Protein AF-0000000085997404 (afdb_homodimer)

Secondary structure (DSSP, 8-state):
---PPB--HHHHHHHHHHHHHHH---HHHHHHHHHHH-B-TTHHHHHHHHHHT-HHHHHHTTT--------------STTTEEEEEEE-PPPPBTTB-EEEEEEETTT--EEEEEES---HHHHHHHHIIIIIHHHB--SEEEE-S-HHHHSHHHHHHHHHHT-EEEE--TT-HHHHHHHHHHHHHHHHHHHHS--S-HHHHHHHHHHHHHT--BTTTTB-HHHHHHSS--------SS-TT----SHHHHHHHHHH-/---PPB--HHHHHHHHHHHHHHH---HHHHHHHHHHH-B-TTHHHHHHHHHHT-HHHHHHTTT--------------STTTEEEEEEE-PPPPBTTB-EEEEEEETTT--EEEEEES---HHHHHHHHIIIIIHHH---SEEEE-S-HHHHSHHHHHHHHHHT-EEEE--TT-HHHHHHHHHHHHHHHHHHHHS--S-HHHHHHHHHHHHHT--BTTTTB-HHHHHHSS--B-----SS-TT----SHHHHHHHHHH-

InterPro domains:
  IPR001584 Integrase, catalytic core [PF00665] (86-174)
  IPR001584 Integrase, catalytic core [PS50994] (65-253)
  IPR012337 Ribonuclease H-like superfamily [SSF53098] (78-224)
  IPR036397 Ribonuclease H superfamily [G3DSA:3.30.420.10] (68-258)
  IPR041588 Integrase zinc-binding domain [PF17921] (7-62)

Radius of gyration: 23.31 Å; Cα contacts (8 Å, |Δi|>4): 823; chains: 2; bounding box: 63×66×54 Å

Organism: Nephila pilipes (NCBI:txid299642)

pLDDT: mean 82.78, std 13.61, range [38.41, 97.12]

Nearest PDB structures (foldseek):
  4bac-assembly1_A-2  TM=6.078E-01  e=3.072E-15  Human spumaretrovirus
  3s3n-assembly1_A-2  TM=6.086E-01  e=4.427E-14  Human spumaretrovirus
  3oyn-assembly1_A  TM=6.030E-01  e=2.219E-13  Human spumaretrovirus
  4bdy-assembly1_A  TM=5.826E-01  e=9.118E-14  Human spumaretrovirus
  6rny-assembly1_O  TM=5.734E-01  e=1.985E-13  Human spumaretrovirus

Solvent-accessible surface area (backbone atoms only — not comparable to full-atom values): 27928 Å² total; per-residue (Å²): 126,89,86,53,52,72,52,54,76,93,44,42,65,55,46,48,37,49,59,34,32,32,45,59,61,55,54,68,29,42,41,54,51,46,56,72,53,35,39,51,96,56,46,66,61,51,41,45,54,54,55,73,63,32,61,53,52,63,69,44,59,61,72,65,74,72,75,62,79,78,62,79,58,75,84,52,86,45,71,53,36,37,34,39,43,49,72,52,67,79,48,76,72,24,96,73,21,31,32,32,39,36,38,30,28,62,44,32,57,36,70,44,76,41,78,22,72,60,73,48,48,65,55,51,50,51,48,45,38,54,68,36,34,32,72,49,21,42,31,52,31,39,34,27,58,86,47,66,45,62,64,33,66,55,47,58,47,42,27,56,51,39,44,34,43,80,40,66,63,44,90,82,47,56,59,61,50,46,58,54,51,51,48,50,50,50,51,53,33,42,46,61,48,40,84,54,87,35,52,68,75,47,42,32,51,35,45,31,29,59,29,60,37,50,35,82,89,77,71,43,23,18,32,30,60,57,55,73,40,79,62,44,65,53,43,48,59,82,62,56,94,73,70,72,64,82,42,64,65,52,42,53,50,48,60,53,40,87,126,89,84,55,52,73,50,56,78,92,46,42,66,53,46,48,36,49,59,32,31,31,43,60,63,55,53,68,30,41,41,52,51,46,57,73,54,33,38,52,95,56,48,66,61,49,39,44,54,52,55,73,62,33,62,54,52,63,69,46,60,62,72,64,73,74,75,61,77,79,61,78,57,73,84,53,85,44,72,52,34,36,33,38,44,48,72,51,67,80,46,76,72,25,96,73,21,31,31,31,39,35,39,30,27,61,46,30,56,37,72,43,76,41,78,23,71,59,71,48,47,65,56,50,51,50,47,45,37,53,71,37,33,32,73,49,20,44,31,53,32,40,33,27,58,86,46,64,46,62,66,33,67,54,46,56,47,42,28,56,53,40,45,35,42,78,41,68,63,44,91,82,47,54,60,62,50,46,56,54,52,50,47,49,50,51,51,53,34,42,47,62,49,40,85,51,87,35,52,68,75,46,41,33,51,35,45,30,30,58,29,62,36,48,34,80,88,75,70,43,24,18,34,30,60,56,55,72,40,79,62,44,65,52,43,49,61,83,58,57,95,74,70,72,64,82,42,66,66,51,40,53,49,48,60,52,41,87

Structure (mmCIF, N/CA/C/O backbone):
data_AF-0000000085997404-model_v1
#
loop_
_entity.id
_entity.type
_entity.pdbx_description
1 polymer 'RNA-directed DNA polymerase'
#
loop_
_atom_site.group_PDB
_atom_site.id
_atom_site.type_symbol
_atom_site.label_atom_id
_atom_site.label_alt_id
_atom_site.label_comp_id
_atom_site.label_asym_id
_atom_site.label_entity_id
_atom_site.label_seq_id
_atom_site.pdbx_PDB_ins_code
_atom_site.Cartn_x
_atom_site.Cartn_y
_atom_site.Cartn_z
_atom_site.occupancy
_atom_site.B_iso_or_equiv
_atom_site.auth_seq_id
_atom_site.auth_comp_id
_atom_site.auth_asym_id
_atom_site.auth_atom_id
_atom_site.pdbx_PDB_model_num
ATOM 1 N N . MET A 1 1 ? 5.914 -2.225 -29.328 1 40.25 1 MET A N 1
ATOM 2 C CA . MET A 1 1 ? 5.168 -3.453 -29.062 1 40.25 1 MET A CA 1
ATOM 3 C C . MET A 1 1 ? 5.922 -4.359 -28.109 1 40.25 1 MET A C 1
ATOM 5 O O . MET A 1 1 ? 7.074 -4.719 -28.359 1 40.25 1 MET A O 1
ATOM 9 N N . LYS A 1 2 ? 5.656 -4.277 -26.797 1 56.22 2 LYS A N 1
ATOM 10 C CA . LYS A 1 2 ? 6.488 -5.043 -25.875 1 56.22 2 LYS A CA 1
ATOM 11 C C . LYS A 1 2 ? 6.602 -6.5 -26.312 1 56.22 2 LYS A C 1
ATOM 13 O O . LYS A 1 2 ? 5.598 -7.141 -26.641 1 56.22 2 LYS A O 1
ATOM 18 N N . LYS A 1 3 ? 7.766 -7.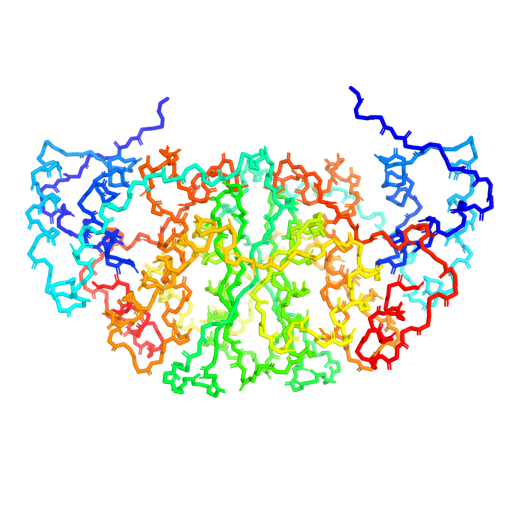023 -26.656 1 71.38 3 LYS A N 1
ATOM 19 C CA . LYS A 1 3 ? 8.062 -8.336 -27.219 1 71.38 3 LYS A CA 1
ATOM 20 C C . LYS A 1 3 ? 7.684 -9.453 -26.234 1 71.38 3 LYS A C 1
ATOM 22 O O . LYS A 1 3 ? 8.172 -9.492 -25.109 1 71.38 3 LYS A O 1
ATOM 27 N N . ARG A 1 4 ? 6.559 -10.336 -26.422 1 81.75 4 ARG A N 1
ATOM 28 C CA . ARG A 1 4 ? 6.121 -11.484 -25.641 1 81.75 4 ARG A CA 1
ATOM 29 C C . ARG A 1 4 ? 6.875 -12.742 -26.047 1 81.75 4 ARG A C 1
ATOM 31 O O . ARG A 1 4 ? 7.004 -13.039 -27.234 1 81.75 4 ARG A O 1
ATOM 38 N N . PRO A 1 5 ? 7.441 -13.391 -25.016 1 84.25 5 PRO A N 1
ATOM 39 C CA . PRO A 1 5 ? 8.203 -14.609 -25.312 1 84.25 5 PRO A CA 1
ATOM 40 C C . PRO A 1 5 ? 7.32 -15.758 -25.781 1 84.25 5 PRO A C 1
ATOM 42 O O . PRO A 1 5 ? 6.203 -15.93 -25.297 1 84.25 5 PRO A O 1
ATOM 45 N N . TYR A 1 6 ? 7.82 -16.5 -26.797 1 90.25 6 TYR A N 1
ATOM 46 C CA . TYR A 1 6 ? 7.191 -17.75 -27.234 1 90.25 6 TYR A CA 1
ATOM 47 C C . TYR A 1 6 ? 7.492 -18.891 -26.266 1 90.25 6 TYR A C 1
ATOM 49 O O . TYR A 1 6 ? 8.648 -19.109 -25.922 1 90.25 6 TYR A O 1
ATOM 57 N N . ILE A 1 7 ? 6.461 -19.562 -25.891 1 90.88 7 ILE A N 1
ATOM 58 C CA . ILE A 1 7 ? 6.637 -20.625 -24.891 1 90.88 7 ILE A CA 1
ATOM 59 C C . ILE A 1 7 ? 6.551 -21.984 -25.578 1 90.88 7 ILE A C 1
ATOM 61 O O . ILE A 1 7 ? 5.531 -22.328 -26.172 1 90.88 7 ILE A O 1
ATOM 65 N N . PRO A 1 8 ? 7.641 -22.734 -25.453 1 91.06 8 PRO A N 1
ATOM 66 C CA . PRO A 1 8 ? 7.594 -24.094 -26 1 91.06 8 PRO A CA 1
ATOM 67 C C . PRO A 1 8 ? 6.582 -24.984 -25.281 1 91.06 8 PRO A C 1
ATOM 69 O O . PRO A 1 8 ? 6.188 -24.688 -24.156 1 91.06 8 PRO A O 1
ATOM 72 N N . GLU A 1 9 ? 6.211 -26.016 -25.938 1 92.19 9 GLU A N 1
ATOM 73 C CA . GLU A 1 9 ? 5.137 -26.891 -25.469 1 92.19 9 GLU A CA 1
ATOM 74 C C . GLU A 1 9 ? 5.43 -27.438 -24.078 1 92.19 9 GLU A C 1
ATOM 76 O O . GLU A 1 9 ? 4.531 -27.5 -23.234 1 92.19 9 GLU A O 1
ATOM 81 N N . SER A 1 10 ? 6.656 -27.766 -23.812 1 88.56 10 SER A N 1
ATOM 82 C CA . SER A 1 10 ? 7.031 -28.422 -22.562 1 88.56 10 SER A CA 1
ATOM 83 C C . SER A 1 10 ? 6.859 -27.484 -21.375 1 88.56 10 SER A C 1
ATOM 85 O O . SER A 1 10 ? 6.785 -27.938 -20.219 1 88.56 10 SER A O 1
ATOM 87 N N . PHE A 1 11 ? 6.699 -26.141 -21.672 1 88.88 11 PHE A N 1
ATOM 88 C CA . PHE A 1 11 ? 6.68 -25.188 -20.578 1 88.88 11 PHE A CA 1
ATOM 89 C C . PHE A 1 11 ? 5.309 -24.547 -20.438 1 88.88 11 PHE A C 1
ATOM 91 O O . PHE A 1 11 ? 5.051 -23.812 -19.484 1 88.88 11 PHE A O 1
ATOM 98 N N . ARG A 1 12 ? 4.48 -24.844 -21.312 1 89.94 12 ARG A N 1
ATOM 99 C CA . ARG A 1 12 ? 3.221 -24.109 -21.406 1 89.94 12 ARG A CA 1
ATOM 100 C C . ARG A 1 12 ? 2.363 -24.344 -20.156 1 89.94 12 ARG A C 1
ATOM 102 O O . ARG A 1 12 ? 1.805 -23.406 -19.594 1 89.94 12 ARG A O 1
ATOM 109 N N . LYS A 1 13 ? 2.275 -25.578 -19.734 1 90.38 13 LYS A N 1
ATOM 110 C CA . LYS A 1 13 ? 1.471 -25.891 -18.562 1 90.38 13 LYS A CA 1
ATOM 111 C C . LYS A 1 13 ? 2.062 -25.25 -17.312 1 90.38 13 LYS A C 1
ATOM 113 O O . LYS A 1 13 ? 1.326 -24.812 -16.422 1 90.38 13 LYS A O 1
ATOM 118 N N . ILE A 1 14 ? 3.322 -25.156 -17.266 1 84.38 14 ILE A N 1
ATOM 119 C CA . ILE A 1 14 ? 4.012 -24.562 -16.125 1 84.38 14 ILE A CA 1
ATOM 120 C C . ILE A 1 14 ? 3.701 -23.062 -16.062 1 84.38 14 ILE A C 1
ATOM 122 O O . ILE A 1 14 ? 3.402 -22.531 -14.992 1 84.38 14 ILE A O 1
ATOM 126 N N . VAL A 1 15 ? 3.744 -22.484 -17.188 1 84.56 15 VAL A N 1
ATOM 127 C CA . VAL A 1 15 ? 3.471 -21.047 -17.281 1 84.56 15 VAL A CA 1
ATOM 128 C C . VAL A 1 15 ? 2.012 -20.781 -16.922 1 84.56 15 VAL A C 1
ATOM 130 O O . VAL A 1 15 ? 1.718 -19.844 -16.172 1 84.56 15 VAL A O 1
ATOM 133 N N . PHE A 1 16 ? 1.152 -21.641 -17.453 1 90.06 16 PHE A N 1
ATOM 134 C CA . PHE A 1 16 ? -0.265 -21.547 -17.141 1 90.06 16 PHE A CA 1
ATOM 135 C C . PHE A 1 16 ? -0.48 -21.609 -15.625 1 90.06 16 PHE A C 1
ATOM 137 O O . PHE A 1 16 ? -1.185 -20.766 -15.055 1 90.06 16 PHE A O 1
ATOM 144 N N . ASN A 1 17 ? 0.12 -22.547 -15.023 1 85.69 17 ASN A N 1
ATOM 145 C CA . ASN A 1 17 ? -0.064 -22.766 -13.594 1 85.69 17 ASN A CA 1
ATOM 146 C C . ASN A 1 17 ? 0.457 -21.594 -12.773 1 85.69 17 ASN A C 1
ATOM 148 O O . ASN A 1 17 ? -0.148 -21.203 -11.773 1 85.69 17 ASN A O 1
ATOM 152 N N . SER A 1 18 ? 1.497 -21.016 -13.211 1 82.06 18 SER A N 1
ATOM 153 C CA . SER A 1 18 ? 2.107 -19.906 -12.477 1 82.06 18 SER A CA 1
ATOM 154 C C . SER A 1 18 ? 1.188 -18.688 -12.453 1 82.06 18 SER A C 1
ATOM 156 O O . SER A 1 18 ? 1.239 -17.891 -11.516 1 82.06 18 SER A O 1
ATOM 158 N N . VAL A 1 19 ? 0.381 -18.578 -13.414 1 83.25 19 VAL A N 1
ATOM 159 C CA . VAL A 1 19 ? -0.515 -17.438 -13.531 1 83.25 19 VAL A CA 1
ATOM 160 C C . VAL A 1 19 ? -1.873 -17.781 -12.922 1 83.25 19 VAL A C 1
ATOM 162 O O . VAL A 1 19 ? -2.396 -17.031 -12.094 1 83.25 19 VAL A O 1
ATOM 165 N N . HIS A 1 20 ? -2.387 -18.938 -13.227 1 86.06 20 HIS A N 1
ATOM 166 C CA . HIS A 1 20 ? -3.729 -19.344 -12.82 1 86.06 20 HIS A CA 1
ATOM 167 C C . HIS A 1 20 ? -3.805 -19.578 -11.312 1 86.06 20 HIS A C 1
ATOM 169 O O . HIS A 1 20 ? -4.797 -19.219 -10.68 1 86.06 20 HIS A O 1
ATOM 175 N N . ASN A 1 21 ? -2.762 -20.078 -10.812 1 82.12 21 ASN A N 1
ATOM 176 C CA . ASN A 1 21 ? -2.809 -20.578 -9.445 1 82.12 21 ASN A CA 1
ATOM 177 C C . ASN A 1 21 ? -2.744 -19.438 -8.43 1 82.12 21 ASN A C 1
ATOM 179 O O . ASN A 1 21 ? -3.021 -19.641 -7.246 1 82.12 21 ASN A O 1
ATOM 183 N N . LEU A 1 22 ? -2.361 -18.328 -8.883 1 79.5 22 LEU A N 1
ATOM 184 C CA . LEU A 1 22 ? -2.314 -17.203 -7.953 1 79.5 22 LEU A CA 1
ATOM 185 C C . LEU A 1 22 ? -3.684 -16.953 -7.328 1 79.5 22 LEU A C 1
ATOM 187 O O . LEU A 1 22 ? -3.793 -16.781 -6.113 1 79.5 22 LEU A O 1
ATOM 191 N N . VAL A 1 23 ? -4.703 -17 -8.188 1 78.12 23 VAL A N 1
ATOM 192 C CA . VAL A 1 23 ? -6.008 -16.703 -7.605 1 78.12 23 VAL A CA 1
ATOM 193 C C . VAL A 1 23 ? -7.102 -17.422 -8.375 1 78.12 23 VAL A C 1
ATOM 195 O O . VAL A 1 23 ? -8.289 -17.156 -8.18 1 78.12 23 VAL A O 1
ATOM 198 N N . HIS A 1 24 ? -6.715 -18.219 -9.25 1 83.25 24 HIS A N 1
ATOM 199 C CA . HIS A 1 24 ? -7.621 -19.109 -9.969 1 83.25 24 HIS A CA 1
ATOM 200 C C . HIS A 1 24 ? -8.719 -18.312 -10.68 1 83.25 24 HIS A C 1
ATOM 202 O O . HIS A 1 24 ? -9.898 -18.625 -10.531 1 83.25 24 HIS A O 1
ATOM 208 N N . PRO A 1 25 ? -8.32 -17.406 -11.492 1 83.19 25 PRO A N 1
ATOM 209 C CA . PRO A 1 25 ? -9.32 -16.625 -12.227 1 83.19 25 PRO A CA 1
ATOM 210 C C . PRO A 1 25 ? -10.047 -17.453 -13.289 1 83.19 25 PRO A C 1
ATOM 212 O O . PRO A 1 25 ? -9.688 -18.609 -13.516 1 83.19 25 PRO A O 1
ATOM 215 N N . GLY A 1 26 ? -11.109 -16.859 -13.891 1 83.56 26 GLY A N 1
ATOM 216 C CA . GLY A 1 26 ? -11.844 -17.547 -14.945 1 83.56 26 GLY A CA 1
ATOM 217 C C . GLY A 1 26 ? -11.055 -17.688 -16.234 1 83.56 26 GLY A C 1
ATOM 218 O O . GLY A 1 26 ? -9.922 -17.188 -16.328 1 83.56 26 GLY A O 1
ATOM 219 N N . ILE A 1 27 ? -11.648 -18.359 -17.172 1 88.31 27 ILE A N 1
ATOM 220 C CA . ILE A 1 27 ? -10.992 -18.703 -18.438 1 88.31 27 ILE A CA 1
ATOM 221 C C . ILE A 1 27 ? -10.594 -17.422 -19.156 1 88.31 27 ILE A C 1
ATOM 223 O O . ILE A 1 27 ? -9.438 -17.266 -19.562 1 88.31 27 ILE A O 1
ATOM 227 N N . LYS A 1 28 ? -11.477 -16.5 -19.281 1 88.88 28 LYS A N 1
ATOM 228 C CA . LYS A 1 28 ? -11.211 -15.273 -20.016 1 88.88 28 LYS A CA 1
ATOM 229 C C . LYS A 1 28 ? -10.102 -14.461 -19.359 1 88.88 28 LYS A C 1
ATOM 231 O O . LYS A 1 28 ? -9.164 -14.016 -20.016 1 88.88 28 LYS A O 1
ATOM 236 N N . ALA A 1 29 ? -10.188 -14.297 -18.125 1 88.06 29 ALA A N 1
ATOM 237 C CA . ALA A 1 29 ? -9.203 -13.516 -17.375 1 88.06 29 ALA A CA 1
ATOM 238 C C . ALA A 1 29 ? -7.824 -14.172 -17.438 1 88.06 29 ALA A C 1
ATOM 240 O O . ALA A 1 29 ? -6.812 -13.492 -17.609 1 88.06 29 ALA A O 1
ATOM 241 N N . THR A 1 30 ? -7.82 -15.492 -17.281 1 88.5 30 THR A N 1
ATOM 242 C CA . THR A 1 30 ? -6.555 -16.219 -17.359 1 88.5 30 THR A CA 1
ATOM 243 C C . THR A 1 30 ? -5.945 -16.078 -18.75 1 88.5 30 THR A C 1
ATOM 245 O O . THR A 1 30 ? -4.746 -15.836 -18.875 1 88.5 30 THR A O 1
ATOM 248 N N . THR A 1 31 ? -6.766 -16.172 -19.703 1 92.44 31 THR A N 1
ATOM 249 C CA . THR A 1 31 ? -6.309 -16.078 -21.094 1 92.44 31 THR A CA 1
ATOM 250 C C . THR A 1 31 ? -5.719 -14.703 -21.375 1 92.44 31 THR A C 1
ATOM 252 O O . THR A 1 31 ? -4.637 -14.586 -21.953 1 92.44 31 THR A O 1
ATOM 255 N N . LYS A 1 32 ? -6.379 -13.719 -20.969 1 89.56 32 LYS A N 1
ATOM 256 C CA . LYS A 1 32 ? -5.918 -12.352 -21.203 1 89.56 32 LYS A CA 1
ATOM 257 C C . LYS A 1 32 ? -4.574 -12.102 -20.516 1 89.56 32 LYS A C 1
ATOM 259 O O . LYS A 1 32 ? -3.68 -11.492 -21.109 1 89.56 32 LYS A O 1
ATOM 264 N N . LEU A 1 33 ? -4.453 -12.586 -19.344 1 86.12 33 LEU A N 1
ATOM 265 C CA . LEU A 1 33 ? -3.207 -12.398 -18.609 1 86.12 33 LEU A CA 1
ATOM 266 C C . LEU A 1 33 ? -2.064 -13.156 -19.281 1 86.12 33 LEU A C 1
ATOM 268 O O . LEU A 1 33 ? -0.972 -12.617 -19.453 1 86.12 33 LEU A O 1
ATOM 272 N N . LEU A 1 34 ? -2.33 -14.352 -19.641 1 88.62 34 LEU A N 1
ATOM 273 C CA . LEU A 1 34 ? -1.312 -15.156 -20.297 1 88.62 34 LEU A CA 1
ATOM 274 C C . LEU A 1 34 ? -0.899 -14.523 -21.625 1 88.62 34 LEU A C 1
ATOM 276 O O . LEU A 1 34 ? 0.293 -14.422 -21.938 1 88.62 34 LEU A O 1
ATOM 280 N N . LYS A 1 35 ? -1.838 -14.055 -22.359 1 89.5 35 LYS A N 1
ATOM 281 C CA . LYS A 1 35 ? -1.567 -13.484 -23.672 1 89.5 35 LYS A CA 1
ATOM 282 C C . LYS A 1 35 ? -0.832 -12.156 -23.547 1 89.5 35 LYS A C 1
ATOM 284 O O . LYS A 1 35 ? -0.116 -11.75 -24.469 1 89.5 35 LYS A O 1
ATOM 289 N N . SER A 1 36 ? -1.062 -11.531 -22.469 1 84.44 36 SER A N 1
ATOM 290 C CA . SER A 1 36 ? -0.37 -10.266 -22.25 1 84.44 36 SER A CA 1
ATOM 291 C C . SER A 1 36 ? 1.116 -10.484 -21.984 1 84.44 36 SER A C 1
ATOM 293 O O . SER A 1 36 ? 1.921 -9.562 -22.141 1 84.44 36 SER A O 1
ATOM 295 N N . LYS A 1 37 ? 1.512 -11.75 -21.719 1 83.25 37 LYS A N 1
ATOM 296 C CA . LYS A 1 37 ? 2.887 -11.984 -21.297 1 83.25 37 LYS A CA 1
ATOM 297 C C . LYS A 1 37 ? 3.582 -13.008 -22.188 1 83.25 37 LYS A C 1
ATOM 299 O O . LYS A 1 37 ? 4.809 -12.992 -22.312 1 83.25 37 LYS A O 1
ATOM 304 N N . PHE A 1 38 ? 2.727 -13.828 -22.766 1 87.19 38 PHE A N 1
ATOM 305 C CA . PHE A 1 38 ? 3.307 -14.961 -23.484 1 87.19 38 PHE A CA 1
ATOM 306 C C . PHE A 1 38 ? 2.596 -15.188 -24.812 1 87.19 38 PHE A C 1
ATOM 308 O O . PHE A 1 38 ? 1.503 -14.664 -25.031 1 87.19 38 PHE A O 1
ATOM 315 N N . VAL A 1 39 ? 3.352 -16.016 -25.641 1 92.5 39 VAL A N 1
ATOM 316 C CA . VAL A 1 39 ? 2.744 -16.391 -26.906 1 92.5 39 VAL A CA 1
ATOM 317 C C . VAL A 1 39 ? 2.98 -17.875 -27.188 1 92.5 39 VAL A C 1
ATOM 319 O O . VAL A 1 39 ? 4.086 -18.375 -26.984 1 92.5 39 VAL A O 1
ATOM 322 N N . TRP A 1 40 ? 1.883 -18.562 -27.516 1 94.25 40 TRP A N 1
ATOM 323 C CA . TRP A 1 40 ? 1.976 -19.891 -28.109 1 94.25 40 TRP A CA 1
ATOM 324 C C . TRP A 1 40 ? 0.691 -20.234 -28.859 1 94.25 40 TRP A C 1
ATOM 326 O O . TRP A 1 40 ? -0.365 -19.656 -28.594 1 94.25 40 TRP A O 1
ATOM 336 N N . PRO A 1 41 ? 0.706 -21.016 -29.922 1 93.25 41 PRO A N 1
ATOM 337 C CA . PRO A 1 41 ? -0.392 -21.188 -30.875 1 93.25 41 PRO A CA 1
ATOM 338 C C . PRO A 1 41 ? -1.696 -21.609 -30.219 1 93.25 41 PRO A C 1
ATOM 340 O O . PRO A 1 41 ? -2.766 -21.109 -30.547 1 93.25 41 PRO A O 1
ATOM 343 N N . SER A 1 42 ? -1.709 -22.547 -29.266 1 95.62 42 SER A N 1
ATOM 344 C CA . SER A 1 42 ? -2.932 -23.094 -28.688 1 95.62 42 SER A CA 1
ATOM 345 C C . SER A 1 42 ? -3.211 -22.516 -27.312 1 95.62 42 SER A C 1
ATOM 347 O O . SER A 1 42 ? -3.807 -23.172 -26.453 1 95.62 42 SER A O 1
ATOM 349 N N . ILE A 1 43 ? -2.842 -21.281 -27.188 1 96.25 43 ILE A N 1
ATOM 350 C CA . ILE A 1 43 ? -2.908 -20.688 -25.859 1 96.25 43 ILE A CA 1
ATOM 351 C C . ILE A 1 43 ? -4.363 -20.594 -25.406 1 96.25 43 ILE A C 1
ATOM 353 O O . ILE A 1 43 ? -4.684 -20.844 -24.25 1 96.25 43 ILE A O 1
ATOM 357 N N . ASN A 1 44 ? -5.297 -20.281 -26.328 1 95.88 44 ASN A N 1
ATOM 358 C CA . ASN A 1 44 ? -6.711 -20.172 -25.984 1 95.88 44 ASN A CA 1
ATOM 359 C C . ASN A 1 44 ? -7.301 -21.531 -25.609 1 95.88 44 ASN A C 1
ATOM 361 O O . ASN A 1 44 ? -7.941 -21.672 -24.578 1 95.88 44 ASN A O 1
ATOM 365 N N . LYS A 1 45 ? -7.043 -22.453 -26.453 1 96.62 45 LYS A N 1
ATOM 366 C CA . LYS A 1 45 ? -7.566 -23.797 -26.234 1 96.62 45 LYS A CA 1
ATOM 367 C C . LYS A 1 45 ? -6.969 -24.422 -24.984 1 96.62 45 LYS A C 1
ATOM 369 O O . LYS A 1 45 ? -7.688 -25.016 -24.172 1 96.62 45 LYS A O 1
ATOM 374 N N . ASP A 1 46 ? -5.691 -24.312 -24.828 1 96.69 46 ASP A N 1
ATOM 375 C CA . ASP A 1 46 ? -5.004 -24.875 -23.672 1 96.69 46 ASP A CA 1
ATOM 376 C C . ASP A 1 46 ? -5.531 -24.266 -22.375 1 96.69 46 ASP A C 1
ATOM 378 O O . ASP A 1 46 ? -5.832 -25 -21.422 1 96.69 46 ASP A O 1
ATOM 382 N N . THR A 1 47 ? -5.672 -22.953 -22.344 1 95.56 47 THR A N 1
ATOM 383 C CA . THR A 1 47 ? -6.129 -22.25 -21.156 1 95.56 47 THR A CA 1
ATOM 384 C C . THR A 1 47 ? -7.539 -22.688 -20.766 1 95.56 47 THR A C 1
ATOM 386 O O . THR A 1 47 ? -7.82 -22.953 -19.594 1 95.56 47 THR A O 1
ATOM 389 N N . ARG A 1 48 ? -8.359 -22.766 -21.75 1 95.25 48 ARG A N 1
ATOM 390 C CA . ARG A 1 48 ? -9.727 -23.219 -21.5 1 95.25 48 ARG A CA 1
ATOM 391 C C . ARG A 1 48 ? -9.75 -24.625 -20.906 1 95.25 48 ARG A C 1
ATOM 393 O O . ARG A 1 48 ? -10.414 -24.859 -19.906 1 95.25 48 ARG A O 1
ATOM 400 N N . THR A 1 49 ? -9.039 -25.484 -21.516 1 95.75 49 THR A N 1
ATOM 401 C CA . THR A 1 49 ? -9 -26.891 -21.078 1 95.75 49 THR A CA 1
ATOM 402 C C . THR A 1 49 ? -8.438 -27 -19.672 1 95.75 49 THR A C 1
ATOM 404 O O . THR A 1 49 ? -9.023 -27.656 -18.812 1 95.75 49 THR A O 1
ATOM 407 N N . TRP A 1 50 ? -7.355 -26.328 -19.438 1 94.25 50 TRP A N 1
ATOM 408 C CA . TRP A 1 50 ? -6.656 -26.453 -18.172 1 94.25 50 TRP A CA 1
ATOM 409 C C . TRP A 1 50 ? -7.434 -25.781 -17.047 1 94.25 50 TRP A C 1
ATOM 411 O O . TRP A 1 50 ? -7.457 -26.266 -15.914 1 94.25 50 TRP A O 1
ATOM 421 N N . THR A 1 51 ? -8.055 -24.656 -17.312 1 91.12 51 THR A N 1
ATOM 422 C CA . THR A 1 51 ? -8.859 -23.969 -16.312 1 91.12 51 THR A CA 1
ATOM 423 C C . THR A 1 51 ? -10.07 -24.812 -15.922 1 91.12 51 THR A C 1
ATOM 425 O O . THR A 1 51 ? -10.398 -24.938 -14.734 1 91.12 51 THR A O 1
ATOM 428 N N . ARG A 1 52 ? -10.695 -25.422 -16.891 1 90.88 52 ARG A N 1
ATOM 429 C CA . ARG A 1 52 ? -11.883 -26.234 -16.641 1 90.88 52 ARG A CA 1
ATOM 430 C C . ARG A 1 52 ? -11.539 -27.484 -15.844 1 90.88 52 ARG A C 1
ATOM 432 O O . ARG A 1 52 ? -12.375 -28 -15.094 1 90.88 52 ARG A O 1
ATOM 439 N N . SER A 1 53 ? -10.375 -27.828 -15.945 1 91.81 53 SER A N 1
ATOM 440 C CA . SER A 1 53 ? -9.969 -29.078 -15.305 1 91.81 53 SER A CA 1
ATOM 441 C C . SER A 1 53 ? -9.344 -28.812 -13.938 1 91.81 53 SER A C 1
ATOM 443 O O . SER A 1 53 ? -8.914 -29.75 -13.258 1 91.81 53 SER A O 1
ATOM 445 N N . CYS A 1 54 ? -9.234 -27.594 -13.602 1 88.31 54 CYS A N 1
ATOM 446 C CA . CYS A 1 54 ? -8.578 -27.266 -12.336 1 88.31 54 CYS A CA 1
ATOM 447 C C . CYS A 1 54 ? -9.398 -27.766 -11.148 1 88.31 54 CYS A C 1
ATOM 449 O O . CYS A 1 54 ? -10.531 -27.328 -10.953 1 88.31 54 CYS A O 1
ATOM 451 N N . LEU A 1 55 ? -8.883 -28.578 -10.32 1 84.19 55 LEU A N 1
ATOM 452 C CA . LEU A 1 55 ? -9.586 -29.219 -9.211 1 84.19 55 LEU A CA 1
ATOM 453 C C . LEU A 1 55 ? -9.906 -28.219 -8.109 1 84.19 55 LEU A C 1
ATOM 455 O O . LEU A 1 55 ? -10.961 -28.297 -7.484 1 84.19 55 LEU A O 1
ATOM 459 N N . LYS A 1 56 ? -9 -27.375 -7.867 1 81.06 56 LYS A N 1
ATOM 460 C CA . LYS A 1 56 ? -9.203 -26.375 -6.812 1 81.06 56 LYS A CA 1
ATOM 461 C C . LYS A 1 56 ? -10.375 -25.469 -7.141 1 81.06 56 LYS A C 1
ATOM 463 O O . LYS A 1 56 ? -11.164 -25.109 -6.258 1 81.06 56 LYS A O 1
ATOM 468 N N . CYS A 1 57 ? -10.406 -25.078 -8.352 1 81.06 57 CYS A N 1
ATOM 469 C CA . CYS A 1 57 ? -11.523 -24.25 -8.789 1 81.06 57 CYS A CA 1
ATOM 470 C C . CYS A 1 57 ? -12.844 -25 -8.688 1 81.06 57 CYS A C 1
ATOM 472 O O . CYS A 1 57 ? -13.859 -24.438 -8.305 1 81.06 57 CYS A O 1
ATOM 474 N N . GLN A 1 58 ? -12.883 -26.219 -9.078 1 80.38 58 GLN A N 1
ATOM 475 C CA . GLN A 1 58 ? -14.086 -27.031 -9.055 1 80.38 58 GLN A CA 1
ATOM 476 C C . GLN A 1 58 ? -14.609 -27.203 -7.629 1 80.38 58 GLN A C 1
ATOM 478 O O . GLN A 1 58 ? -15.82 -27.188 -7.402 1 80.38 58 GLN A O 1
ATOM 483 N N . LYS A 1 59 ? -13.734 -27.312 -6.777 1 76.94 59 LYS A N 1
ATOM 484 C CA . LYS A 1 59 ? -14.094 -27.516 -5.375 1 76.94 59 LYS A CA 1
ATOM 485 C C . LYS A 1 59 ? -14.68 -26.234 -4.773 1 76.94 59 LYS A C 1
ATOM 487 O O . LYS A 1 59 ? -15.555 -26.297 -3.9 1 76.94 59 LYS A O 1
ATOM 492 N N . SER A 1 60 ? -14.102 -25.125 -5.051 1 69 60 SER A N 1
ATOM 493 C CA . SER A 1 60 ? -14.492 -23.875 -4.402 1 69 60 SER A CA 1
ATOM 494 C C . SER A 1 60 ? -15.734 -23.281 -5.051 1 69 60 SER A C 1
ATOM 496 O O . SER A 1 60 ? -16.328 -22.328 -4.527 1 69 60 SER A O 1
ATOM 498 N N . LYS A 1 61 ? -16.562 -23.984 -5.855 1 59 61 LYS A N 1
ATOM 499 C CA . LYS A 1 61 ? -17.734 -23.484 -6.551 1 59 61 LYS A CA 1
ATOM 500 C C . LYS A 1 61 ? -17.484 -22.094 -7.152 1 59 61 LYS A C 1
ATOM 502 O O . LYS A 1 61 ? -18.375 -21.266 -7.195 1 59 61 LYS A O 1
ATOM 507 N N . VAL A 1 62 ? -16.312 -21.703 -7.391 1 53.19 62 VAL A N 1
ATOM 508 C CA . VAL A 1 62 ? -15.961 -20.391 -7.922 1 53.19 62 VAL A CA 1
ATOM 509 C C . VAL A 1 62 ? -16.688 -20.141 -9.242 1 53.19 62 VAL A C 1
ATOM 511 O O . VAL A 1 62 ? -17.047 -19.016 -9.57 1 53.19 62 VAL A O 1
ATOM 514 N N . THR A 1 63 ? -17.078 -21.234 -10.055 1 46.69 63 THR A N 1
ATOM 515 C CA . THR A 1 63 ? -17.516 -21.094 -11.445 1 46.69 63 THR A CA 1
ATOM 516 C C . THR A 1 63 ? -18.953 -20.594 -11.516 1 46.69 63 THR A C 1
ATOM 518 O O . THR A 1 63 ? -19.531 -20.516 -12.602 1 46.69 63 THR A O 1
ATOM 521 N N . ARG A 1 64 ? -19.547 -20.422 -10.414 1 43.28 64 ARG A N 1
ATOM 522 C CA . ARG A 1 64 ? -20.891 -19.984 -10.82 1 43.28 64 ARG A CA 1
ATOM 523 C C . ARG A 1 64 ? -20.844 -18.609 -11.477 1 43.28 64 ARG A C 1
ATOM 525 O O . ARG A 1 64 ? -20.266 -17.672 -10.914 1 43.28 64 ARG A O 1
ATOM 532 N N . HIS A 1 65 ? -20.828 -18.609 -12.773 1 45.19 65 HIS A N 1
ATOM 533 C CA . HIS A 1 65 ? -20.922 -17.469 -13.688 1 45.19 65 HIS A CA 1
ATOM 534 C C . HIS A 1 65 ? -21.891 -16.422 -13.148 1 45.19 65 HIS A C 1
ATOM 536 O O . HIS A 1 65 ? -23.109 -16.609 -13.164 1 45.19 65 HIS A O 1
ATOM 542 N N . MET A 1 66 ? -21.688 -15.961 -12.078 1 39.34 66 MET A N 1
ATOM 543 C CA . MET A 1 66 ? -22.656 -14.914 -11.758 1 39.34 66 MET A CA 1
ATOM 544 C C . MET A 1 66 ? -22.594 -13.789 -12.789 1 39.34 66 MET A C 1
ATOM 546 O O . MET A 1 66 ? -21.656 -13 -12.797 1 39.34 66 MET A O 1
ATOM 550 N N . GLN A 1 67 ? -23.047 -14.07 -13.961 1 39.09 67 GLN A N 1
ATOM 551 C CA . GLN A 1 67 ? -23.312 -13.039 -14.961 1 39.09 67 GLN A CA 1
ATOM 552 C C . GLN A 1 67 ? -24.125 -11.891 -14.375 1 39.09 67 GLN A C 1
ATOM 554 O O . GLN A 1 67 ? -25.328 -12.031 -14.148 1 39.09 67 GLN A O 1
ATOM 559 N N . SER A 1 68 ? -23.953 -11.375 -13.289 1 43.09 68 SER A N 1
ATOM 560 C CA . SER A 1 68 ? -24.844 -10.25 -13.047 1 43.09 68 SER A CA 1
ATOM 561 C C . SER A 1 68 ? -24.531 -9.094 -13.992 1 43.09 68 SER A C 1
ATOM 563 O O . SER A 1 68 ? -23.375 -8.859 -14.336 1 43.09 68 SER A O 1
ATOM 565 N N . PRO A 1 69 ? -25.609 -8.633 -14.633 1 41.56 69 PRO A N 1
ATOM 566 C CA . PRO A 1 69 ? -25.484 -7.457 -15.492 1 41.56 69 PRO A CA 1
ATOM 567 C C . PRO A 1 69 ? -24.594 -6.375 -14.883 1 41.56 69 PRO A C 1
ATOM 569 O O . PRO A 1 69 ? -24.547 -6.234 -13.656 1 41.56 69 PRO A O 1
ATOM 572 N N . PHE A 1 70 ? -23.594 -5.996 -15.625 1 45.38 70 PHE A N 1
ATOM 573 C CA . PHE A 1 70 ? -22.688 -4.871 -15.43 1 45.38 70 PHE A CA 1
ATOM 574 C C . PHE A 1 70 ? -23.453 -3.652 -14.914 1 45.38 70 PHE A C 1
ATOM 576 O O . PHE A 1 70 ? -24.203 -3.027 -15.656 1 45.38 70 PHE A O 1
ATOM 583 N N . GLN A 1 71 ? -24.172 -3.783 -13.859 1 45.38 71 GLN A N 1
ATOM 584 C CA . GLN A 1 71 ? -24.781 -2.512 -13.484 1 45.38 71 GLN A CA 1
ATOM 585 C C . GLN A 1 71 ? -23.734 -1.426 -13.289 1 45.38 71 GLN A C 1
ATOM 587 O O . GLN A 1 71 ? -22.688 -1.669 -12.68 1 45.38 71 GLN A O 1
ATOM 592 N N . GLN A 1 72 ? -23.922 -0.355 -13.945 1 45.75 72 GLN A N 1
ATOM 593 C CA . GLN A 1 72 ? -23.125 0.852 -14.062 1 45.75 72 GLN A CA 1
ATOM 594 C C . GLN A 1 72 ? -22.656 1.337 -12.688 1 45.75 72 GLN A C 1
ATOM 596 O O . GLN A 1 72 ? -23.469 1.683 -11.836 1 45.75 72 GLN A O 1
ATOM 601 N N . TYR A 1 73 ? -21.812 0.75 -11.922 1 51.81 73 TYR A N 1
ATOM 602 C CA . TYR A 1 73 ? -21.172 1.442 -10.812 1 51.81 73 TYR A CA 1
ATOM 603 C C . TYR A 1 73 ? -21 2.926 -11.117 1 51.81 73 TYR A C 1
ATOM 605 O O . TYR A 1 73 ? -20.656 3.297 -12.242 1 51.81 73 TYR A O 1
ATOM 613 N N . HIS A 1 74 ? -21.844 3.74 -10.586 1 55.38 74 HIS A N 1
ATOM 614 C CA . HIS A 1 74 ? -21.766 5.191 -10.734 1 55.38 74 HIS A CA 1
ATOM 615 C C . HIS A 1 74 ? -20.344 5.633 -11.07 1 55.38 74 HIS A C 1
ATOM 617 O O . HIS A 1 74 ? -19.375 4.965 -10.703 1 55.38 74 HIS A O 1
ATOM 623 N N . ASN A 1 75 ? -20.078 6.48 -12.102 1 63.22 75 ASN A N 1
ATOM 624 C CA . ASN A 1 75 ? -19.031 7.012 -12.961 1 63.22 75 ASN A CA 1
ATOM 625 C C . ASN A 1 75 ? -17.984 7.766 -12.148 1 63.22 75 ASN A C 1
ATOM 627 O O . ASN A 1 75 ? -18.047 8.992 -12.023 1 63.22 75 ASN A O 1
ATOM 631 N N . VAL A 1 76 ? -17.484 7.07 -11.031 1 78.69 76 VAL A N 1
ATOM 632 C CA . VAL A 1 76 ? -16.297 7.742 -10.508 1 78.69 76 VAL A CA 1
ATOM 633 C C . VAL A 1 76 ? -15.211 7.789 -11.578 1 78.69 76 VAL A C 1
ATOM 635 O O . VAL A 1 76 ? -14.953 6.793 -12.258 1 78.69 76 VAL A O 1
ATOM 638 N N . ASN A 1 77 ? -14.75 8.914 -11.711 1 82.5 77 ASN A N 1
ATOM 639 C CA . ASN A 1 77 ? -13.875 9.094 -12.859 1 82.5 77 ASN A CA 1
ATOM 640 C C . ASN A 1 77 ? -12.422 9.32 -12.438 1 82.5 77 ASN A C 1
ATOM 642 O O . ASN A 1 77 ? -11.57 9.633 -13.266 1 82.5 77 ASN A O 1
ATOM 646 N N . LYS A 1 78 ? -12.266 9.195 -11.148 1 90 78 LYS A N 1
ATOM 647 C CA . LYS A 1 78 ? -10.898 9.445 -10.711 1 90 78 LYS A CA 1
ATOM 648 C C . LYS A 1 78 ? -10.5 8.508 -9.578 1 90 78 LYS A C 1
ATOM 650 O O . LYS A 1 78 ? -11.266 8.297 -8.641 1 90 78 LYS A O 1
ATOM 655 N N . ARG A 1 79 ? -9.352 7.953 -9.727 1 91.81 79 ARG A N 1
ATOM 656 C CA . ARG A 1 79 ? -8.844 7.07 -8.68 1 91.81 79 ARG A CA 1
ATOM 657 C C . ARG A 1 79 ? -8.641 7.832 -7.375 1 91.81 79 ARG A C 1
ATOM 659 O O . ARG A 1 79 ? -8.453 9.055 -7.387 1 91.81 79 ARG A O 1
ATOM 666 N N . PHE A 1 80 ? -8.719 7.172 -6.215 1 93.5 80 PHE A N 1
ATOM 667 C CA . PHE A 1 80 ? -8.414 7.629 -4.867 1 93.5 80 PHE A CA 1
ATOM 668 C C . PHE A 1 80 ? -9.508 8.547 -4.34 1 93.5 80 PHE A C 1
ATOM 670 O O . PHE A 1 80 ? -9.492 8.938 -3.172 1 93.5 80 PHE A O 1
ATOM 677 N N . THR A 1 81 ? -10.523 8.906 -5.113 1 92.94 81 THR A N 1
ATOM 678 C CA . THR A 1 81 ? -11.5 9.914 -4.73 1 92.94 81 THR A CA 1
ATOM 679 C C . THR A 1 81 ? -12.633 9.289 -3.914 1 92.94 81 THR A C 1
ATOM 681 O O . THR A 1 81 ? -13.094 9.875 -2.93 1 92.94 81 THR A O 1
ATOM 684 N N . GLU A 1 82 ? -13.039 8.156 -4.383 1 93.81 82 GLU A N 1
ATOM 685 C CA . GLU A 1 82 ? -14.117 7.461 -3.684 1 93.81 82 GLU A CA 1
ATOM 686 C C . GLU A 1 82 ? -13.742 6.012 -3.393 1 93.81 82 GLU A C 1
ATOM 688 O O . GLU A 1 82 ? -13.289 5.293 -4.285 1 93.81 82 GLU A O 1
ATOM 693 N N . ILE A 1 83 ? -14 5.652 -2.094 1 94.5 83 ILE A N 1
ATOM 694 C CA . ILE A 1 83 ? -13.695 4.277 -1.729 1 94.5 83 ILE A CA 1
ATOM 695 C C . ILE A 1 83 ? -14.867 3.668 -0.96 1 94.5 83 ILE A C 1
ATOM 697 O O . ILE A 1 83 ? -15.672 4.395 -0.378 1 94.5 83 ILE A O 1
ATOM 701 N N . ASN A 1 84 ? -14.977 2.346 -1.047 1 92.69 84 ASN A N 1
ATOM 702 C CA . ASN A 1 84 ? -15.883 1.566 -0.209 1 92.69 84 ASN A CA 1
ATOM 703 C C . ASN A 1 84 ? -15.141 0.895 0.943 1 92.69 84 ASN A C 1
ATOM 705 O O . ASN A 1 84 ? -14.094 0.284 0.74 1 92.69 84 ASN A O 1
ATOM 709 N N . LEU A 1 85 ? -15.648 1.082 2.111 1 93.31 85 LEU A N 1
ATOM 710 C CA . LEU A 1 85 ? -15.109 0.474 3.324 1 93.31 85 LEU A CA 1
ATOM 711 C C . LEU A 1 85 ? -16.094 -0.542 3.902 1 93.31 85 LEU A C 1
ATOM 713 O O . LEU A 1 85 ? -17.25 -0.216 4.152 1 93.31 85 LEU A O 1
ATOM 717 N N . ASP A 1 86 ? -15.625 -1.802 4.086 1 90.88 86 ASP A N 1
ATOM 718 C CA . ASP A 1 86 ? -16.484 -2.865 4.605 1 90.88 86 ASP A CA 1
ATOM 719 C C . ASP A 1 86 ? -15.68 -3.867 5.43 1 90.88 86 ASP A C 1
ATOM 721 O O . ASP A 1 86 ? -14.445 -3.828 5.434 1 90.88 86 ASP A O 1
ATOM 725 N N . ILE A 1 87 ? -16.391 -4.703 6.16 1 91.5 87 ILE A N 1
ATOM 726 C CA . ILE A 1 87 ? -15.742 -5.73 6.969 1 91.5 87 ILE A CA 1
ATOM 727 C C . ILE A 1 87 ? -16.328 -7.098 6.637 1 91.5 87 ILE A C 1
ATOM 729 O O . ILE A 1 87 ? -17.547 -7.262 6.598 1 91.5 87 ILE A O 1
ATOM 733 N N . ILE A 1 88 ? -15.414 -7.988 6.277 1 88.44 88 ILE A N 1
ATOM 734 C CA . ILE A 1 88 ? -15.82 -9.383 6.109 1 88.44 88 ILE A CA 1
ATOM 735 C C . ILE A 1 88 ? -15.758 -10.102 7.453 1 88.44 88 ILE A C 1
ATOM 737 O O . ILE A 1 88 ? -14.727 -10.07 8.133 1 88.44 88 ILE A O 1
ATOM 741 N N . ASP A 1 89 ? -16.703 -10.664 7.938 1 78.88 89 ASP A N 1
ATOM 742 C CA . ASP A 1 89 ? -16.75 -11.32 9.234 1 78.88 89 ASP A CA 1
ATOM 743 C C . ASP A 1 89 ? -17.266 -12.75 9.102 1 78.88 89 ASP A C 1
ATOM 745 O O . ASP A 1 89 ? -17.734 -13.156 8.039 1 78.88 89 ASP A O 1
ATOM 749 N N . PRO A 1 90 ? -17.406 -13.383 9.883 1 76.19 90 PRO A N 1
ATOM 750 C CA . PRO A 1 90 ? -16.312 -14.039 10.617 1 76.19 90 PRO A CA 1
ATOM 751 C C . PRO A 1 90 ? -15.523 -15.008 9.742 1 76.19 90 PRO A C 1
ATOM 753 O O . PRO A 1 90 ? -16.109 -15.758 8.961 1 76.19 90 PRO A O 1
ATOM 756 N N . LEU A 1 91 ? -14.289 -14.867 9.547 1 83.62 91 LEU A N 1
ATOM 757 C CA . LEU A 1 91 ? -13.367 -15.828 8.945 1 83.62 91 LEU A CA 1
ATOM 758 C C . LEU A 1 91 ? -12.734 -16.719 10.016 1 83.62 91 LEU A C 1
ATOM 760 O O . LEU A 1 91 ? -12.758 -16.375 11.203 1 83.62 91 LEU A O 1
ATOM 764 N N . PRO A 1 92 ? -12.414 -17.906 9.602 1 86.31 92 PRO A N 1
ATOM 765 C CA . PRO A 1 92 ? -11.695 -18.719 10.586 1 86.31 92 PRO A CA 1
ATOM 766 C C . PRO A 1 92 ? -10.484 -18 11.172 1 86.31 92 PRO A C 1
ATOM 768 O O . PRO A 1 92 ? -9.812 -17.234 10.469 1 86.31 92 PRO A O 1
ATOM 771 N N . SER A 1 93 ? -10.297 -18.25 12.445 1 89.62 93 SER A N 1
ATOM 772 C CA . SER A 1 93 ? -9.164 -17.609 13.094 1 89.62 93 SER A CA 1
ATOM 773 C C . SER A 1 93 ? -7.852 -17.953 12.406 1 89.62 93 SER A C 1
ATOM 775 O O . SER A 1 93 ? -7.617 -19.109 12.047 1 89.62 93 SER A O 1
ATOM 777 N N . SER A 1 94 ? -7.086 -16.984 12.141 1 91 94 SER A N 1
ATOM 778 C CA . SER A 1 94 ? -5.781 -17.125 11.5 1 91 94 SER A CA 1
ATOM 779 C C . SER A 1 94 ? -4.777 -16.125 12.07 1 91 94 SER A C 1
ATOM 781 O O . SER A 1 94 ? -4.906 -14.922 11.859 1 91 94 SER A O 1
ATOM 783 N N . GLU A 1 95 ? -3.799 -16.578 12.773 1 90.38 95 GLU A N 1
ATOM 784 C CA . GLU A 1 95 ? -2.771 -15.734 13.383 1 90.38 95 GLU A CA 1
ATOM 785 C C . GLU A 1 95 ? -3.391 -14.656 14.266 1 90.38 95 GLU A C 1
ATOM 787 O O . GLU A 1 95 ? -2.943 -13.508 14.258 1 90.38 95 GLU A O 1
ATOM 792 N N . GLY A 1 96 ? -4.516 -14.977 14.906 1 90.38 96 GLY A N 1
ATOM 793 C CA . GLY A 1 96 ? -5.16 -14.055 15.828 1 90.38 96 GLY A CA 1
ATOM 794 C C . GLY A 1 96 ? -6.141 -13.117 15.141 1 90.38 96 GLY A C 1
ATOM 795 O O . GLY A 1 96 ? -6.742 -12.258 15.789 1 90.38 96 GLY A O 1
ATOM 796 N N . PHE A 1 97 ? -6.312 -13.25 13.867 1 93.56 97 PHE A N 1
ATOM 797 C CA . PHE A 1 97 ? -7.234 -12.406 13.117 1 93.56 97 PHE A CA 1
ATOM 798 C C . PHE A 1 97 ? -8.5 -13.172 12.758 1 93.56 97 PHE A C 1
ATOM 800 O O . PHE A 1 97 ? -8.438 -14.359 12.422 1 93.56 97 PHE A O 1
ATOM 807 N N . ARG A 1 98 ? -9.617 -12.477 12.859 1 92.88 98 ARG A N 1
ATOM 808 C CA . ARG A 1 98 ? -10.891 -13.125 12.57 1 92.88 98 ARG A CA 1
ATOM 809 C C . ARG A 1 98 ? -11.727 -12.289 11.609 1 92.88 98 ARG A C 1
ATOM 811 O O . ARG A 1 98 ? -12.797 -12.727 11.172 1 92.88 98 ARG A O 1
ATOM 818 N N . TYR A 1 99 ? -11.289 -11.094 11.352 1 93.44 99 TYR A N 1
ATOM 819 C CA . TYR A 1 99 ? -12.008 -10.172 10.484 1 93.44 99 TYR A CA 1
ATOM 820 C C . TYR A 1 99 ? -11.094 -9.641 9.383 1 93.44 99 TYR A C 1
ATOM 822 O O . TYR A 1 99 ? -9.875 -9.789 9.453 1 93.44 99 TYR A O 1
ATOM 830 N N . CYS A 1 100 ? -11.711 -9.164 8.359 1 95.12 100 CYS A N 1
ATOM 831 C CA . CYS A 1 100 ? -10.953 -8.57 7.258 1 95.12 100 CYS A CA 1
ATOM 832 C C . CYS A 1 100 ? -11.578 -7.25 6.816 1 95.12 100 CYS A C 1
ATOM 834 O O . CYS A 1 100 ? -12.742 -7.215 6.41 1 95.12 100 CYS A O 1
ATOM 836 N N . LEU A 1 101 ? -10.859 -6.164 7 1 95.25 101 LEU A N 1
ATOM 837 C CA . LEU A 1 101 ? -11.273 -4.871 6.473 1 95.25 101 LEU A CA 1
ATOM 838 C C . LEU A 1 101 ? -11.008 -4.781 4.973 1 95.25 101 LEU A C 1
ATOM 840 O O . LEU A 1 101 ? -9.891 -5.043 4.523 1 95.25 101 LEU A O 1
ATOM 844 N N . THR A 1 102 ? -12.008 -4.488 4.246 1 95.38 102 THR A N 1
ATOM 845 C CA . THR A 1 102 ? -11.82 -4.32 2.807 1 95.38 102 THR A CA 1
ATOM 846 C C . THR A 1 102 ? -12.023 -2.863 2.404 1 95.38 102 THR A C 1
ATOM 848 O O . THR A 1 102 ? -12.953 -2.203 2.887 1 95.38 102 THR A O 1
ATOM 851 N N . ILE A 1 103 ? -11.109 -2.326 1.663 1 96.06 103 ILE A N 1
ATOM 852 C CA . ILE A 1 103 ? -11.164 -0.993 1.073 1 96.06 103 ILE A CA 1
ATOM 853 C C . ILE A 1 103 ? -11.07 -1.098 -0.447 1 96.06 103 ILE A C 1
ATOM 855 O O . ILE A 1 103 ? -10.07 -1.595 -0.981 1 96.06 103 ILE A O 1
ATOM 859 N N . ILE A 1 104 ? -12.07 -0.629 -1.151 1 94.69 104 ILE A N 1
ATOM 860 C CA . ILE A 1 104 ? -12.078 -0.778 -2.604 1 94.69 104 ILE A CA 1
ATOM 861 C C . ILE A 1 104 ? -12.211 0.593 -3.262 1 94.69 104 ILE A C 1
ATOM 863 O O . ILE A 1 104 ? -13.156 1.335 -2.979 1 94.69 104 ILE A O 1
ATOM 867 N N . ASP A 1 105 ? -11.25 0.942 -4.062 1 94.31 105 ASP A N 1
ATOM 868 C CA . ASP A 1 105 ? -11.344 2.145 -4.883 1 94.31 105 ASP A CA 1
ATOM 869 C C . ASP A 1 105 ? -12.461 2.023 -5.918 1 94.31 105 ASP A C 1
ATOM 871 O O . ASP A 1 105 ? -12.484 1.077 -6.707 1 94.31 105 ASP A O 1
ATOM 875 N N . ARG A 1 106 ? -13.258 2.918 -5.984 1 90.44 106 ARG A N 1
ATOM 876 C CA . ARG A 1 106 ? -14.469 2.773 -6.793 1 90.44 106 ARG A CA 1
ATOM 877 C C . ARG A 1 106 ? -14.164 2.996 -8.273 1 90.44 106 ARG A C 1
ATOM 879 O O . ARG A 1 106 ? -14.938 2.594 -9.141 1 90.44 106 ARG A O 1
ATOM 886 N N . TYR A 1 107 ? -13.117 3.623 -8.578 1 90.5 107 TYR A N 1
ATOM 887 C CA . TYR A 1 107 ? -12.734 3.828 -9.969 1 90.5 107 TYR A CA 1
ATOM 888 C C . TYR A 1 107 ? -11.945 2.639 -10.5 1 90.5 107 TYR A C 1
ATOM 890 O O . TYR A 1 107 ? -12.359 1.986 -11.461 1 90.5 107 TYR A O 1
ATOM 898 N N . SER A 1 108 ? -10.891 2.32 -9.875 1 91.5 108 SER A N 1
ATOM 899 C CA . SER A 1 108 ? -9.953 1.317 -10.367 1 91.5 108 SER A CA 1
ATOM 900 C C . SER A 1 108 ? -10.359 -0.084 -9.922 1 91.5 108 SER A C 1
ATOM 902 O O . SER A 1 108 ? -9.852 -1.078 -10.445 1 91.5 108 SER A O 1
ATOM 904 N N . ARG A 1 109 ? -11.133 -0.161 -8.852 1 90.88 109 ARG A N 1
ATOM 905 C CA . ARG A 1 109 ? -11.531 -1.425 -8.234 1 90.88 109 ARG A CA 1
ATOM 906 C C . ARG A 1 109 ? -10.359 -2.072 -7.508 1 90.88 109 ARG A C 1
ATOM 908 O O . ARG A 1 109 ? -10.414 -3.256 -7.164 1 90.88 109 ARG A O 1
ATOM 915 N N . TRP A 1 110 ? -9.336 -1.306 -7.266 1 94.75 110 TRP A N 1
ATOM 916 C CA . TRP A 1 110 ? -8.219 -1.768 -6.449 1 94.75 110 TRP A CA 1
ATOM 917 C C . TRP A 1 110 ? -8.688 -2.135 -5.043 1 94.75 110 TRP A C 1
ATOM 919 O O . TRP A 1 110 ? -9.336 -1.332 -4.371 1 94.75 110 TRP A O 1
ATOM 929 N N . PRO A 1 111 ? -8.328 -3.334 -4.672 1 95.94 111 PRO A N 1
ATOM 930 C CA . PRO A 1 111 ? -8.75 -3.74 -3.33 1 95.94 111 PRO A CA 1
ATOM 931 C C . PRO A 1 111 ? -7.617 -3.695 -2.311 1 95.94 111 PRO A C 1
ATOM 933 O O . PRO A 1 111 ? -6.473 -4.02 -2.639 1 95.94 111 PRO A O 1
ATOM 936 N N . GLU A 1 112 ? -7.926 -3.199 -1.151 1 97.06 112 GLU A N 1
ATOM 937 C CA . GLU A 1 112 ? -7.172 -3.496 0.062 1 97.06 112 GLU A CA 1
ATOM 938 C C . GLU A 1 112 ? -7.941 -4.445 0.974 1 97.06 112 GLU A C 1
ATOM 940 O O . GLU A 1 112 ? -9.156 -4.309 1.138 1 97.06 112 GLU A O 1
ATOM 945 N N . ALA A 1 113 ? -7.297 -5.43 1.438 1 96.62 113 ALA A N 1
ATOM 946 C CA . ALA A 1 113 ? -7.84 -6.352 2.432 1 96.62 113 ALA A CA 1
ATOM 947 C C . ALA A 1 113 ? -6.883 -6.508 3.611 1 96.62 113 ALA A C 1
ATOM 949 O O . ALA A 1 113 ? -5.754 -6.977 3.445 1 96.62 113 ALA A O 1
ATOM 950 N N . ILE A 1 114 ? -7.371 -6.117 4.742 1 96.69 114 ILE A N 1
ATOM 951 C CA . ILE A 1 114 ? -6.504 -6.023 5.91 1 96.69 114 ILE A CA 1
ATOM 952 C C . ILE A 1 114 ? -7.078 -6.871 7.047 1 96.69 114 ILE A C 1
ATOM 954 O O . ILE A 1 114 ? -8.188 -6.617 7.52 1 96.69 114 ILE A O 1
ATOM 958 N N . PRO A 1 115 ? -6.328 -7.906 7.496 1 95.94 115 PRO A N 1
ATOM 959 C CA . PRO A 1 115 ? -6.797 -8.688 8.641 1 95.94 115 PRO A CA 1
ATOM 960 C C . PRO A 1 115 ? -6.941 -7.852 9.906 1 95.94 115 PRO A C 1
ATOM 962 O O . PRO A 1 115 ? -6.105 -6.988 10.188 1 95.94 115 PRO A O 1
ATOM 965 N N . LEU A 1 116 ? -7.988 -8.055 10.633 1 95.56 116 LEU A N 1
ATOM 966 C CA . LEU A 1 116 ? -8.258 -7.344 11.875 1 95.56 116 LEU A CA 1
ATOM 967 C C . LEU A 1 116 ? -8.469 -8.328 13.023 1 95.56 116 LEU A C 1
ATOM 969 O O . LEU A 1 116 ? -9.109 -9.367 12.852 1 95.56 116 LEU A O 1
ATOM 973 N N . PRO A 1 117 ? -7.969 -7.984 14.203 1 94.12 117 PRO A N 1
ATOM 974 C CA . PRO A 1 117 ? -8.258 -8.82 15.367 1 94.12 117 PRO A CA 1
ATOM 975 C C . PRO A 1 117 ? -9.664 -8.602 15.922 1 94.12 117 PRO A C 1
ATOM 977 O O . PRO A 1 117 ? -10.219 -9.484 16.578 1 94.12 117 PRO A O 1
ATOM 980 N N . ASP A 1 118 ? -10.195 -7.398 15.68 1 92.94 118 ASP A N 1
ATOM 981 C CA . ASP A 1 118 ? -11.523 -7.012 16.141 1 92.94 118 ASP A CA 1
ATOM 982 C C . ASP A 1 118 ? -12.125 -5.938 15.234 1 92.94 118 ASP A C 1
ATOM 984 O O . ASP A 1 118 ? -11.484 -5.488 14.281 1 92.94 118 ASP A O 1
ATOM 988 N N . ILE A 1 119 ? -13.32 -5.609 15.531 1 91 119 ILE A N 1
ATOM 989 C CA . ILE A 1 119 ? -13.977 -4.656 14.648 1 91 119 ILE A CA 1
ATOM 990 C C . ILE A 1 119 ? -14.297 -3.375 15.414 1 91 119 ILE A C 1
ATOM 992 O O . ILE A 1 119 ? -15.305 -2.711 15.133 1 91 119 ILE A O 1
ATOM 996 N N . ARG A 1 120 ? -13.492 -3.076 16.391 1 92.31 120 ARG A N 1
ATOM 997 C CA . ARG A 1 120 ? -13.656 -1.808 17.094 1 92.31 120 ARG A CA 1
ATOM 998 C C . ARG A 1 120 ? -13.414 -0.628 16.156 1 92.31 120 ARG A C 1
ATOM 1000 O O . ARG A 1 120 ? -12.594 -0.716 15.242 1 92.31 120 ARG A O 1
ATOM 1007 N N . ALA A 1 121 ? -14.047 0.494 16.438 1 91.06 121 ALA A N 1
ATOM 1008 C CA . ALA A 1 121 ? -13.945 1.684 15.602 1 91.06 121 ALA A CA 1
ATOM 1009 C C . ALA A 1 121 ? -12.5 2.16 15.492 1 91.06 121 ALA A C 1
ATOM 1011 O O . ALA A 1 121 ? -12.047 2.539 14.414 1 91.06 121 ALA A O 1
ATOM 1012 N N . GLU A 1 122 ? -11.797 2.123 16.578 1 92.06 122 GLU A N 1
ATOM 1013 C CA . GLU A 1 122 ? -10.406 2.576 16.594 1 92.06 122 GLU A CA 1
ATOM 1014 C C . GLU A 1 122 ? -9.531 1.687 15.711 1 92.06 122 GLU A C 1
ATOM 1016 O O . GLU A 1 122 ? -8.68 2.182 14.969 1 92.06 122 GLU A O 1
ATOM 1021 N N . THR A 1 123 ? -9.789 0.376 15.805 1 93.44 123 THR A N 1
ATOM 1022 C CA . THR A 1 123 ? -9.039 -0.576 15 1 93.44 123 THR A CA 1
ATOM 1023 C C . THR A 1 123 ? -9.289 -0.339 13.516 1 93.44 123 THR A C 1
ATOM 1025 O O . THR A 1 123 ? -8.352 -0.303 12.719 1 93.44 123 THR A O 1
ATOM 1028 N N . VAL A 1 124 ? -10.469 -0.138 13.18 1 93.75 124 VAL A N 1
ATOM 1029 C CA . VAL A 1 124 ? -10.852 0.076 11.789 1 93.75 124 VAL A CA 1
ATOM 1030 C C . VAL A 1 124 ? -10.266 1.393 11.289 1 93.75 124 VAL A C 1
ATOM 1032 O O . VAL A 1 124 ? -9.68 1.446 10.203 1 93.75 124 VAL A O 1
ATOM 1035 N N . ALA A 1 125 ? -10.375 2.428 12.078 1 93.38 125 ALA A N 1
ATOM 1036 C CA . ALA A 1 125 ? -9.859 3.742 11.695 1 93.38 125 ALA A CA 1
ATOM 1037 C C . ALA A 1 125 ? -8.352 3.705 11.508 1 93.38 125 ALA A C 1
ATOM 1039 O O . ALA A 1 125 ? -7.824 4.266 10.539 1 93.38 125 ALA A O 1
ATOM 1040 N N . ASP A 1 126 ? -7.711 3.062 12.406 1 93.75 126 ASP A N 1
ATOM 1041 C CA . ASP A 1 126 ? -6.258 2.943 12.344 1 93.75 126 ASP A CA 1
ATOM 1042 C C . ASP A 1 126 ? -5.82 2.238 11.062 1 93.75 126 ASP A C 1
ATOM 1044 O O . ASP A 1 126 ? -4.859 2.656 10.414 1 93.75 126 ASP A O 1
ATOM 1048 N N . ASN A 1 127 ? -6.52 1.226 10.727 1 95.62 127 ASN A N 1
ATOM 1049 C CA . ASN A 1 127 ? -6.156 0.462 9.539 1 95.62 127 ASN A CA 1
ATOM 1050 C C . ASN A 1 127 ? -6.578 1.18 8.258 1 95.62 127 ASN A C 1
ATOM 1052 O O . ASN A 1 127 ? -5.965 0.996 7.207 1 95.62 127 ASN A O 1
ATOM 1056 N N . LEU A 1 128 ? -7.59 1.991 8.336 1 95.62 128 LEU A N 1
ATOM 1057 C CA . LEU A 1 128 ? -7.914 2.885 7.227 1 95.62 128 LEU A CA 1
ATOM 1058 C C . LEU A 1 128 ? -6.793 3.891 6.992 1 95.62 128 LEU A C 1
ATOM 1060 O O . LEU A 1 128 ? -6.387 4.121 5.852 1 95.62 128 LEU A O 1
ATOM 1064 N N . LEU A 1 129 ? -6.254 4.422 8.047 1 93.88 129 LEU A N 1
ATOM 1065 C CA . LEU A 1 129 ? -5.16 5.383 7.961 1 93.88 129 LEU A CA 1
ATOM 1066 C C . LEU A 1 129 ? -3.912 4.734 7.375 1 93.88 129 LEU A C 1
ATOM 1068 O O . LEU A 1 129 ? -3.357 5.227 6.391 1 93.88 129 LEU A O 1
ATOM 1072 N N . LYS A 1 130 ? -3.574 3.594 7.895 1 94.69 130 LYS A N 1
ATOM 1073 C CA . LYS A 1 130 ? -2.359 2.887 7.496 1 94.69 130 LYS A CA 1
ATOM 1074 C C . LYS A 1 130 ? -2.492 2.312 6.09 1 94.69 130 LYS A C 1
ATOM 1076 O O . LYS A 1 130 ? -1.569 2.42 5.281 1 94.69 130 LYS A O 1
ATOM 1081 N N . GLY A 1 131 ? -3.596 1.811 5.852 1 95.38 131 GLY A N 1
ATOM 1082 C CA . GLY A 1 131 ? -3.773 0.997 4.66 1 95.38 131 GLY A CA 1
ATOM 1083 C C . GLY A 1 131 ? -4.152 1.808 3.436 1 95.38 131 GLY A C 1
ATOM 1084 O O . GLY A 1 131 ? -3.906 1.383 2.305 1 95.38 131 GLY A O 1
ATOM 1085 N N . TRP A 1 132 ? -4.77 2.936 3.678 1 96.94 132 TRP A N 1
ATOM 1086 C CA . TRP A 1 132 ? -5.23 3.674 2.506 1 96.94 132 TRP A CA 1
ATOM 1087 C C . TRP A 1 132 ? -4.746 5.121 2.549 1 96.94 132 TRP A C 1
ATOM 1089 O O . TRP A 1 132 ? -4.004 5.555 1.669 1 96.94 132 TRP A O 1
ATOM 1099 N N . ILE A 1 133 ? -5.07 5.848 3.566 1 94.56 133 ILE A N 1
ATOM 1100 C CA . ILE A 1 133 ? -4.852 7.289 3.596 1 94.56 133 ILE A CA 1
ATOM 1101 C C . ILE A 1 133 ? -3.359 7.59 3.469 1 94.56 133 ILE A C 1
ATOM 1103 O O . ILE A 1 133 ? -2.961 8.477 2.709 1 94.56 133 ILE A O 1
ATOM 110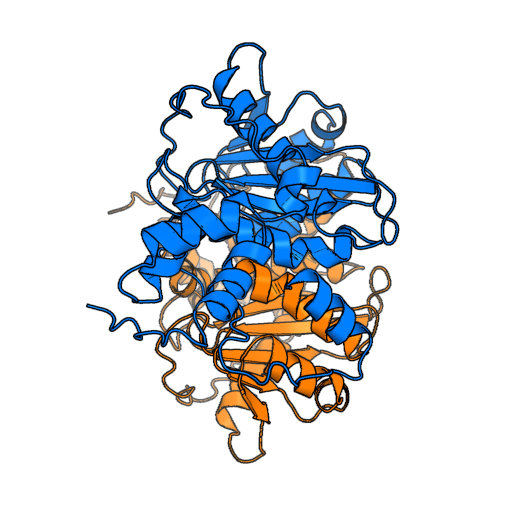7 N N . ALA A 1 134 ? -2.551 6.883 4.16 1 94.56 134 ALA A N 1
ATOM 1108 C CA . ALA A 1 134 ? -1.107 7.113 4.148 1 94.56 134 ALA A CA 1
ATOM 1109 C C . ALA A 1 134 ? -0.51 6.777 2.785 1 94.56 134 ALA A C 1
ATOM 1111 O O . ALA A 1 134 ? 0.618 7.172 2.479 1 94.56 134 ALA A O 1
ATOM 1112 N N . ARG A 1 135 ? -1.253 6.047 1.992 1 94.44 135 ARG A N 1
ATOM 1113 C CA . ARG A 1 135 ? -0.702 5.559 0.733 1 94.44 135 ARG A CA 1
ATOM 1114 C C . ARG A 1 135 ? -1.31 6.297 -0.454 1 94.44 135 ARG A C 1
ATOM 1116 O O . ARG A 1 135 ? -0.608 6.625 -1.414 1 94.44 135 ARG A O 1
ATOM 1123 N N . PHE A 1 136 ? -2.617 6.523 -0.31 1 95.06 136 PHE A N 1
ATOM 1124 C CA . PHE A 1 136 ? -3.322 7.016 -1.487 1 95.06 136 PHE A CA 1
ATOM 1125 C C . PHE A 1 136 ? -3.965 8.367 -1.207 1 95.06 136 PHE A C 1
ATOM 1127 O O . PHE A 1 136 ? -4.609 8.953 -2.084 1 95.06 136 PHE A O 1
ATOM 1134 N N . GLY A 1 137 ? -3.787 8.859 0.038 1 93.06 137 GLY A N 1
ATOM 1135 C CA . GLY A 1 137 ? -4.348 10.148 0.398 1 93.06 137 GLY A CA 1
ATOM 1136 C C . GLY A 1 137 ? -5.77 10.062 0.916 1 93.06 137 GLY A C 1
ATOM 1137 O O . GLY A 1 137 ? -6.309 8.969 1.082 1 93.06 137 GLY A O 1
ATOM 1138 N N . THR A 1 138 ? -6.309 11.188 1.149 1 92.69 138 THR A N 1
ATOM 1139 C CA . THR A 1 138 ? -7.656 11.266 1.698 1 92.69 138 THR A CA 1
ATOM 1140 C C . THR A 1 138 ? -8.695 11.211 0.584 1 92.69 138 THR A C 1
ATOM 1142 O O . THR A 1 138 ? -8.703 12.055 -0.313 1 92.69 138 THR A O 1
ATOM 1145 N N . PRO A 1 139 ? -9.57 10.234 0.68 1 94.12 139 PRO A N 1
ATOM 1146 C CA . PRO A 1 139 ? -10.672 10.234 -0.291 1 94.12 139 PRO A CA 1
ATOM 1147 C C . PRO A 1 139 ? -11.656 11.375 -0.073 1 94.12 139 PRO A C 1
ATOM 1149 O O . PRO A 1 139 ? -11.719 11.945 1.021 1 94.12 139 PRO A O 1
ATOM 1152 N N . LEU A 1 140 ? -12.414 11.656 -1.097 1 92.38 140 LEU A N 1
ATOM 1153 C CA . LEU A 1 140 ? -13.5 12.617 -0.958 1 92.38 140 LEU A CA 1
ATOM 1154 C C . LEU A 1 140 ? -14.703 11.984 -0.263 1 92.38 140 LEU A C 1
ATOM 1156 O O . LEU A 1 140 ? -15.359 12.625 0.561 1 92.38 140 LEU A O 1
ATOM 1160 N N . VAL A 1 141 ? -14.891 10.719 -0.669 1 92.81 141 VAL A N 1
ATOM 1161 C CA . VAL A 1 141 ? -16.078 10.031 -0.159 1 92.81 141 VAL A CA 1
ATOM 1162 C C . VAL A 1 141 ? -15.695 8.617 0.277 1 92.81 141 VAL A C 1
ATOM 1164 O O . VAL A 1 141 ? -14.992 7.906 -0.441 1 92.81 141 VAL A O 1
ATOM 1167 N N . ILE A 1 142 ? -16.125 8.289 1.456 1 93.25 142 ILE A N 1
ATOM 1168 C CA . ILE A 1 142 ? -16.047 6.918 1.937 1 93.25 142 ILE A CA 1
ATOM 1169 C C . ILE A 1 142 ? -17.453 6.359 2.143 1 93.25 142 ILE A C 1
ATOM 1171 O O . ILE A 1 142 ? -18.25 6.922 2.9 1 93.25 142 ILE A O 1
ATOM 1175 N N . THR A 1 143 ? -17.719 5.285 1.428 1 90.62 143 THR A N 1
ATOM 1176 C CA . THR A 1 143 ? -19.016 4.621 1.58 1 90.62 143 THR A CA 1
ATOM 1177 C C . THR A 1 143 ? -18.875 3.385 2.467 1 90.62 143 THR A C 1
ATOM 1179 O O . THR A 1 143 ? -18 2.553 2.256 1 90.62 143 THR A O 1
ATOM 1182 N N . THR A 1 144 ? -19.672 3.369 3.467 1 88.81 144 THR A N 1
ATOM 1183 C CA . THR A 1 144 ? -19.672 2.232 4.383 1 88.81 144 THR A CA 1
ATOM 1184 C C . THR A 1 144 ? -21.062 1.637 4.508 1 88.81 144 THR A C 1
ATOM 1186 O O . THR A 1 144 ? -22.047 2.262 4.105 1 88.81 144 THR A O 1
ATOM 1189 N N . ASP A 1 145 ? -21.156 0.392 4.941 1 78.62 145 ASP A N 1
ATOM 1190 C CA . ASP A 1 145 ? -22.469 -0.135 5.297 1 78.62 145 ASP A CA 1
ATOM 1191 C C . ASP A 1 145 ? -22.938 0.411 6.645 1 78.62 145 ASP A C 1
ATOM 1193 O O . ASP A 1 145 ? -22.344 1.353 7.176 1 78.62 145 ASP A O 1
ATOM 1197 N N . GLN A 1 146 ? -24.016 -0.075 7.137 1 68 146 GLN A N 1
ATOM 1198 C CA . GLN A 1 146 ? -24.594 0.466 8.359 1 68 146 GLN A CA 1
ATOM 1199 C C . GLN A 1 146 ? -24.125 -0.307 9.586 1 68 146 GLN A C 1
ATOM 1201 O O . GLN A 1 146 ? -24.875 -0.461 10.555 1 68 146 GLN A O 1
ATOM 1206 N N . GLY A 1 147 ? -22.922 -0.734 9.469 1 72.38 147 GLY A N 1
ATOM 1207 C CA . GLY A 1 147 ? -22.391 -1.407 10.641 1 72.38 147 GLY A CA 1
ATOM 1208 C C . GLY A 1 147 ? -22.094 -0.46 11.789 1 72.38 147 GLY A C 1
ATOM 1209 O O . GLY A 1 147 ? -21.703 0.687 11.562 1 72.38 147 GLY A O 1
ATOM 1210 N N . THR A 1 148 ? -22.266 -0.901 12.914 1 72.06 148 THR A N 1
ATOM 1211 C CA . THR A 1 148 ? -22.141 -0.093 14.117 1 72.06 148 THR A CA 1
ATOM 1212 C C . THR A 1 148 ? -20.734 0.483 14.234 1 72.06 148 THR A C 1
ATOM 1214 O O . THR A 1 148 ? -20.547 1.593 14.742 1 72.06 148 THR A O 1
ATOM 1217 N N . GLN A 1 149 ? -19.812 -0.28 13.812 1 73.88 149 GLN A N 1
ATOM 1218 C CA . GLN A 1 149 ? -18.438 0.208 13.906 1 73.88 149 GLN A CA 1
ATOM 1219 C C . GLN A 1 149 ? -18.266 1.504 13.117 1 73.88 149 GLN A C 1
ATOM 1221 O O . GLN A 1 149 ? -17.469 2.367 13.508 1 73.88 149 GLN A O 1
ATOM 1226 N N . PHE A 1 150 ? -19 1.692 12.148 1 76.94 150 PHE A N 1
ATOM 1227 C CA . PHE A 1 150 ? -18.859 2.863 11.297 1 76.94 150 PHE A CA 1
ATOM 1228 C C . PHE A 1 150 ? -19.75 4 11.773 1 76.94 150 PHE A C 1
ATOM 1230 O O . PHE A 1 150 ? -19.562 5.152 11.375 1 76.94 150 PHE A O 1
ATOM 1237 N N . GLU A 1 151 ? -20.656 3.609 12.57 1 71.94 151 GLU A N 1
ATOM 1238 C CA . GLU A 1 151 ? -21.594 4.602 13.094 1 71.94 151 GLU A CA 1
ATOM 1239 C C . GLU A 1 151 ? -21.047 5.27 14.344 1 71.94 151 GLU A C 1
ATOM 1241 O O . GLU A 1 151 ? -21.594 6.266 14.82 1 71.94 151 GLU A O 1
ATOM 1246 N N . ALA A 1 152 ? -20 4.777 14.742 1 76.19 152 ALA A N 1
ATOM 1247 C CA . ALA A 1 152 ? -19.406 5.305 15.969 1 76.19 152 ALA A CA 1
ATOM 1248 C C . ALA A 1 152 ? -19 6.766 15.797 1 76.19 152 ALA A C 1
ATOM 1250 O O . ALA A 1 152 ? -18.703 7.203 14.68 1 76.19 152 ALA A O 1
ATOM 1251 N N . GLN A 1 153 ? -19.156 7.5 16.828 1 84.19 153 GLN A N 1
ATOM 1252 C CA . GLN A 1 153 ? -18.734 8.898 16.906 1 84.19 153 GLN A CA 1
ATOM 1253 C C . GLN A 1 153 ? -17.312 9.07 16.375 1 84.19 153 GLN A C 1
ATOM 1255 O O . GLN A 1 153 ? -17 10.086 15.758 1 84.19 153 GLN A O 1
ATOM 1260 N N . LEU A 1 154 ? -16.625 8.094 16.562 1 85.19 154 LEU A N 1
ATOM 1261 C CA . LEU A 1 154 ? -15.234 8.133 16.141 1 85.19 154 LEU A CA 1
ATOM 1262 C C . LEU A 1 154 ? -15.117 8.398 14.648 1 85.19 154 LEU A C 1
ATOM 1264 O O . LEU A 1 154 ? -14.328 9.242 14.219 1 85.19 154 LEU A O 1
ATOM 1268 N N . PHE A 1 155 ? -15.906 7.801 13.844 1 86.69 155 PHE A N 1
ATOM 1269 C CA . PHE A 1 155 ? -15.781 7.941 12.398 1 86.69 155 PHE A CA 1
ATOM 1270 C C . PHE A 1 155 ? -16.281 9.312 11.945 1 86.69 155 PHE A C 1
ATOM 1272 O O . PHE A 1 155 ? -15.773 9.875 10.977 1 86.69 155 PHE A O 1
ATOM 1279 N N . GLN A 1 156 ? -17.234 9.758 12.672 1 86.5 156 GLN A N 1
ATOM 1280 C CA . GLN A 1 156 ? -17.688 11.117 12.391 1 86.5 156 GLN A CA 1
ATOM 1281 C C . GLN A 1 156 ? -16.578 12.133 12.664 1 86.5 156 GLN A C 1
ATOM 1283 O O . GLN A 1 156 ? -16.328 13.023 11.852 1 86.5 156 GLN A O 1
ATOM 1288 N N . GLU A 1 157 ? -16 11.969 13.742 1 88.31 157 GLU A N 1
ATOM 1289 C CA . GLU A 1 157 ? -14.906 12.859 14.102 1 88.31 157 GLU A CA 1
ATOM 1290 C C . GLU A 1 157 ? -13.727 12.703 13.141 1 88.31 157 GLU A C 1
ATOM 1292 O O . GLU A 1 157 ? -13.078 13.688 12.781 1 88.31 157 GLU A O 1
ATOM 1297 N N . LEU A 1 158 ? -13.492 11.469 12.773 1 88.69 158 LEU A N 1
ATOM 1298 C CA . LEU A 1 158 ? -12.422 11.203 11.82 1 88.69 158 LEU A CA 1
ATOM 1299 C C . LEU A 1 158 ? -12.703 11.883 10.477 1 88.69 158 LEU A C 1
ATOM 1301 O O . LEU A 1 158 ? -11.805 12.461 9.875 1 88.69 158 LEU A O 1
ATOM 1305 N N . SER A 1 159 ? -13.945 11.781 10.031 1 89.25 159 SER A N 1
ATOM 1306 C CA . SER A 1 159 ? -14.328 12.398 8.773 1 89.25 159 SER A CA 1
ATOM 1307 C C . SER A 1 159 ? -14.086 13.906 8.797 1 89.25 159 SER A C 1
ATOM 1309 O O . SER A 1 159 ? -13.633 14.477 7.801 1 89.25 159 SER A O 1
ATOM 1311 N N . LYS A 1 160 ? -14.32 14.469 9.883 1 86.19 160 LYS A N 1
ATOM 1312 C CA . LYS A 1 160 ? -14.117 15.906 10.031 1 86.19 160 LYS A CA 1
ATOM 1313 C C . LYS A 1 160 ? -12.633 16.25 10.07 1 86.19 160 LYS A C 1
ATOM 1315 O O . LYS A 1 160 ? -12.195 17.203 9.422 1 86.19 160 LYS A O 1
ATOM 1320 N N . LEU A 1 161 ? -11.969 15.531 10.766 1 84.62 161 LEU A N 1
ATOM 1321 C CA . LEU A 1 161 ? -10.547 15.805 10.953 1 84.62 161 LEU A CA 1
ATOM 1322 C C . LEU A 1 161 ? -9.781 15.625 9.648 1 84.62 161 LEU A C 1
ATOM 1324 O O . LEU A 1 161 ? -8.969 16.469 9.281 1 84.62 161 LEU A O 1
ATOM 1328 N N . ILE A 1 162 ? -10.031 14.484 8.961 1 87.25 162 ILE A N 1
ATOM 1329 C CA . ILE A 1 162 ? -9.242 14.109 7.793 1 87.25 162 ILE A CA 1
ATOM 1330 C C . ILE A 1 162 ? -9.844 14.75 6.543 1 87.25 162 ILE A C 1
ATOM 1332 O O . ILE A 1 162 ? -9.141 14.984 5.559 1 87.25 162 ILE A O 1
ATOM 1336 N N . GLY A 1 163 ? -11.141 15 6.586 1 87.75 163 GLY A N 1
ATOM 1337 C CA . GLY A 1 163 ? -11.773 15.75 5.512 1 87.75 163 GLY A CA 1
ATOM 1338 C C . GLY A 1 163 ? -12.352 14.859 4.426 1 87.75 163 GLY A C 1
ATOM 1339 O O . GLY A 1 163 ? -12.07 15.047 3.24 1 87.75 163 GLY A O 1
ATOM 1340 N N . PHE A 1 164 ? -13.18 13.938 4.781 1 90.06 164 PHE A N 1
ATOM 1341 C CA . PHE A 1 164 ? -13.938 13.164 3.805 1 90.06 164 PHE A CA 1
ATOM 1342 C C . PHE A 1 164 ? -15.414 13.133 4.168 1 90.06 164 PHE A C 1
ATOM 1344 O O . PHE A 1 164 ? -15.781 13.398 5.312 1 90.06 164 PHE A O 1
ATOM 1351 N N . LYS A 1 165 ? -16.203 12.859 3.176 1 91.06 165 LYS A N 1
ATOM 1352 C CA . LYS A 1 165 ? -17.641 12.641 3.393 1 91.06 165 LYS A CA 1
ATOM 1353 C C . LYS A 1 165 ? -17.953 11.156 3.539 1 91.06 165 LYS A C 1
ATOM 1355 O O . LYS A 1 165 ? -17.422 10.328 2.793 1 91.06 165 LYS A O 1
ATOM 1360 N N . ARG A 1 166 ? -18.75 10.906 4.496 1 89.12 166 ARG A N 1
ATOM 1361 C CA . ARG A 1 166 ? -19.156 9.516 4.691 1 89.12 166 ARG A CA 1
ATOM 1362 C C . ARG A 1 166 ? -20.547 9.273 4.105 1 89.12 166 ARG A C 1
ATOM 1364 O O . ARG A 1 166 ? -21.5 10 4.41 1 89.12 166 ARG A O 1
ATOM 1371 N N . ASN A 1 167 ? -20.609 8.273 3.242 1 86.38 167 ASN A N 1
ATOM 1372 C CA . ASN A 1 167 ? -21.875 7.824 2.689 1 86.38 167 ASN A CA 1
ATOM 1373 C C . ASN A 1 167 ? -22.281 6.461 3.24 1 86.38 167 ASN A C 1
ATOM 1375 O O . ASN A 1 167 ? -21.438 5.578 3.408 1 86.38 167 ASN A O 1
ATOM 1379 N N . ARG A 1 168 ? -23.547 6.418 3.545 1 80.44 168 ARG A N 1
ATOM 1380 C CA . ARG A 1 168 ? -24.062 5.125 3.975 1 80.44 168 ARG A CA 1
ATOM 1381 C C . ARG A 1 168 ? -24.719 4.387 2.812 1 80.44 168 ARG A C 1
ATOM 1383 O O 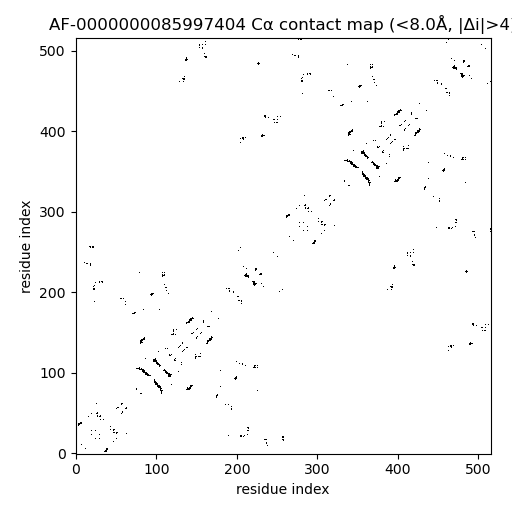. ARG A 1 168 ? -25.406 5 1.992 1 80.44 168 ARG A O 1
ATOM 1390 N N . THR A 1 169 ? -24.297 3.139 2.75 1 74.19 169 THR A N 1
ATOM 1391 C CA . THR A 1 169 ? -25.016 2.346 1.751 1 74.19 169 THR A CA 1
ATOM 1392 C C . THR A 1 169 ? -26.484 2.195 2.127 1 74.19 169 THR A C 1
ATOM 1394 O O . THR A 1 169 ? -26.812 2.037 3.305 1 74.19 169 THR A O 1
ATOM 1397 N N . THR A 1 170 ? -27.297 2.764 1.299 1 60.94 170 THR A N 1
ATOM 1398 C CA . THR A 1 170 ? -28.734 2.588 1.507 1 60.94 170 THR A CA 1
ATOM 1399 C C . THR A 1 170 ? -29.297 1.546 0.544 1 60.94 170 THR A C 1
ATOM 1401 O O . THR A 1 170 ? -28.672 1.221 -0.464 1 60.94 170 THR A O 1
ATOM 1404 N N . SER A 1 171 ? -30.375 0.857 1.048 1 58.5 171 SER A N 1
ATOM 1405 C CA . SER A 1 171 ? -31.125 -0.042 0.182 1 58.5 171 SER A CA 1
ATOM 1406 C C . SER A 1 171 ? -31.344 0.571 -1.197 1 58.5 171 SER A C 1
ATOM 1408 O O . SER A 1 171 ? -31.594 -0.145 -2.17 1 58.5 171 SER A O 1
ATOM 1410 N N . TYR A 1 172 ? -31.047 1.816 -1.206 1 50.03 172 TYR A N 1
ATOM 1411 C CA . TYR A 1 172 ? -31.422 2.51 -2.434 1 50.03 172 TYR A CA 1
ATOM 1412 C C . TYR A 1 172 ? -30.328 2.391 -3.484 1 50.03 172 TYR A C 1
ATOM 1414 O O . TYR A 1 172 ? -30.562 2.652 -4.668 1 50.03 172 TYR A O 1
ATOM 1422 N N . HIS A 1 173 ? -29.125 2.014 -3.059 1 58.81 173 HIS A N 1
ATOM 1423 C CA . HIS A 1 173 ? -28.094 1.86 -4.082 1 58.81 173 HIS A CA 1
ATOM 1424 C C . HIS A 1 173 ? -27.594 0.419 -4.156 1 58.81 173 HIS A C 1
ATOM 1426 O O . HIS A 1 173 ? -26.438 0.139 -3.85 1 58.81 173 HIS A O 1
ATOM 1432 N N . PRO A 1 174 ? -28.531 -0.435 -4.605 1 59.31 174 PRO A N 1
ATOM 1433 C CA . PRO A 1 174 ? -28.312 -1.884 -4.633 1 59.31 174 PRO A CA 1
ATOM 1434 C C . PRO A 1 174 ? -27.141 -2.287 -5.512 1 59.31 174 PRO A C 1
ATOM 1436 O O . PRO A 1 174 ? -26.438 -3.256 -5.207 1 59.31 174 PRO A O 1
ATOM 1439 N N . GLN A 1 175 ? -26.953 -1.37 -6.426 1 60.06 175 GLN A N 1
ATOM 1440 C CA . GLN A 1 175 ? -25.953 -1.783 -7.414 1 60.06 175 GLN A CA 1
ATOM 1441 C C . GLN A 1 175 ? -24.547 -1.699 -6.844 1 60.06 175 GLN A C 1
ATOM 1443 O O . GLN A 1 175 ? -23.75 -2.621 -7.016 1 60.06 175 GLN A O 1
ATOM 1448 N N . ALA A 1 176 ? -24.203 -0.545 -6.203 1 61.81 176 ALA A N 1
ATOM 1449 C CA . ALA A 1 176 ? -22.859 -0.391 -5.637 1 61.81 176 ALA A CA 1
ATOM 1450 C C . ALA A 1 176 ? -22.578 -1.469 -4.594 1 61.81 176 ALA A C 1
ATOM 1452 O O . ALA A 1 176 ? -21.469 -2.002 -4.527 1 61.81 176 ALA A O 1
ATOM 1453 N N . ASN A 1 177 ? -23.609 -1.895 -3.967 1 68.88 177 ASN A N 1
ATOM 1454 C CA . ASN A 1 177 ? -23.469 -2.922 -2.938 1 68.88 177 ASN A CA 1
ATOM 1455 C C . ASN A 1 177 ? -23.25 -4.305 -3.551 1 68.88 177 ASN A C 1
ATOM 1457 O O . ASN A 1 177 ? -22.5 -5.117 -3.012 1 68.88 177 ASN A O 1
ATOM 1461 N N . GLY A 1 178 ? -23.828 -4.402 -4.688 1 72.81 178 GLY A N 1
ATOM 1462 C CA . GLY A 1 178 ? -23.703 -5.688 -5.359 1 72.81 178 GLY A CA 1
ATOM 1463 C C . GLY A 1 178 ? -22.297 -5.988 -5.805 1 72.81 178 GLY A C 1
ATOM 1464 O O . GLY A 1 178 ? -21.828 -7.125 -5.68 1 72.81 178 GLY A O 1
ATOM 1465 N N . CYS A 1 179 ? -21.578 -4.965 -6.242 1 75.75 179 CYS A N 1
ATOM 1466 C CA . CYS A 1 179 ? -20.203 -5.137 -6.695 1 75.75 179 CYS A CA 1
ATOM 1467 C C . CYS A 1 179 ? -19.297 -5.527 -5.535 1 75.75 179 CYS A C 1
ATOM 1469 O O . CYS A 1 179 ? -18.438 -6.406 -5.68 1 75.75 179 CYS A O 1
ATOM 1471 N N . ILE A 1 180 ? -19.531 -4.898 -4.461 1 81.62 180 ILE A N 1
ATOM 1472 C CA . ILE A 1 180 ? -18.719 -5.168 -3.281 1 81.62 180 ILE A CA 1
ATOM 1473 C C . ILE A 1 180 ? -19.016 -6.578 -2.77 1 81.62 180 ILE A C 1
ATOM 1475 O O . ILE A 1 180 ? -18.078 -7.324 -2.436 1 81.62 180 ILE A O 1
ATOM 1479 N N . GLU A 1 181 ? -20.297 -6.926 -2.729 1 81.81 181 GLU A N 1
ATOM 1480 C CA . GLU A 1 181 ? -20.703 -8.258 -2.283 1 81.81 181 GLU A CA 1
ATOM 1481 C C . GLU A 1 181 ? -20.094 -9.344 -3.172 1 81.81 181 GLU A C 1
ATOM 1483 O O . GLU A 1 181 ? -19.609 -10.359 -2.678 1 81.81 181 GLU A O 1
ATOM 1488 N N . ARG A 1 182 ? -20.109 -9.141 -4.406 1 81.88 182 ARG A N 1
ATOM 1489 C CA . ARG A 1 182 ? -19.516 -10.094 -5.344 1 81.88 182 ARG A CA 1
ATOM 1490 C C . ARG A 1 182 ? -18.016 -10.219 -5.125 1 81.88 182 ARG A C 1
ATOM 1492 O O . ARG A 1 182 ? -17.469 -11.328 -5.164 1 81.88 182 ARG A O 1
ATOM 1499 N N . TRP A 1 183 ? -17.422 -9.141 -4.93 1 86.44 183 TRP A N 1
ATOM 1500 C CA . TRP A 1 183 ? -15.984 -9.18 -4.688 1 86.44 183 TRP A CA 1
ATOM 1501 C C . TRP A 1 183 ? -15.672 -9.938 -3.404 1 86.44 183 TRP A C 1
ATOM 1503 O O . TRP A 1 183 ? -14.711 -10.711 -3.352 1 86.44 183 TRP A O 1
ATOM 1513 N N . HIS A 1 184 ? -16.469 -9.75 -2.404 1 88.06 184 HIS A N 1
ATOM 1514 C CA . HIS A 1 184 ? -16.281 -10.477 -1.155 1 88.06 184 HIS A CA 1
ATOM 1515 C C . HIS A 1 184 ? -16.406 -11.984 -1.364 1 88.06 184 HIS A C 1
ATOM 1517 O O . HIS A 1 184 ? -15.641 -12.766 -0.806 1 88.06 184 HIS A O 1
ATOM 1523 N N . ARG A 1 185 ? -17.359 -12.289 -2.133 1 84.81 185 ARG A N 1
ATOM 1524 C CA . ARG A 1 185 ? -17.531 -13.703 -2.455 1 84.81 185 ARG A CA 1
ATOM 1525 C C . ARG A 1 185 ? -16.297 -14.258 -3.174 1 84.81 185 ARG A C 1
ATOM 1527 O O . ARG A 1 185 ? -15.828 -15.352 -2.857 1 84.81 185 ARG A O 1
ATOM 1534 N N . THR A 1 186 ? -15.859 -13.492 -4.125 1 85.44 186 THR A N 1
ATOM 1535 C CA . TH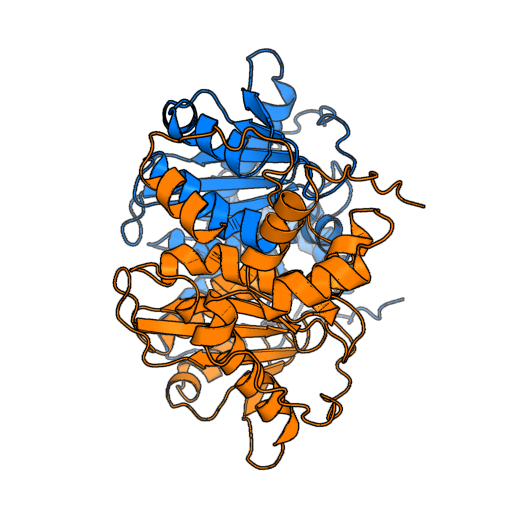R A 1 186 ? -14.664 -13.883 -4.863 1 85.44 186 THR A CA 1
ATOM 1536 C C . THR A 1 186 ? -13.477 -14.047 -3.922 1 85.44 186 THR A C 1
ATOM 1538 O O . THR A 1 186 ? -12.766 -15.055 -3.984 1 85.44 186 THR A O 1
ATOM 1541 N N . LEU A 1 187 ? -13.266 -13.109 -3.059 1 89.19 187 LEU A N 1
ATOM 1542 C CA . LEU A 1 187 ? -12.156 -13.172 -2.117 1 89.19 187 LEU A CA 1
ATOM 1543 C C . LEU A 1 187 ? -12.266 -14.406 -1.232 1 89.19 187 LEU A C 1
ATOM 1545 O O . LEU A 1 187 ? -11.281 -15.141 -1.059 1 89.19 187 LEU A O 1
ATOM 1549 N N . LYS A 1 188 ? -13.414 -14.625 -0.721 1 86.88 188 LYS A N 1
ATOM 1550 C CA . LYS A 1 188 ? -13.625 -15.773 0.152 1 86.88 188 LYS A CA 1
ATOM 1551 C C . LYS A 1 188 ? -13.352 -17.078 -0.587 1 86.88 188 LYS A C 1
ATOM 1553 O O . LYS A 1 188 ? -12.711 -17.984 -0.046 1 86.88 188 LYS A O 1
ATOM 1558 N N . ALA A 1 189 ? -13.82 -17.141 -1.806 1 84 189 ALA A N 1
ATOM 1559 C CA . ALA A 1 189 ? -13.609 -18.344 -2.611 1 84 189 ALA A CA 1
ATOM 1560 C C . ALA A 1 189 ? -12.125 -18.594 -2.846 1 84 189 ALA A C 1
ATOM 1562 O O . ALA A 1 189 ? -11.656 -19.734 -2.777 1 84 189 ALA A O 1
ATOM 1563 N N . ARG A 1 190 ? -11.422 -17.547 -3.088 1 85.31 190 ARG A N 1
ATOM 1564 C CA . ARG A 1 190 ? -10 -17.688 -3.359 1 85.31 190 ARG A CA 1
ATOM 1565 C C . ARG A 1 190 ? -9.234 -18.078 -2.094 1 85.31 190 ARG A C 1
ATOM 1567 O O . ARG A 1 190 ? -8.266 -18.828 -2.152 1 85.31 190 ARG A O 1
ATOM 1574 N N . ILE A 1 191 ? -9.656 -17.547 -0.999 1 84.19 191 ILE A N 1
ATOM 1575 C CA . ILE A 1 191 ? -9.062 -17.922 0.279 1 84.19 191 ILE A CA 1
ATOM 1576 C C . ILE A 1 191 ? -9.281 -19.406 0.53 1 84.19 191 ILE A C 1
ATOM 1578 O O . ILE A 1 191 ? -8.367 -20.109 0.961 1 84.19 191 ILE A O 1
ATOM 1582 N N . MET A 1 192 ? -10.406 -19.875 0.171 1 79.94 192 MET A N 1
ATOM 1583 C CA . MET A 1 192 ? -10.758 -21.266 0.397 1 79.94 192 MET A CA 1
ATOM 1584 C C . MET A 1 192 ? -9.969 -22.188 -0.53 1 79.94 192 MET A C 1
ATOM 1586 O O . MET A 1 192 ? -9.664 -23.328 -0.175 1 79.94 192 MET A O 1
ATOM 1590 N N . CYS A 1 193 ? -9.711 -21.703 -1.693 1 77.06 193 CYS A N 1
ATOM 1591 C CA . CYS A 1 193 ? -8.953 -22.5 -2.654 1 77.06 193 CYS A CA 1
ATOM 1592 C C . CYS A 1 193 ? -7.527 -22.734 -2.162 1 77.06 193 CYS A C 1
ATOM 1594 O O . CYS A 1 193 ? -6.867 -23.672 -2.594 1 77.06 193 CYS A O 1
ATOM 1596 N N . HIS A 1 194 ? -7.07 -21.797 -1.4 1 76.56 194 HIS A N 1
ATOM 1597 C CA . HIS A 1 194 ? -5.715 -21.953 -0.888 1 76.56 194 HIS A CA 1
ATOM 1598 C C . HIS A 1 194 ? -5.703 -22.766 0.404 1 76.56 194 HIS A C 1
ATOM 1600 O O . HIS A 1 194 ? -6.5 -22.516 1.31 1 76.56 194 HIS A O 1
ATOM 1606 N N . GLU A 1 195 ? -5.562 -23.984 0.313 1 65.75 195 GLU A N 1
ATOM 1607 C CA . GLU A 1 195 ? -5.609 -24.969 1.395 1 65.75 195 GLU A CA 1
ATOM 1608 C C . GLU A 1 195 ? -4.598 -24.641 2.484 1 65.75 195 GLU A C 1
ATOM 1610 O O . GLU A 1 195 ? -3.756 -25.469 2.83 1 65.75 195 GLU A O 1
ATOM 1615 N N . ASN A 1 196 ? -4.469 -23.406 2.742 1 65.44 196 ASN A N 1
ATOM 1616 C CA . ASN A 1 196 ? -3.543 -23.078 3.822 1 65.44 196 ASN A CA 1
ATOM 1617 C C . ASN A 1 196 ? -4.277 -22.875 5.148 1 65.44 196 ASN A C 1
ATOM 1619 O O . ASN A 1 196 ? -5.441 -22.484 5.164 1 65.44 196 ASN A O 1
ATOM 1623 N N . GLU A 1 197 ? -3.678 -23.391 6.109 1 67 197 GLU A N 1
ATOM 1624 C CA . GLU A 1 197 ? -4.215 -23.281 7.461 1 67 197 GLU A CA 1
ATOM 1625 C C . GLU A 1 197 ? -4.453 -21.828 7.852 1 67 197 GLU A C 1
ATOM 1627 O O . GLU A 1 197 ? -5.375 -21.531 8.609 1 67 197 GLU A O 1
ATOM 1632 N N . SER A 1 198 ? -3.711 -20.969 7.199 1 86.44 198 SER A N 1
ATOM 1633 C CA . SER A 1 198 ? -3.865 -19.578 7.605 1 86.44 198 SER A CA 1
ATOM 1634 C C . SER A 1 198 ? -4.152 -18.688 6.402 1 86.44 198 SER A C 1
ATOM 1636 O O . SER A 1 198 ? -3.289 -18.484 5.551 1 86.44 198 SER A O 1
ATOM 1638 N N . TRP A 1 199 ? -5.391 -18.188 6.383 1 90.38 199 TRP A N 1
ATOM 1639 C CA . TRP A 1 199 ? -5.781 -17.344 5.258 1 90.38 199 TRP A CA 1
ATOM 1640 C C . TRP A 1 199 ? -4.961 -16.062 5.234 1 90.38 199 TRP A C 1
ATOM 1642 O O . TRP A 1 199 ? -4.75 -15.469 4.172 1 90.38 199 TRP A O 1
ATOM 1652 N N . THR A 1 200 ? -4.461 -15.617 6.406 1 92.25 200 THR A N 1
ATOM 1653 C CA . THR A 1 200 ? -3.688 -14.383 6.461 1 92.25 200 THR A CA 1
ATOM 1654 C C . THR A 1 200 ? -2.361 -14.539 5.723 1 92.25 200 THR A C 1
ATOM 1656 O O . THR A 1 200 ? -1.847 -13.578 5.148 1 92.25 200 THR A O 1
ATOM 1659 N N . ARG A 1 201 ? -1.88 -15.688 5.645 1 88.44 201 ARG A N 1
ATOM 1660 C CA . ARG A 1 201 ? -0.604 -15.945 4.984 1 88.44 201 ARG A CA 1
ATOM 1661 C C . ARG A 1 201 ? -0.772 -16 3.469 1 88.44 201 ARG A C 1
ATOM 1663 O O . ARG A 1 201 ? 0.142 -15.641 2.723 1 88.44 201 ARG A O 1
ATOM 1670 N N . SER A 1 202 ? -1.937 -16.422 3.01 1 89.81 202 SER A N 1
ATOM 1671 C CA . SER A 1 202 ? -2.193 -16.531 1.578 1 89.81 202 SER A CA 1
ATOM 1672 C C . SER A 1 202 ? -2.723 -15.219 1.006 1 89.81 202 SER A C 1
ATOM 1674 O O . SER A 1 202 ? -2.701 -15.016 -0.209 1 89.81 202 SER A O 1
ATOM 1676 N N . LEU A 1 203 ? -3.121 -14.359 1.868 1 93.56 203 LEU A N 1
ATOM 1677 C CA . LEU A 1 203 ? -3.857 -13.164 1.466 1 93.56 203 LEU A CA 1
ATOM 1678 C C . LEU A 1 203 ? -3.014 -12.289 0.544 1 93.56 203 LEU A C 1
ATOM 1680 O O . LEU A 1 203 ? -3.508 -11.797 -0.471 1 93.56 203 LEU A O 1
ATOM 1684 N N . PRO A 1 204 ? -1.707 -12.172 0.833 1 93.06 204 PRO A N 1
ATOM 1685 C CA . PRO A 1 204 ? -0.918 -11.312 -0.052 1 93.06 204 PRO A CA 1
ATOM 1686 C C . PRO A 1 204 ? -0.872 -11.828 -1.488 1 93.06 204 PRO A C 1
ATOM 1688 O O . PRO A 1 204 ? -1.007 -11.047 -2.434 1 93.06 204 PRO A O 1
ATOM 1691 N N . ILE A 1 205 ? -0.742 -13.055 -1.649 1 89.19 205 ILE A N 1
ATOM 1692 C CA . ILE A 1 205 ? -0.68 -13.648 -2.982 1 89.19 205 ILE A CA 1
ATOM 1693 C C . ILE A 1 205 ? -2.055 -13.578 -3.643 1 89.19 205 ILE A C 1
ATOM 1695 O O . ILE A 1 205 ? -2.162 -13.289 -4.836 1 89.19 205 ILE A O 1
ATOM 1699 N N . ILE A 1 206 ? -3.045 -13.828 -2.863 1 90.56 206 ILE A N 1
ATOM 1700 C CA . ILE A 1 206 ? -4.41 -13.742 -3.367 1 90.56 206 ILE A CA 1
ATOM 1701 C C . ILE A 1 206 ? -4.695 -12.328 -3.861 1 90.56 206 ILE A C 1
ATOM 1703 O O . ILE A 1 206 ? -5.238 -12.141 -4.953 1 90.56 206 ILE A O 1
ATOM 1707 N N . LEU A 1 207 ? -4.293 -11.359 -3.107 1 94.75 207 LEU A N 1
ATOM 1708 C CA . LEU A 1 207 ? -4.52 -9.977 -3.49 1 94.75 207 LEU A CA 1
ATOM 1709 C C . LEU A 1 207 ? -3.723 -9.617 -4.742 1 94.75 207 LEU A C 1
ATOM 1711 O O . LEU A 1 207 ? -4.223 -8.906 -5.617 1 94.75 207 LEU A O 1
ATOM 1715 N N . LEU A 1 208 ? -2.486 -10.062 -4.781 1 92.19 208 LEU A N 1
ATOM 1716 C CA . LEU A 1 208 ? -1.694 -9.852 -5.988 1 92.19 208 LEU A CA 1
ATOM 1717 C C . LEU A 1 208 ? -2.43 -10.375 -7.219 1 92.19 208 LEU A C 1
ATOM 1719 O O . LEU A 1 208 ? -2.518 -9.68 -8.234 1 92.19 208 LEU A O 1
ATOM 1723 N N . GLY A 1 209 ? -2.959 -11.523 -7.09 1 89.19 209 GLY A N 1
ATOM 1724 C CA . GLY A 1 209 ? -3.725 -12.109 -8.18 1 89.19 209 GLY A CA 1
ATOM 1725 C C . GLY A 1 209 ? -4.957 -11.305 -8.539 1 89.19 209 GLY A C 1
ATOM 1726 O O . GLY A 1 209 ? -5.211 -11.039 -9.719 1 89.19 209 GLY A O 1
ATOM 1727 N N . LEU A 1 210 ? -5.699 -10.906 -7.566 1 91.19 210 LEU A N 1
ATOM 1728 C CA . LEU A 1 210 ? -6.934 -10.164 -7.801 1 91.19 210 LEU A CA 1
ATOM 1729 C C . LEU A 1 210 ? -6.645 -8.789 -8.391 1 91.19 210 LEU A C 1
ATOM 1731 O O . LEU A 1 210 ? -7.418 -8.281 -9.203 1 91.19 210 LEU A O 1
ATOM 1735 N N . ARG A 1 211 ? -5.582 -8.188 -7.988 1 93.19 211 ARG A N 1
ATOM 1736 C CA . ARG A 1 211 ? -5.191 -6.867 -8.477 1 93.19 211 ARG A CA 1
ATOM 1737 C C . ARG A 1 211 ? -4.75 -6.93 -9.93 1 93.19 211 ARG A C 1
ATOM 1739 O O . ARG A 1 211 ? -4.777 -5.918 -10.633 1 93.19 211 ARG A O 1
ATOM 1746 N N . THR A 1 212 ? -4.355 -8.109 -10.391 1 89.69 212 THR A N 1
ATOM 1747 C CA . THR A 1 212 ? -3.799 -8.234 -11.727 1 89.69 212 THR A CA 1
ATOM 1748 C C . THR A 1 212 ? -4.727 -9.047 -12.625 1 89.69 212 THR A C 1
ATOM 1750 O O . THR A 1 212 ? -4.359 -9.398 -13.75 1 89.69 212 THR A O 1
ATOM 1753 N N . THR A 1 213 ? -5.875 -9.336 -12.117 1 87.81 213 THR A N 1
ATOM 1754 C CA . THR A 1 213 ? -6.852 -10.086 -12.898 1 87.81 213 THR A CA 1
ATOM 1755 C C . THR A 1 213 ? -7.609 -9.164 -13.844 1 87.81 213 THR A C 1
ATOM 1757 O O . THR A 1 213 ? -8.102 -8.109 -13.438 1 87.81 213 THR A O 1
ATOM 1760 N N . TRP A 1 214 ? -7.68 -9.586 -15.016 1 85.69 214 TRP A N 1
ATOM 1761 C CA . TRP A 1 214 ? -8.438 -8.844 -16.016 1 85.69 214 TRP A CA 1
ATOM 1762 C C . TRP A 1 214 ? -9.938 -8.93 -15.742 1 85.69 214 TRP A C 1
ATOM 1764 O O . TRP A 1 214 ? -10.445 -10.008 -15.422 1 85.69 214 TRP A O 1
ATOM 1774 N N . ARG A 1 215 ? -10.547 -7.785 -15.836 1 82.81 215 ARG A N 1
ATOM 1775 C CA . ARG A 1 215 ? -11.984 -7.715 -15.609 1 82.81 215 ARG A CA 1
ATOM 1776 C C . ARG A 1 215 ? -12.719 -7.258 -16.875 1 82.81 215 ARG A C 1
ATOM 1778 O O . ARG A 1 215 ? -12.305 -6.297 -17.516 1 82.81 215 ARG A O 1
ATOM 1785 N N . ALA A 1 216 ? -13.773 -7.871 -17.203 1 78 216 ALA A N 1
ATOM 1786 C CA . ALA A 1 216 ? -14.523 -7.617 -18.422 1 78 216 ALA A CA 1
ATOM 1787 C C . ALA A 1 216 ? -15.32 -6.324 -18.328 1 78 216 ALA A C 1
ATOM 1789 O O . ALA A 1 216 ? -15.531 -5.629 -19.328 1 78 216 ALA A O 1
ATOM 1790 N N . ASP A 1 217 ? -15.781 -6.008 -17.141 1 76.5 217 ASP A N 1
ATOM 1791 C CA . ASP A 1 217 ? -16.688 -4.875 -16.953 1 76.5 217 ASP A CA 1
ATOM 1792 C C . ASP A 1 217 ? -15.984 -3.557 -17.281 1 76.5 217 ASP A C 1
ATOM 1794 O O . ASP A 1 217 ? -16.625 -2.594 -17.703 1 76.5 217 ASP A O 1
ATOM 1798 N N . PHE A 1 218 ? -14.609 -3.531 -17.078 1 79.88 218 PHE A N 1
ATOM 1799 C CA . PHE A 1 218 ? -13.914 -2.293 -17.422 1 79.88 218 PHE A CA 1
ATOM 1800 C C . PHE A 1 218 ? -12.711 -2.57 -18.312 1 79.88 218 PHE A C 1
ATOM 1802 O O . PHE A 1 218 ? -11.945 -1.659 -18.625 1 79.88 218 PHE A O 1
ATOM 1809 N N . GLN A 1 219 ? -12.578 -3.801 -18.766 1 81.94 219 GLN A N 1
ATOM 1810 C CA . GLN A 1 219 ? -11.609 -4.242 -19.766 1 81.94 219 GLN A CA 1
ATOM 1811 C C . GLN A 1 219 ? -10.188 -3.867 -19.359 1 81.94 219 GLN A C 1
ATOM 1813 O O . GLN A 1 219 ? -9.43 -3.332 -20.172 1 81.94 219 GLN A O 1
ATOM 1818 N N . SER A 1 220 ? -9.891 -4.027 -18.172 1 89 220 SER A N 1
ATOM 1819 C CA . SER A 1 220 ? -8.578 -3.74 -17.594 1 89 220 SER A CA 1
ATOM 1820 C C . SER A 1 220 ? -8.391 -4.473 -16.266 1 89 220 SER A C 1
ATOM 1822 O O . SER A 1 220 ? -9.219 -5.309 -15.891 1 89 220 SER A O 1
ATOM 1824 N N . THR A 1 221 ? -7.297 -4.324 -15.727 1 90.44 221 THR A N 1
ATOM 1825 C CA . THR A 1 221 ? -7.047 -4.836 -14.383 1 90.44 221 THR A CA 1
ATOM 1826 C C . THR A 1 221 ? -7.059 -3.701 -13.367 1 90.44 221 THR A C 1
ATOM 1828 O O . THR A 1 221 ? -6.77 -2.551 -13.703 1 90.44 221 THR A O 1
ATOM 1831 N N . PRO A 1 222 ? -7.402 -4.008 -12.148 1 92.12 222 PRO A N 1
ATOM 1832 C CA . PRO A 1 222 ? -7.301 -2.979 -11.109 1 92.12 222 PRO A CA 1
ATOM 1833 C C . PRO A 1 222 ? -5.91 -2.346 -11.047 1 92.12 222 PRO A C 1
ATOM 1835 O O . PRO A 1 222 ? -5.793 -1.126 -10.906 1 92.12 222 PRO A O 1
ATOM 1838 N N . ALA A 1 223 ? -4.875 -3.146 -11.211 1 91.31 223 ALA A N 1
ATOM 1839 C CA . ALA A 1 223 ? -3.504 -2.645 -11.156 1 91.31 223 ALA A CA 1
ATOM 1840 C C . ALA A 1 223 ? -3.234 -1.658 -12.289 1 91.31 223 ALA A C 1
ATOM 1842 O O . ALA A 1 223 ? -2.607 -0.618 -12.078 1 91.31 223 ALA A O 1
ATOM 1843 N N . GLU A 1 224 ? -3.684 -1.958 -13.391 1 89.19 224 GLU A N 1
ATOM 1844 C CA . GLU A 1 224 ? -3.486 -1.074 -14.531 1 89.19 224 GLU A CA 1
ATOM 1845 C C . GLU A 1 224 ? -4.219 0.25 -14.344 1 89.19 224 GLU A C 1
ATOM 1847 O O . GLU A 1 224 ? -3.689 1.313 -14.672 1 89.19 224 GLU A O 1
ATOM 1852 N N . LEU A 1 225 ? -5.391 0.156 -13.867 1 89 225 LEU A N 1
ATOM 1853 C CA . LEU A 1 225 ? -6.18 1.366 -13.68 1 89 225 LEU A CA 1
ATOM 1854 C C . LEU A 1 225 ? -5.625 2.211 -12.539 1 89 225 LEU A C 1
ATOM 1856 O O . LEU A 1 225 ? -5.676 3.441 -12.594 1 89 225 LEU A O 1
ATOM 1860 N N . LEU A 1 226 ? -5.109 1.539 -11.531 1 90.38 226 LEU A N 1
ATOM 1861 C CA . LEU A 1 226 ? -4.613 2.289 -10.383 1 90.38 226 LEU A CA 1
ATOM 1862 C C . LEU A 1 226 ? -3.213 2.832 -10.648 1 90.38 226 LEU A C 1
ATOM 1864 O O . LEU A 1 226 ? -2.939 4.008 -10.391 1 90.38 226 LEU A O 1
ATOM 1868 N N . ASN A 1 227 ? -2.303 2.004 -11.125 1 86.19 227 ASN A N 1
ATOM 1869 C CA . ASN A 1 227 ? -0.896 2.355 -11.289 1 86.19 227 ASN A CA 1
ATOM 1870 C C . ASN A 1 227 ? -0.601 2.848 -12.703 1 86.19 227 ASN A C 1
ATOM 1872 O O . ASN A 1 227 ? 0.515 3.281 -12.992 1 86.19 227 ASN A O 1
ATOM 1876 N N . ASP A 1 228 ? -1.5 2.771 -13.57 1 81.56 228 ASP A N 1
ATOM 1877 C CA . ASP A 1 228 ? -1.374 3.117 -14.984 1 81.56 228 ASP A CA 1
ATOM 1878 C C . ASP A 1 228 ? -0.432 2.154 -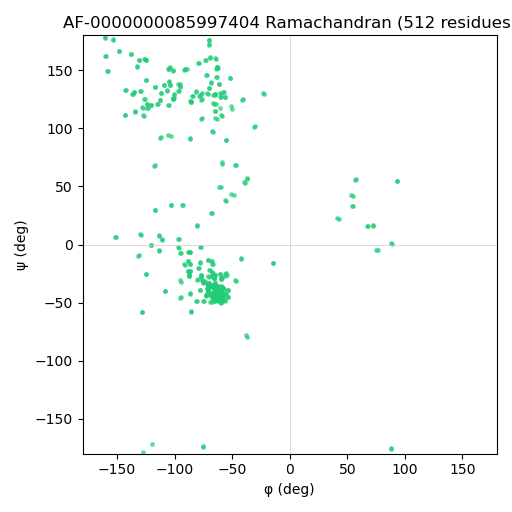15.703 1 81.56 228 ASP A C 1
ATOM 1880 O O . ASP A 1 228 ? 0.139 2.494 -16.75 1 81.56 228 ASP A O 1
ATOM 1884 N N . GLU A 1 229 ? -0.156 0.992 -15.062 1 80.62 229 GLU A N 1
ATOM 1885 C CA . GLU A 1 229 ? 0.627 -0.071 -15.688 1 80.62 229 GLU A CA 1
ATOM 1886 C C . GLU A 1 229 ? 0.391 -1.409 -14.992 1 80.62 229 GLU A C 1
ATOM 1888 O O . GLU A 1 229 ? -0.078 -1.448 -13.852 1 80.62 229 GLU A O 1
ATOM 1893 N N . ASN A 1 230 ? 0.752 -2.453 -15.695 1 79.25 230 ASN A N 1
ATOM 1894 C CA . ASN A 1 230 ? 0.657 -3.773 -15.078 1 79.25 230 ASN A CA 1
ATOM 1895 C C . ASN A 1 230 ? 1.834 -4.043 -14.148 1 79.25 230 ASN A C 1
ATOM 1897 O O . ASN A 1 230 ? 2.863 -3.373 -14.227 1 79.25 230 ASN A O 1
ATOM 1901 N N . ILE A 1 231 ? 1.611 -4.914 -13.242 1 83.69 231 ILE A N 1
ATOM 1902 C CA . ILE A 1 231 ? 2.664 -5.246 -12.281 1 83.69 231 ILE A CA 1
ATOM 1903 C C . ILE A 1 231 ? 3.254 -6.613 -12.617 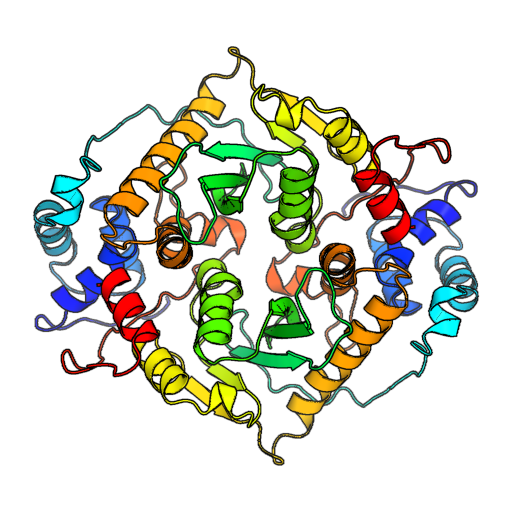1 83.69 231 ILE A C 1
ATOM 1905 O O . ILE A 1 231 ? 2.557 -7.488 -13.141 1 83.69 231 ILE A O 1
ATOM 1909 N N . ARG A 1 232 ? 4.461 -6.77 -12.281 1 85.44 232 ARG A N 1
ATOM 1910 C CA . ARG A 1 232 ? 5.168 -8.016 -12.555 1 85.44 232 ARG A CA 1
ATOM 1911 C C . ARG A 1 232 ? 4.785 -9.102 -11.555 1 85.44 232 ARG A C 1
ATOM 1913 O O . ARG A 1 232 ? 4.812 -8.867 -10.344 1 85.44 232 ARG A O 1
ATOM 1920 N N . LEU A 1 233 ? 4.406 -10.219 -12.047 1 85.56 233 LEU A N 1
ATOM 1921 C CA . LEU A 1 233 ? 4.02 -11.336 -11.188 1 85.56 233 LEU A CA 1
ATOM 1922 C C . LEU A 1 233 ? 5.219 -12.234 -10.891 1 85.56 233 LEU A C 1
ATOM 1924 O O . LEU A 1 233 ? 6.188 -12.25 -11.648 1 85.56 233 LEU A O 1
ATOM 1928 N N . PRO A 1 234 ? 5.062 -12.797 -9.711 1 81.19 234 PRO A N 1
ATOM 1929 C CA . PRO A 1 234 ? 6.125 -13.766 -9.445 1 81.19 234 PRO A CA 1
ATOM 1930 C C . PRO A 1 234 ? 6.184 -14.883 -10.484 1 81.19 234 PRO A C 1
ATOM 1932 O O . PRO A 1 234 ? 5.145 -15.328 -10.977 1 81.19 234 PRO A O 1
ATOM 1935 N N . CYS A 1 235 ? 7.211 -14.93 -11.312 1 63.84 235 CYS A N 1
ATOM 1936 C CA . CYS A 1 235 ? 7.324 -15.961 -12.344 1 63.84 235 CYS A CA 1
ATOM 1937 C C . CYS A 1 235 ? 8.336 -17.031 -11.938 1 63.84 235 CYS A C 1
ATOM 1939 O O . CYS A 1 235 ? 9.484 -16.703 -11.617 1 63.84 235 CYS A O 1
ATOM 1941 N N . ASN A 1 236 ? 7.797 -18.094 -11.312 1 55.66 236 ASN A N 1
ATOM 1942 C CA . ASN A 1 236 ? 8.734 -19.203 -11.266 1 55.66 236 ASN A CA 1
ATOM 1943 C C . ASN A 1 236 ? 8.992 -19.781 -12.648 1 55.66 236 ASN A C 1
ATOM 1945 O O . ASN A 1 236 ? 8.633 -20.938 -12.93 1 55.66 236 ASN A O 1
ATOM 1949 N N . PHE A 1 237 ? 8.82 -18.875 -13.641 1 51.03 237 PHE A N 1
ATOM 1950 C CA . PHE A 1 237 ? 8.641 -19.469 -14.961 1 51.03 237 PHE A CA 1
ATOM 1951 C C . PHE A 1 237 ? 9.531 -20.703 -15.125 1 51.03 237 PHE A C 1
ATOM 1953 O O . PHE A 1 237 ? 9.07 -21.766 -15.539 1 51.03 237 PHE A O 1
ATOM 1960 N N . PHE A 1 238 ? 10.852 -20.328 -15.422 1 48.03 238 PHE A N 1
ATOM 1961 C CA . PHE A 1 238 ? 11.703 -21.375 -15.984 1 48.03 238 PHE A CA 1
ATOM 1962 C C . PHE A 1 238 ? 12.383 -22.172 -14.875 1 48.03 238 PHE A C 1
ATOM 1964 O O . PHE A 1 238 ? 13.266 -22.984 -15.133 1 48.03 238 PHE A O 1
ATOM 1971 N N . GLU A 1 239 ? 12.086 -21.562 -13.711 1 50.25 239 GLU A N 1
ATOM 1972 C CA . GLU A 1 239 ? 13 -22.328 -12.867 1 50.25 239 GLU A CA 1
ATOM 1973 C C . GLU A 1 239 ? 12.492 -23.75 -12.656 1 50.25 239 GLU A C 1
ATOM 1975 O O . GLU A 1 239 ? 11.289 -24 -12.766 1 50.25 239 GLU A O 1
ATOM 1980 N N . ASP A 1 240 ? 13.375 -24.656 -12.297 1 52.09 240 ASP A N 1
ATOM 1981 C CA . ASP A 1 240 ? 13.578 -26.094 -12.188 1 52.09 240 ASP A CA 1
ATOM 1982 C C . ASP A 1 240 ? 12.492 -26.734 -11.336 1 52.09 240 ASP A C 1
ATOM 1984 O O . ASP A 1 240 ? 12.273 -26.344 -10.188 1 52.09 240 ASP A O 1
ATOM 1988 N N . THR A 1 241 ? 11.367 -27.172 -11.969 1 55.62 241 THR A N 1
ATOM 1989 C CA . THR A 1 241 ? 10.508 -28.156 -11.328 1 55.62 241 THR A CA 1
ATOM 1990 C C . THR A 1 241 ? 11.219 -28.812 -10.156 1 55.62 241 THR A C 1
ATOM 1992 O O . THR A 1 241 ? 10.578 -29.406 -9.281 1 55.62 241 THR A O 1
ATOM 1995 N N . LYS A 1 242 ? 12.617 -28.609 -10.148 1 63.88 242 LYS A N 1
ATOM 1996 C CA . LYS A 1 242 ? 13.43 -29.312 -9.172 1 63.88 242 LYS A CA 1
ATOM 1997 C C . LYS A 1 242 ? 13.727 -28.438 -7.961 1 63.88 242 LYS A C 1
ATOM 1999 O O . LYS A 1 242 ? 14.398 -28.875 -7.02 1 63.88 242 LYS A O 1
ATOM 2004 N N . PHE A 1 243 ? 13.07 -27.203 -7.988 1 73.69 243 PHE A N 1
ATOM 2005 C CA . PHE A 1 243 ? 13.398 -26.344 -6.852 1 73.69 243 PHE A CA 1
ATOM 2006 C C . PHE A 1 243 ? 12.664 -26.797 -5.598 1 73.69 243 PHE A C 1
ATOM 2008 O O . PHE A 1 243 ? 11.43 -26.812 -5.566 1 73.69 243 PHE A O 1
ATOM 2015 N N . GLN A 1 244 ? 13.383 -27.359 -4.68 1 80.75 244 GLN A N 1
ATOM 2016 C CA . GLN A 1 244 ? 12.852 -27.797 -3.389 1 80.75 244 GLN A CA 1
ATOM 2017 C C . GLN A 1 244 ? 13.422 -26.953 -2.252 1 80.75 244 GLN A C 1
ATOM 2019 O O . GLN A 1 244 ? 14.492 -27.25 -1.727 1 80.75 244 GLN A O 1
ATOM 2024 N N . PRO A 1 245 ? 12.664 -25.875 -1.938 1 84.44 245 PRO A N 1
ATOM 2025 C CA . PRO A 1 245 ? 13.18 -25.031 -0.858 1 84.44 245 PRO A CA 1
ATOM 2026 C C . PRO A 1 245 ? 13.273 -25.766 0.476 1 84.44 245 PRO A C 1
ATOM 2028 O O . PRO A 1 245 ? 12.484 -26.672 0.737 1 84.44 245 PRO A O 1
ATOM 2031 N N . GLN A 1 246 ? 14.156 -25.359 1.271 1 85.12 246 GLN A N 1
ATOM 2032 C CA . GLN A 1 246 ? 14.352 -25.953 2.592 1 85.12 246 GLN A CA 1
ATOM 2033 C C . GLN A 1 246 ? 13.594 -25.172 3.66 1 85.12 246 GLN A C 1
ATOM 2035 O O . GLN A 1 246 ? 13.094 -25.75 4.625 1 85.12 246 GLN A O 1
ATOM 2040 N N . SER A 1 247 ? 13.453 -23.938 3.449 1 86.94 247 SER A N 1
ATOM 2041 C CA . SER A 1 247 ? 12.766 -23.094 4.418 1 86.94 247 SER A CA 1
ATOM 2042 C C . SER A 1 247 ? 11.266 -23.359 4.418 1 86.94 247 SER A C 1
ATOM 2044 O O . SER A 1 247 ? 10.633 -23.359 3.359 1 86.94 247 SER A O 1
ATOM 2046 N N . GLU A 1 248 ? 10.773 -23.547 5.594 1 84.25 248 GLU A N 1
ATOM 2047 C CA . GLU A 1 248 ? 9.336 -23.797 5.719 1 84.25 248 GLU A CA 1
ATOM 2048 C C . GLU A 1 248 ? 8.523 -22.641 5.141 1 84.25 248 GLU A C 1
ATOM 2050 O O . GLU A 1 248 ? 7.484 -22.859 4.512 1 84.25 248 GLU A O 1
ATOM 2055 N N . PHE A 1 249 ? 9.039 -21.578 5.355 1 86.62 249 PHE A N 1
ATOM 2056 C CA . PHE A 1 249 ? 8.352 -20.391 4.859 1 86.62 249 PHE A CA 1
ATOM 2057 C C . PHE A 1 249 ? 8.227 -20.438 3.342 1 86.62 249 PHE A C 1
ATOM 2059 O O . PHE A 1 249 ? 7.137 -20.234 2.797 1 86.62 249 PHE A O 1
ATOM 2066 N N . VAL A 1 250 ? 9.227 -20.703 2.715 1 87 250 VAL A N 1
ATOM 2067 C CA . VAL A 1 250 ? 9.242 -20.703 1.255 1 87 250 VAL A CA 1
ATOM 2068 C C . VAL A 1 250 ? 8.438 -21.875 0.726 1 87 250 VAL A C 1
ATOM 2070 O O . VAL A 1 250 ? 7.77 -21.781 -0.307 1 87 250 VAL A O 1
ATOM 2073 N N . GLN A 1 251 ? 8.484 -22.938 1.455 1 84.75 251 GLN A N 1
ATOM 2074 C CA . GLN A 1 251 ? 7.672 -24.078 1.07 1 84.75 251 GLN A CA 1
ATOM 2075 C C . GLN A 1 251 ? 6.188 -23.734 1.086 1 84.75 251 GLN A C 1
ATOM 2077 O O . GLN A 1 251 ? 5.461 -24.062 0.143 1 84.75 251 GLN A O 1
ATOM 2082 N N . LYS A 1 252 ? 5.855 -23.156 2.125 1 83.25 252 LYS A N 1
ATOM 2083 C CA . LYS A 1 252 ? 4.449 -22.781 2.264 1 83.25 252 LYS A CA 1
ATOM 2084 C C . LYS A 1 252 ? 4.043 -21.766 1.201 1 83.25 252 LYS A C 1
ATOM 2086 O O . LYS A 1 252 ? 2.939 -21.828 0.657 1 83.25 252 LYS A O 1
ATOM 2091 N N . LEU A 1 253 ? 4.938 -20.859 1.011 1 82.94 253 LEU A N 1
ATOM 2092 C CA . LEU A 1 253 ? 4.672 -19.859 -0.018 1 82.94 253 LEU A CA 1
ATOM 2093 C C . LEU A 1 253 ? 4.559 -20.516 -1.393 1 82.94 253 LEU A C 1
ATOM 2095 O O . LEU A 1 253 ? 3.652 -20.188 -2.164 1 82.94 253 LEU A O 1
ATOM 2099 N N . LYS A 1 254 ? 5.453 -21.422 -1.653 1 82 254 LYS A N 1
ATOM 2100 C CA . LYS A 1 254 ? 5.422 -22.156 -2.914 1 82 254 LYS A CA 1
ATOM 2101 C C . LYS A 1 254 ? 4.113 -22.922 -3.068 1 82 254 LYS A C 1
ATOM 2103 O O . LYS A 1 254 ? 3.525 -22.953 -4.152 1 82 254 LYS A O 1
ATOM 2108 N N . ALA A 1 255 ? 3.705 -23.484 -2.039 1 78.81 255 ALA A N 1
ATOM 2109 C CA . ALA A 1 255 ? 2.459 -24.25 -2.059 1 78.81 255 ALA A CA 1
ATOM 2110 C C . ALA A 1 255 ? 1.268 -23.344 -2.357 1 78.81 255 ALA A C 1
ATOM 2112 O O . ALA A 1 255 ? 0.32 -23.75 -3.029 1 78.81 255 ALA A O 1
ATOM 2113 N N . THR A 1 256 ? 1.324 -22.141 -1.877 1 76.69 256 THR A N 1
ATOM 2114 C CA . THR A 1 256 ? 0.251 -21.172 -2.098 1 76.69 256 THR A CA 1
ATOM 2115 C C . THR A 1 256 ? 0.223 -20.719 -3.555 1 76.69 256 THR A C 1
ATOM 2117 O O . THR A 1 256 ? -0.846 -20.453 -4.105 1 76.69 256 THR A O 1
ATOM 2120 N N . MET A 1 257 ? 1.371 -20.672 -4.129 1 76 257 MET A N 1
ATOM 2121 C CA . MET A 1 257 ? 1.472 -20.156 -5.488 1 76 257 MET A CA 1
ATOM 2122 C C . MET A 1 257 ? 1.265 -21.266 -6.516 1 76 257 MET A C 1
ATOM 2124 O O . MET A 1 257 ? 1.035 -20.984 -7.695 1 76 257 MET A O 1
ATOM 2128 N N . LYS A 1 258 ? 1.489 -22.5 -6.125 1 70.19 258 LYS A N 1
ATOM 2129 C CA . LYS A 1 258 ? 1.326 -23.625 -7.031 1 70.19 258 LYS A CA 1
ATOM 2130 C C . LYS A 1 258 ? -0.131 -24.078 -7.094 1 70.19 258 LYS A C 1
ATOM 2132 O O . LYS A 1 258 ? -0.621 -24.453 -8.156 1 70.19 258 LYS A O 1
ATOM 2137 N N . MET B 1 1 ? -5.512 24.375 -16.078 1 39.62 1 MET B N 1
ATOM 2138 C CA . MET B 1 1 ? -4.777 24.906 -14.938 1 39.62 1 MET B CA 1
ATOM 2139 C C . MET B 1 1 ? -5.555 24.703 -13.641 1 39.62 1 MET B C 1
ATOM 2141 O O . MET B 1 1 ? -6.707 25.125 -13.531 1 39.62 1 MET B O 1
ATOM 2145 N N . LYS B 1 2 ? -5.277 23.594 -12.922 1 56.5 2 LYS B N 1
ATOM 2146 C CA . LYS B 1 2 ? -6.141 23.328 -11.773 1 56.5 2 LYS B CA 1
ATOM 2147 C C . LYS B 1 2 ? -6.262 24.562 -10.875 1 56.5 2 LYS B C 1
ATOM 2149 O O . LYS B 1 2 ? -5.258 25.203 -10.555 1 56.5 2 LYS B O 1
ATOM 2154 N N . LYS B 1 3 ? -7.414 25.125 -10.656 1 71.56 3 LYS B N 1
ATOM 2155 C CA . LYS B 1 3 ? -7.711 26.375 -9.953 1 71.56 3 LYS B CA 1
ATOM 2156 C C . LYS B 1 3 ? -7.344 26.266 -8.477 1 71.56 3 LYS B C 1
ATOM 2158 O O . LYS B 1 3 ? -7.816 25.359 -7.773 1 71.56 3 LYS B O 1
ATOM 2163 N N . ARG B 1 4 ? -6.25 26.953 -7.914 1 81.44 4 ARG B N 1
ATOM 2164 C CA . ARG B 1 4 ? -5.82 27.016 -6.523 1 81.44 4 ARG B CA 1
ATOM 2165 C C . ARG B 1 4 ? -6.578 28.094 -5.766 1 81.44 4 ARG B C 1
ATOM 2167 O O . ARG B 1 4 ? -6.707 29.219 -6.25 1 81.44 4 ARG B O 1
ATOM 2174 N N . PRO B 1 5 ? -7.152 27.688 -4.641 1 84.38 5 PRO B N 1
ATOM 2175 C CA . PRO B 1 5 ? -7.918 28.656 -3.85 1 84.38 5 PRO B CA 1
ATOM 2176 C C . PRO B 1 5 ? -7.039 29.734 -3.221 1 84.38 5 PRO B C 1
ATOM 2178 O O . PRO B 1 5 ? -5.922 29.438 -2.781 1 84.38 5 PRO B O 1
ATOM 2181 N N . TYR B 1 6 ? -7.535 30.969 -3.238 1 90.38 6 TYR B N 1
ATOM 2182 C CA . TYR B 1 6 ? -6.91 32.062 -2.518 1 90.38 6 TYR B CA 1
ATOM 2183 C C . TYR B 1 6 ? -7.215 32 -1.026 1 90.38 6 TYR B C 1
ATOM 2185 O O . TYR B 1 6 ? -8.375 31.844 -0.63 1 90.38 6 TYR B O 1
ATOM 2193 N N . ILE B 1 7 ? -6.195 32.094 -0.237 1 90.94 7 ILE B N 1
ATOM 2194 C CA . ILE B 1 7 ? -6.371 31.953 1.203 1 90.94 7 ILE B CA 1
ATOM 2195 C C . ILE B 1 7 ? -6.293 33.312 1.877 1 90.94 7 ILE B C 1
ATOM 2197 O O . ILE B 1 7 ? -5.27 34 1.793 1 90.94 7 ILE B O 1
ATOM 2201 N N . PRO B 1 8 ? -7.387 33.688 2.555 1 91.12 8 PRO B N 1
ATOM 2202 C CA . PRO B 1 8 ? -7.344 34.938 3.307 1 91.12 8 PRO B CA 1
ATOM 2203 C C . PRO B 1 8 ? -6.336 34.906 4.453 1 91.12 8 PRO B C 1
ATOM 2205 O O . PRO B 1 8 ? -5.945 33.812 4.906 1 91.12 8 PRO B O 1
ATOM 2208 N N . GLU B 1 9 ? -5.957 36.031 4.883 1 92.25 9 GLU B N 1
ATOM 2209 C CA . GLU B 1 9 ? -4.887 36.219 5.859 1 92.25 9 GLU B CA 1
ATOM 2210 C C . GLU B 1 9 ? -5.18 35.406 7.133 1 92.25 9 GLU B C 1
ATOM 2212 O O . GLU B 1 9 ? -4.285 34.781 7.699 1 92.25 9 GLU B O 1
ATOM 2217 N N . SER B 1 10 ? -6.406 35.406 7.562 1 88.5 10 SER B N 1
ATOM 2218 C CA . SER B 1 10 ? -6.785 34.812 8.844 1 88.5 10 SER B CA 1
ATOM 2219 C C . SER B 1 10 ? -6.613 33.312 8.812 1 88.5 10 SER B C 1
ATOM 2221 O O . SER B 1 10 ? -6.543 32.656 9.867 1 88.5 10 SER B O 1
ATOM 2223 N N . PHE B 1 11 ? -6.453 32.75 7.562 1 88.75 11 PHE B N 1
ATOM 2224 C CA . PHE B 1 11 ? -6.43 31.281 7.473 1 88.75 11 PHE B CA 1
ATOM 2225 C C . PHE B 1 11 ? -5.055 30.781 7.039 1 88.75 11 PHE B C 1
ATOM 2227 O O . PHE B 1 11 ? -4.793 29.578 7.039 1 88.75 11 PHE B O 1
ATOM 2234 N N . ARG B 1 12 ? -4.23 31.656 6.754 1 90.06 12 ARG B N 1
ATOM 2235 C CA . ARG B 1 12 ? -2.969 31.281 6.121 1 90.06 12 ARG B CA 1
ATOM 2236 C C . ARG B 1 12 ? -2.111 30.438 7.059 1 90.06 12 ARG B C 1
ATOM 2238 O O . ARG B 1 12 ? -1.554 29.422 6.648 1 90.06 12 ARG B O 1
ATOM 2245 N N . LYS B 1 13 ? -2.023 30.859 8.297 1 90.25 13 LYS B N 1
ATOM 2246 C CA . LYS B 1 13 ? -1.221 30.109 9.258 1 90.25 13 LYS B CA 1
ATOM 2247 C C . LYS B 1 13 ? -1.812 28.719 9.508 1 90.25 13 LYS B C 1
ATOM 2249 O O . LYS B 1 13 ? -1.076 27.75 9.688 1 90.25 13 LYS B O 1
ATOM 2254 N N . ILE B 1 14 ? -3.066 28.625 9.438 1 84.31 14 ILE B N 1
ATOM 2255 C CA . ILE B 1 14 ? -3.756 27.359 9.641 1 84.31 14 ILE B CA 1
ATOM 2256 C C . ILE B 1 14 ? -3.441 26.406 8.492 1 84.31 14 ILE B C 1
ATOM 2258 O O . ILE B 1 14 ? -3.141 25.234 8.719 1 84.31 14 ILE B O 1
ATOM 2262 N N . VAL B 1 15 ? -3.484 26.953 7.359 1 84.56 15 VAL B N 1
ATOM 2263 C CA . VAL B 1 15 ? -3.205 26.172 6.16 1 84.56 15 VAL B CA 1
ATOM 2264 C C . VAL B 1 15 ? -1.748 25.719 6.168 1 84.56 15 VAL B C 1
ATOM 2266 O O . VAL B 1 15 ? -1.451 24.547 5.883 1 84.56 15 VAL B O 1
ATOM 2269 N N . PHE B 1 16 ? -0.896 26.672 6.535 1 90 16 PHE B N 1
ATOM 2270 C CA . PHE B 1 16 ? 0.522 26.344 6.652 1 90 16 PHE B CA 1
ATOM 2271 C C . PHE B 1 16 ? 0.737 25.188 7.613 1 90 16 PHE B C 1
ATOM 2273 O O . PHE B 1 16 ? 1.441 24.234 7.293 1 90 16 PHE B O 1
ATOM 2280 N N . ASN B 1 17 ? 0.137 25.266 8.734 1 85.56 17 ASN B N 1
ATOM 2281 C CA . ASN B 1 17 ? 0.32 24.25 9.766 1 85.56 17 ASN B CA 1
ATOM 2282 C C . ASN B 1 17 ? -0.198 22.891 9.312 1 85.56 17 ASN B C 1
ATOM 2284 O O . ASN B 1 17 ? 0.409 21.859 9.609 1 85.56 17 ASN B O 1
ATOM 2288 N N . SER B 1 18 ? -1.238 22.891 8.586 1 82 18 SER B N 1
ATOM 2289 C CA . SER B 1 18 ? -1.848 21.641 8.141 1 82 18 SER B CA 1
ATOM 2290 C C . SER B 1 18 ? -0.926 20.891 7.188 1 82 18 SER B C 1
ATOM 2292 O O . SER B 1 18 ? -0.979 19.656 7.105 1 82 18 SER B O 1
ATOM 2294 N N . VAL B 1 19 ? -0.12 21.578 6.527 1 83.31 19 VAL B N 1
ATOM 2295 C CA . VAL B 1 19 ? 0.778 20.984 5.547 1 83.31 19 VAL B CA 1
ATOM 2296 C C . VAL B 1 19 ? 2.135 20.703 6.191 1 83.31 19 VAL B C 1
ATOM 2298 O O . VAL B 1 19 ? 2.66 19.594 6.098 1 83.31 19 VAL B O 1
ATOM 2301 N N . HIS B 1 20 ? 2.648 21.656 6.926 1 85.94 20 HIS B N 1
ATOM 2302 C CA . HIS B 1 20 ? 3.988 21.578 7.496 1 85.94 20 HIS B CA 1
ATOM 2303 C C . HIS B 1 20 ? 4.062 20.516 8.594 1 85.94 20 HIS B C 1
ATOM 2305 O O . HIS B 1 20 ? 5.055 19.797 8.688 1 85.94 20 HIS B O 1
ATOM 2311 N N . ASN B 1 21 ? 3.014 20.422 9.289 1 81.94 21 ASN B N 1
ATOM 2312 C CA . ASN B 1 21 ? 3.059 19.641 10.516 1 81.94 21 ASN B CA 1
ATOM 2313 C C . ASN B 1 21 ? 2.994 18.141 10.227 1 81.94 21 ASN B C 1
ATOM 2315 O O . ASN B 1 21 ? 3.27 17.328 11.102 1 81.94 21 ASN B O 1
ATOM 2319 N N . LEU B 1 22 ? 2.625 17.812 9.07 1 79.44 22 LEU B N 1
ATOM 2320 C CA . LEU B 1 22 ? 2.578 16.406 8.742 1 79.44 22 LEU B CA 1
ATOM 2321 C C . LEU B 1 22 ? 3.947 15.75 8.93 1 79.44 22 LEU B C 1
ATOM 2323 O O . LEU B 1 22 ? 4.055 14.68 9.523 1 79.44 22 LEU B O 1
ATOM 2327 N N . VAL B 1 23 ? 4.969 16.469 8.445 1 77.94 23 VAL B N 1
ATOM 2328 C CA . VAL B 1 23 ? 6.273 15.82 8.555 1 77.94 23 VAL B CA 1
ATOM 2329 C C . VAL B 1 23 ? 7.363 16.875 8.68 1 77.94 23 VAL B C 1
ATOM 2331 O O . VAL B 1 23 ? 8.555 16.562 8.594 1 77.94 23 VAL B O 1
ATOM 2334 N N . HIS B 1 24 ? 6.969 18.047 8.789 1 83.38 24 HIS B N 1
ATOM 2335 C CA . HIS B 1 24 ? 7.875 19.156 9.055 1 83.38 24 HIS B CA 1
ATOM 2336 C C . HIS B 1 24 ? 8.977 19.25 8.008 1 83.38 24 HIS B C 1
ATOM 2338 O O . HIS B 1 24 ? 10.156 19.312 8.344 1 83.38 24 HIS B O 1
ATOM 2344 N N . PRO B 1 25 ? 8.594 19.344 6.785 1 83.19 25 PRO B N 1
ATOM 2345 C CA . PRO B 1 25 ? 9.602 19.453 5.73 1 83.19 25 PRO B CA 1
ATOM 2346 C C . PRO B 1 25 ? 10.328 20.812 5.758 1 83.19 25 PRO B C 1
ATOM 2348 O O . PRO B 1 25 ? 9.969 21.688 6.543 1 83.19 25 PRO B O 1
ATOM 2351 N N . GLY B 1 26 ? 11.383 20.938 4.918 1 83.5 26 GLY B N 1
ATOM 2352 C CA . GLY B 1 26 ? 12.109 22.188 4.828 1 83.5 26 GLY B CA 1
ATOM 2353 C C . GLY B 1 26 ? 11.32 23.297 4.16 1 83.5 26 GLY B C 1
ATOM 2354 O O . GLY B 1 26 ? 10.195 23.078 3.707 1 83.5 26 GLY B O 1
ATOM 2355 N N . ILE B 1 27 ? 11.914 24.453 4.141 1 88.44 27 ILE B N 1
ATOM 2356 C CA . ILE B 1 27 ? 11.258 25.656 3.643 1 88.44 27 ILE B CA 1
ATOM 2357 C C . ILE B 1 27 ? 10.859 25.453 2.182 1 88.44 27 ILE B C 1
ATOM 2359 O O . ILE B 1 27 ? 9.711 25.688 1.809 1 88.44 27 ILE B O 1
ATOM 2363 N N . LYS B 1 28 ? 11.75 25.016 1.382 1 88.94 28 LYS B N 1
ATOM 2364 C CA . LYS B 1 28 ? 11.484 24.859 -0.046 1 88.94 28 LYS B CA 1
ATOM 2365 C C . LYS B 1 28 ? 10.375 23.844 -0.294 1 88.94 28 LYS B C 1
ATOM 2367 O O . LYS B 1 28 ? 9.445 24.109 -1.055 1 88.94 28 LYS B O 1
ATOM 2372 N N . ALA B 1 29 ? 10.461 22.75 0.313 1 88.19 29 ALA B N 1
ATOM 2373 C CA . ALA B 1 29 ? 9.477 21.688 0.141 1 88.19 29 ALA B CA 1
ATOM 2374 C C . ALA B 1 29 ? 8.102 22.125 0.627 1 88.19 29 ALA B C 1
ATOM 2376 O O . ALA B 1 29 ? 7.086 21.859 -0.022 1 88.19 29 ALA B O 1
ATOM 2377 N N . THR B 1 30 ? 8.086 22.797 1.771 1 88.56 30 THR B N 1
ATOM 2378 C CA . THR B 1 30 ? 6.82 23.297 2.295 1 88.56 30 THR B CA 1
ATOM 2379 C C . THR B 1 30 ? 6.211 24.328 1.346 1 88.56 30 THR B C 1
ATOM 2381 O O . THR B 1 30 ? 5.016 24.281 1.061 1 88.56 30 THR B O 1
ATOM 2384 N N . THR B 1 31 ? 7.039 25.156 0.833 1 92.44 31 THR B N 1
ATOM 2385 C CA . THR B 1 31 ? 6.582 26.203 -0.076 1 92.44 31 THR B CA 1
ATOM 2386 C C . THR B 1 31 ? 5.996 25.594 -1.349 1 92.44 31 THR B C 1
ATOM 2388 O O . THR B 1 31 ? 4.918 25.984 -1.792 1 92.44 31 THR B O 1
ATOM 2391 N N . LYS B 1 32 ? 6.672 24.672 -1.878 1 89.69 32 LYS B N 1
ATOM 2392 C CA . LYS B 1 32 ? 6.215 24.031 -3.107 1 89.69 32 LYS B CA 1
ATOM 2393 C C . LYS B 1 32 ? 4.871 23.344 -2.898 1 89.69 32 LYS B C 1
ATOM 2395 O O . LYS B 1 32 ? 3.979 23.438 -3.744 1 89.69 32 LYS B O 1
ATOM 2400 N N . LEU B 1 33 ? 4.746 22.703 -1.802 1 86.12 33 LEU B N 1
ATOM 2401 C CA . LEU B 1 33 ? 3.5 22 -1.516 1 86.12 33 LEU B CA 1
ATOM 2402 C C . LEU B 1 33 ? 2.355 22.984 -1.316 1 86.12 33 LEU B C 1
ATOM 2404 O O . LEU B 1 33 ? 1.265 22.797 -1.86 1 86.12 33 LEU B O 1
ATOM 2408 N N . LEU B 1 34 ? 2.613 24 -0.584 1 88.69 34 LEU B N 1
ATOM 2409 C CA . LEU B 1 34 ? 1.591 25.016 -0.344 1 88.69 34 LEU B CA 1
ATOM 2410 C C . LEU B 1 34 ? 1.18 25.688 -1.646 1 88.69 34 LEU B C 1
ATOM 2412 O O . LEU B 1 34 ? -0.012 25.859 -1.913 1 88.69 34 LEU B O 1
ATOM 2416 N N . LYS B 1 35 ? 2.117 25.984 -2.453 1 89.62 35 LYS B N 1
ATOM 2417 C CA . LYS B 1 35 ? 1.848 26.688 -3.703 1 89.62 35 LYS B CA 1
ATOM 2418 C C . LYS B 1 35 ? 1.119 25.781 -4.695 1 89.62 35 LYS B C 1
ATOM 2420 O O . LYS B 1 35 ? 0.409 26.281 -5.578 1 89.62 35 LYS B O 1
ATOM 2425 N N . SER B 1 36 ? 1.351 24.547 -4.535 1 84.56 36 SER B N 1
ATOM 2426 C CA . SER B 1 36 ? 0.663 23.609 -5.422 1 84.56 36 SER B CA 1
ATOM 2427 C C . SER B 1 36 ? -0.823 23.531 -5.09 1 84.56 36 SER B C 1
ATOM 2429 O O . SER B 1 36 ? -1.624 23.094 -5.918 1 84.56 36 SER B O 1
ATOM 2431 N N . LYS B 1 37 ? -1.229 24.078 -3.922 1 83.31 37 LYS B N 1
ATOM 2432 C CA . LYS B 1 37 ? -2.605 23.875 -3.48 1 83.31 37 LYS B CA 1
ATOM 2433 C C . LYS B 1 37 ? -3.305 25.203 -3.213 1 83.31 37 LYS B C 1
ATOM 2435 O O . LYS B 1 37 ? -4.531 25.297 -3.303 1 83.31 37 LYS B O 1
ATOM 2440 N N . PHE B 1 38 ? -2.436 26.172 -2.908 1 87.31 38 PHE B N 1
ATOM 2441 C CA . PHE B 1 38 ? -3.021 27.422 -2.438 1 87.31 38 PHE B CA 1
ATOM 2442 C C . PHE B 1 38 ? -2.312 28.625 -3.057 1 87.31 38 PHE B C 1
ATOM 2444 O O . PHE B 1 38 ? -1.221 28.484 -3.611 1 87.31 38 PHE B O 1
ATOM 2451 N N . VAL B 1 39 ? -3.074 29.766 -2.906 1 92.62 39 VAL B N 1
ATOM 2452 C CA . VAL B 1 39 ? -2.469 31.016 -3.375 1 92.62 39 VAL B CA 1
ATOM 2453 C C . VAL B 1 39 ? -2.707 32.125 -2.352 1 92.62 39 VAL B C 1
ATOM 2455 O O . VAL B 1 39 ? -3.814 32.281 -1.828 1 92.62 39 VAL B O 1
ATOM 2458 N N . TRP B 1 40 ? -1.615 32.812 -1.987 1 94.31 40 TRP B N 1
ATOM 2459 C CA . TRP B 1 40 ? -1.708 34.094 -1.292 1 94.31 40 TRP B CA 1
ATOM 2460 C C . TRP B 1 40 ? -0.424 34.906 -1.461 1 94.31 40 TRP B C 1
ATOM 2462 O O . TRP B 1 40 ? 0.633 34.344 -1.762 1 94.31 40 TRP B O 1
ATOM 2472 N N . PRO B 1 41 ? -0.441 36.219 -1.479 1 93.31 41 PRO B N 1
ATOM 2473 C CA . PRO B 1 41 ? 0.654 37.062 -1.93 1 93.31 41 PRO B CA 1
ATOM 2474 C C . PRO B 1 41 ? 1.96 36.812 -1.187 1 93.31 41 PRO B C 1
ATOM 2476 O O . PRO B 1 41 ? 3.029 36.781 -1.803 1 93.31 41 PRO B O 1
ATOM 2479 N N . SER B 1 42 ? 1.98 36.625 0.116 1 95.75 42 SER B N 1
ATOM 2480 C CA . SER B 1 42 ? 3.205 36.5 0.902 1 95.75 42 SER B CA 1
ATOM 2481 C C . SER B 1 42 ? 3.482 35.031 1.272 1 95.75 42 SER B C 1
ATOM 2483 O O . SER B 1 42 ? 4.074 34.75 2.318 1 95.75 42 SER B O 1
ATOM 2485 N N . ILE B 1 43 ? 3.117 34.188 0.37 1 96.25 43 ILE B N 1
ATOM 2486 C CA . ILE B 1 43 ? 3.182 32.781 0.712 1 96.25 43 ILE B CA 1
ATOM 2487 C C . ILE B 1 43 ? 4.637 32.344 0.907 1 96.25 43 ILE B C 1
ATOM 2489 O O . ILE B 1 43 ? 4.953 31.578 1.815 1 96.25 43 ILE B O 1
ATOM 2493 N N . ASN B 1 44 ? 5.566 32.906 0.105 1 95.94 44 ASN B N 1
ATOM 2494 C CA . ASN B 1 44 ? 6.977 32.562 0.232 1 95.94 44 ASN B CA 1
ATOM 2495 C C . ASN B 1 44 ? 7.566 33.094 1.539 1 95.94 44 ASN B C 1
ATOM 2497 O O . ASN B 1 44 ? 8.203 32.344 2.283 1 95.94 44 ASN B O 1
ATOM 2501 N N . LYS B 1 45 ? 7.32 34.312 1.761 1 96.62 45 LYS B N 1
ATOM 2502 C CA . LYS B 1 45 ? 7.84 34.938 2.965 1 96.62 45 LYS B CA 1
ATOM 2503 C C . LYS B 1 45 ? 7.238 34.344 4.223 1 96.62 45 LYS B C 1
ATOM 2505 O O . LYS B 1 45 ? 7.953 34.031 5.184 1 96.62 45 LYS B O 1
ATOM 2510 N N . ASP B 1 46 ? 5.953 34.156 4.211 1 96.69 46 ASP B N 1
ATOM 2511 C CA . ASP B 1 46 ? 5.262 33.562 5.359 1 96.69 46 ASP B CA 1
ATOM 2512 C C . ASP B 1 46 ? 5.789 32.156 5.664 1 96.69 46 ASP B C 1
ATOM 2514 O O . ASP B 1 46 ? 6.086 31.844 6.82 1 96.69 46 ASP B O 1
ATOM 2518 N N . THR B 1 47 ? 5.934 31.344 4.637 1 95.62 47 THR B N 1
ATOM 2519 C CA . THR B 1 47 ? 6.391 29.969 4.805 1 95.62 47 THR B CA 1
ATOM 2520 C C . THR B 1 47 ? 7.801 29.938 5.387 1 95.62 47 THR B C 1
ATOM 2522 O O . THR B 1 47 ? 8.086 29.172 6.305 1 95.62 47 THR B O 1
ATOM 2525 N N . ARG B 1 48 ? 8.625 30.766 4.859 1 95.31 48 ARG B N 1
ATOM 2526 C CA . ARG B 1 48 ? 9.992 30.844 5.363 1 95.31 48 ARG B CA 1
ATOM 2527 C C . ARG B 1 48 ? 10.008 31.219 6.84 1 95.31 48 ARG B C 1
ATOM 2529 O O . ARG B 1 48 ? 10.672 30.562 7.645 1 95.31 48 ARG B O 1
ATOM 2536 N N . THR B 1 49 ? 9.297 32.219 7.168 1 95.81 49 THR B N 1
ATOM 2537 C CA . THR B 1 49 ? 9.258 32.719 8.539 1 95.81 49 THR B CA 1
ATOM 2538 C C . THR B 1 49 ? 8.695 31.656 9.484 1 95.81 49 THR B C 1
ATOM 2540 O O . THR B 1 49 ? 9.281 31.391 10.531 1 95.81 49 THR B O 1
ATOM 2543 N N . TRP B 1 50 ? 7.609 31.078 9.086 1 94.31 50 TRP B N 1
ATOM 2544 C CA . TRP B 1 50 ? 6.914 30.141 9.969 1 94.31 50 TRP B CA 1
ATOM 2545 C C . TRP B 1 50 ? 7.691 28.844 10.102 1 94.31 50 TRP B C 1
ATOM 2547 O O . TRP B 1 50 ? 7.719 28.234 11.172 1 94.31 50 TRP B O 1
ATOM 2557 N N . THR B 1 51 ? 8.305 28.375 9.039 1 91.12 51 THR B N 1
ATOM 2558 C CA . THR B 1 51 ? 9.109 27.156 9.102 1 91.12 51 THR B CA 1
ATOM 2559 C C . THR B 1 51 ? 10.32 27.359 10.016 1 91.12 51 THR B C 1
ATOM 2561 O O . THR B 1 51 ? 10.648 26.484 10.828 1 91.12 51 THR B O 1
ATOM 2564 N N . ARG B 1 52 ? 10.945 28.5 9.914 1 91 52 ARG B N 1
ATOM 2565 C CA . ARG B 1 52 ? 12.133 28.797 10.711 1 91 52 ARG B CA 1
ATOM 2566 C C . ARG B 1 52 ? 11.781 28.906 12.188 1 91 52 ARG B C 1
ATOM 2568 O O . ARG B 1 52 ? 12.609 28.625 13.055 1 91 52 ARG B O 1
ATOM 2575 N N . SER B 1 53 ? 10.609 29.203 12.406 1 91.81 53 SER B N 1
ATOM 2576 C CA . SER B 1 53 ? 10.195 29.438 13.789 1 91.81 53 SER B CA 1
ATOM 2577 C C . SER B 1 53 ? 9.578 28.188 14.398 1 91.81 53 SER B C 1
ATOM 2579 O O . SER B 1 53 ? 9.141 28.203 15.555 1 91.81 53 SER B O 1
ATOM 2581 N N . CYS B 1 54 ? 9.461 27.188 13.633 1 88.31 54 CYS B N 1
ATOM 2582 C CA . CYS B 1 54 ? 8.805 25.984 14.133 1 88.31 54 CYS B CA 1
ATOM 2583 C C . CYS B 1 54 ? 9.625 25.328 15.25 1 88.31 54 CYS B C 1
ATOM 2585 O O . CYS B 1 54 ? 10.758 24.906 15.023 1 88.31 54 CYS B O 1
ATOM 2587 N N . LEU B 1 55 ? 9.102 25.172 16.406 1 84.19 55 LEU B N 1
ATOM 2588 C CA . LEU B 1 55 ? 9.797 24.688 17.578 1 84.19 55 LEU B CA 1
ATOM 2589 C C . LEU B 1 55 ? 10.117 23.203 17.453 1 84.19 55 LEU B C 1
ATOM 2591 O O . LEU B 1 55 ? 11.18 22.75 17.891 1 84.19 55 LEU B O 1
ATOM 2595 N N . LYS B 1 56 ? 9.227 22.484 16.906 1 81 56 LYS B N 1
ATOM 2596 C CA . LYS B 1 56 ? 9.43 21.047 16.766 1 81 56 LYS B CA 1
ATOM 2597 C C . LYS B 1 56 ? 10.609 20.75 15.836 1 81 56 LYS B C 1
ATOM 2599 O O . LYS B 1 56 ? 11.398 19.844 16.094 1 81 56 LYS B O 1
ATOM 2604 N N . CYS B 1 57 ? 10.633 21.484 14.805 1 80.94 57 CYS B N 1
ATOM 2605 C CA . CYS B 1 57 ? 11.758 21.344 13.875 1 80.94 57 CYS B CA 1
ATOM 2606 C C . CYS B 1 57 ? 13.07 21.719 14.547 1 80.94 57 CYS B C 1
ATOM 2608 O O . CYS B 1 57 ? 14.094 21.062 14.336 1 80.94 57 CYS B O 1
ATOM 2610 N N . GLN B 1 58 ? 13.117 22.766 15.273 1 80.5 58 GLN B N 1
ATOM 2611 C CA . GLN B 1 58 ? 14.32 23.234 15.938 1 80.5 58 GLN B CA 1
ATOM 2612 C C . GLN B 1 58 ? 14.844 22.219 16.938 1 80.5 58 GLN B C 1
ATOM 2614 O O . GLN B 1 58 ? 16.047 22.031 17.078 1 80.5 58 GLN B O 1
ATOM 2619 N N . LYS B 1 59 ? 13.969 21.594 17.531 1 77 59 LYS B N 1
ATOM 2620 C CA . LYS B 1 59 ? 14.328 20.609 18.547 1 77 59 LYS B CA 1
ATOM 2621 C C . LYS B 1 59 ? 14.914 19.359 17.906 1 77 59 LYS B C 1
ATOM 2623 O O . LYS B 1 59 ? 15.781 18.703 18.484 1 77 59 LYS B O 1
ATOM 2628 N N . SER B 1 60 ? 14.328 18.906 16.859 1 68.75 60 SER B N 1
ATOM 2629 C CA . SER B 1 60 ? 14.727 17.641 16.266 1 68.75 60 SER B CA 1
ATOM 2630 C C . SER B 1 60 ? 15.977 17.797 15.398 1 68.75 60 SER B C 1
ATOM 2632 O O . SER B 1 60 ? 16.562 16.797 14.961 1 68.75 60 SER B O 1
ATOM 2634 N N . LYS B 1 61 ? 16.781 18.875 15.469 1 58.56 61 LYS B N 1
ATOM 2635 C CA . LYS B 1 61 ? 17.984 19.109 14.664 1 58.56 61 LYS B CA 1
ATOM 2636 C C . LYS B 1 61 ? 17.75 18.734 13.203 1 58.56 61 LYS B C 1
ATOM 2638 O O . LYS B 1 61 ? 18.656 18.25 12.531 1 58.56 61 LYS B O 1
ATOM 2643 N N . VAL B 1 62 ? 16.578 18.672 12.703 1 52.84 62 VAL B N 1
ATOM 2644 C CA . VAL B 1 62 ? 16.266 18.281 11.336 1 52.84 62 VAL B CA 1
ATOM 2645 C C . VAL B 1 62 ? 17.016 19.172 10.352 1 52.84 62 VAL B C 1
ATOM 2647 O O . VAL B 1 62 ? 17.391 18.734 9.258 1 52.84 62 VAL B O 1
ATOM 2650 N N . THR B 1 63 ? 17.422 20.469 10.734 1 46.25 63 THR B N 1
ATOM 2651 C CA . THR B 1 63 ? 17.875 21.484 9.797 1 46.25 63 THR B CA 1
ATOM 2652 C C . THR B 1 63 ? 19.312 21.203 9.359 1 46.25 63 THR B C 1
ATOM 2654 O O . THR B 1 63 ? 19.922 22.031 8.672 1 46.25 63 THR B O 1
ATOM 2657 N N . ARG B 1 64 ? 19.875 20.219 9.883 1 42.88 64 ARG B N 1
ATOM 2658 C CA . ARG B 1 64 ? 21.219 20.25 9.297 1 42.88 64 ARG B CA 1
ATOM 2659 C C . ARG B 1 64 ? 21.172 19.953 7.805 1 42.88 64 ARG B C 1
ATOM 2661 O O . ARG B 1 64 ? 20.594 18.953 7.379 1 42.88 64 ARG B O 1
ATOM 2668 N N . HIS B 1 65 ? 21.172 21.016 7.035 1 44.53 65 HIS B N 1
ATOM 2669 C CA . HIS B 1 65 ? 21.281 21.062 5.582 1 44.53 65 HIS B CA 1
ATOM 2670 C C . HIS B 1 65 ? 22.234 20 5.062 1 44.53 65 HIS B C 1
ATOM 2672 O O . HIS B 1 65 ? 23.453 20.156 5.137 1 44.53 65 HIS B O 1
ATOM 2678 N N . MET B 1 66 ? 22.016 18.859 5.34 1 39.06 66 MET B N 1
ATOM 2679 C CA . MET B 1 66 ? 22.969 17.953 4.691 1 39.06 66 MET B CA 1
ATOM 2680 C C . MET B 1 66 ? 22.906 18.094 3.174 1 39.06 66 MET B C 1
ATOM 2682 O O . MET B 1 66 ? 21.969 17.609 2.545 1 39.06 66 MET B O 1
ATOM 2686 N N . GLN B 1 67 ? 23.359 19.203 2.678 1 38.41 67 GLN B N 1
ATOM 2687 C CA . GLN B 1 67 ? 23.578 19.375 1.248 1 38.41 67 GLN B CA 1
ATOM 2688 C C . GLN B 1 67 ? 24.406 18.219 0.685 1 38.41 67 GLN B C 1
ATOM 2690 O O . GLN B 1 67 ? 25.625 18.141 0.925 1 38.41 67 GLN B O 1
ATOM 2695 N N . SER B 1 68 ? 24.25 17.062 0.946 1 42.78 68 SER B N 1
ATOM 2696 C CA . SER B 1 68 ? 25.125 16.188 0.181 1 42.78 68 SER B CA 1
ATOM 2697 C C . SER B 1 68 ? 24.812 16.25 -1.31 1 42.78 68 SER B C 1
ATOM 2699 O O . SER B 1 68 ? 23.656 16.391 -1.696 1 42.78 68 SER B O 1
ATOM 2701 N N . PRO B 1 69 ? 25.891 16.469 -2.074 1 41.19 69 PRO B N 1
ATOM 2702 C CA . PRO B 1 69 ? 25.75 16.438 -3.531 1 41.19 69 PRO B CA 1
ATOM 2703 C C . PRO B 1 69 ? 24.844 15.312 -4.02 1 41.19 69 PRO B C 1
ATOM 2705 O O . PRO B 1 69 ? 24.781 14.25 -3.396 1 41.19 69 PRO B O 1
ATOM 2708 N N . PHE B 1 70 ? 23.859 15.695 -4.773 1 44.97 70 PHE B N 1
ATOM 2709 C CA . PHE B 1 70 ? 22.953 14.875 -5.566 1 44.97 70 PHE B CA 1
ATOM 2710 C C . PHE B 1 70 ? 23.688 13.719 -6.215 1 44.97 70 PHE B C 1
ATOM 2712 O O . PHE B 1 70 ? 24.469 13.922 -7.16 1 44.97 70 PHE B O 1
ATOM 2719 N N . GLN B 1 71 ? 24.406 12.953 -5.465 1 45 71 GLN B N 1
ATOM 2720 C CA . GLN B 1 71 ? 25.016 11.891 -6.246 1 45 71 GLN B CA 1
ATOM 2721 C C . GLN B 1 71 ? 23.969 11.078 -6.992 1 45 71 GLN B C 1
ATOM 2723 O O . GLN B 1 71 ? 22.922 10.742 -6.434 1 45 71 GLN B O 1
ATOM 2728 N N . GLN B 1 72 ? 24.172 10.961 -8.234 1 45.41 72 GLN B N 1
ATOM 2729 C CA . GLN B 1 72 ? 23.359 10.32 -9.266 1 45.41 72 GLN B CA 1
ATOM 2730 C C . GLN B 1 72 ? 22.906 8.93 -8.828 1 45.41 72 GLN B C 1
ATOM 2732 O O . GLN B 1 72 ? 23.734 8.047 -8.586 1 45.41 72 GLN B O 1
ATOM 2737 N N . TYR B 1 73 ? 22.062 8.664 -7.879 1 51.53 73 TYR B N 1
ATOM 2738 C CA . TYR B 1 73 ? 21.438 7.355 -7.777 1 51.53 73 TYR B CA 1
ATOM 2739 C C . TYR B 1 73 ? 21.281 6.711 -9.148 1 51.53 73 TYR B C 1
ATOM 2741 O O . TYR B 1 73 ? 20.953 7.387 -10.125 1 51.53 73 TYR B O 1
ATOM 2749 N N . HIS B 1 74 ? 22.125 5.801 -9.484 1 55.19 74 HIS B N 1
ATOM 2750 C CA . HIS B 1 74 ? 22.047 5.055 -10.734 1 55.19 74 HIS B CA 1
ATOM 2751 C C . HIS B 1 74 ? 20.641 5.062 -11.297 1 55.19 74 HIS B C 1
ATOM 2753 O O . HIS B 1 74 ? 19.656 5.164 -10.547 1 55.19 74 HIS B O 1
ATOM 2759 N N . ASN B 1 75 ? 20.375 5.395 -12.586 1 63.09 75 ASN B N 1
ATOM 2760 C CA . ASN B 1 75 ? 19.312 5.762 -13.531 1 63.09 75 ASN B CA 1
ATOM 2761 C C . ASN B 1 75 ? 18.266 4.664 -13.641 1 63.09 75 ASN B C 1
ATOM 2763 O O . ASN B 1 75 ? 18.328 3.834 -14.555 1 63.09 75 ASN B O 1
ATOM 2767 N N . VAL B 1 76 ? 17.766 4.18 -12.414 1 78.69 76 VAL B N 1
ATOM 2768 C CA . VAL B 1 76 ? 16.578 3.357 -12.633 1 78.69 76 VAL B CA 1
ATOM 2769 C C . VAL B 1 76 ? 15.492 4.188 -13.32 1 78.69 76 VAL B C 1
ATOM 2771 O O . VAL B 1 76 ? 15.227 5.324 -12.922 1 78.69 76 VAL B O 1
ATOM 2774 N N . ASN B 1 77 ? 15.039 3.617 -14.297 1 82.25 77 ASN B N 1
ATOM 2775 C CA . ASN B 1 77 ? 14.172 4.43 -15.141 1 82.25 77 ASN B CA 1
ATOM 2776 C C . ASN B 1 77 ? 12.719 3.963 -15.062 1 82.25 77 ASN B C 1
ATOM 2778 O O . ASN B 1 77 ? 11.867 4.445 -15.812 1 82.25 77 ASN B O 1
ATOM 2782 N N . LYS B 1 78 ? 12.562 3.002 -14.195 1 89.94 78 LYS B N 1
ATOM 2783 C CA . LYS B 1 78 ? 11.195 2.504 -14.141 1 89.94 78 LYS B CA 1
ATOM 2784 C C . LYS B 1 78 ? 10.789 2.168 -12.703 1 89.94 78 LYS B C 1
ATOM 2786 O O . LYS B 1 78 ? 11.562 1.545 -11.969 1 89.94 78 LYS B O 1
ATOM 2791 N N . ARG B 1 79 ? 9.648 2.615 -12.352 1 91.81 79 ARG B N 1
ATOM 2792 C CA . ARG B 1 79 ? 9.141 2.312 -11.023 1 91.81 79 ARG B CA 1
ATOM 2793 C C . ARG B 1 79 ? 8.93 0.812 -10.844 1 91.81 79 ARG B C 1
ATOM 2795 O O . ARG B 1 79 ? 8.742 0.085 -11.82 1 91.81 79 ARG B O 1
ATOM 2802 N N . PHE B 1 80 ? 9.016 0.288 -9.617 1 93.44 80 PHE B N 1
ATOM 2803 C CA . PHE B 1 80 ? 8.695 -1.063 -9.172 1 93.44 80 PHE B CA 1
ATOM 2804 C C . PHE B 1 80 ? 9.797 -2.039 -9.586 1 93.44 80 PHE B C 1
ATOM 2806 O O . PHE B 1 80 ? 9.758 -3.213 -9.211 1 93.44 80 PHE B O 1
ATOM 2813 N N . THR B 1 81 ? 10.82 -1.64 -10.328 1 92.94 81 THR B N 1
ATOM 2814 C CA . THR B 1 81 ? 11.797 -2.557 -10.898 1 92.94 81 THR B CA 1
ATOM 2815 C C . THR B 1 81 ? 12.922 -2.83 -9.906 1 92.94 81 THR B C 1
ATOM 2817 O O . THR B 1 81 ? 13.375 -3.969 -9.773 1 92.94 81 THR B O 1
ATOM 2820 N N . GLU B 1 82 ? 13.32 -1.771 -9.273 1 93.81 82 GLU B N 1
ATOM 2821 C CA . GLU B 1 82 ? 14.398 -1.91 -8.297 1 93.81 82 GLU B CA 1
ATOM 2822 C C . GLU B 1 82 ? 14.023 -1.264 -6.969 1 93.81 82 GLU B C 1
ATOM 2824 O O . GLU B 1 82 ? 13.562 -0.12 -6.934 1 93.81 82 GLU B O 1
ATOM 2829 N N . ILE B 1 83 ? 14.273 -2.092 -5.898 1 94.5 83 ILE B N 1
ATOM 2830 C CA . ILE B 1 83 ? 13.961 -1.548 -4.578 1 94.5 83 ILE B CA 1
ATOM 2831 C C . ILE B 1 83 ? 15.125 -1.793 -3.627 1 94.5 83 ILE B C 1
ATOM 2833 O O . ILE B 1 83 ? 15.938 -2.695 -3.85 1 94.5 83 ILE B O 1
ATOM 2837 N N . ASN B 1 84 ? 15.242 -0.918 -2.621 1 92.69 84 ASN B N 1
ATOM 2838 C CA . ASN B 1 84 ? 16.141 -1.113 -1.493 1 92.69 84 ASN B CA 1
ATOM 2839 C C . ASN B 1 84 ? 15.406 -1.625 -0.262 1 92.69 84 ASN B C 1
ATOM 2841 O O . ASN B 1 84 ? 14.352 -1.093 0.099 1 92.69 84 ASN B O 1
ATOM 2845 N N . LEU B 1 85 ? 15.906 -2.674 0.29 1 93.25 85 LEU B N 1
ATOM 2846 C CA . LEU B 1 85 ? 15.359 -3.271 1.506 1 93.25 85 LEU B CA 1
ATOM 2847 C C . LEU B 1 85 ? 16.344 -3.121 2.666 1 93.25 85 LEU B C 1
ATOM 2849 O O . LEU B 1 85 ? 17.5 -3.516 2.561 1 93.25 85 LEU B O 1
ATOM 2853 N N . ASP B 1 86 ? 15.875 -2.5 3.781 1 90.81 86 ASP B N 1
ATOM 2854 C CA . ASP B 1 86 ? 16.734 -2.27 4.941 1 90.81 86 ASP B CA 1
ATOM 2855 C C . ASP B 1 86 ? 15.922 -2.322 6.238 1 90.81 86 ASP B C 1
ATOM 2857 O O . ASP B 1 86 ? 14.688 -2.332 6.207 1 90.81 86 ASP B O 1
ATOM 2861 N N . ILE B 1 87 ? 16.641 -2.408 7.332 1 91.44 87 ILE B N 1
ATOM 2862 C CA . ILE B 1 87 ? 15.992 -2.436 8.641 1 91.44 87 ILE B CA 1
ATOM 2863 C C . ILE B 1 87 ? 16.578 -1.342 9.531 1 91.44 87 ILE B C 1
ATOM 2865 O O . ILE B 1 87 ? 17.797 -1.212 9.641 1 91.44 87 ILE B O 1
ATOM 2869 N N . ILE B 1 88 ? 15.656 -0.532 10.023 1 88.31 88 ILE B N 1
ATOM 2870 C CA . ILE B 1 88 ? 16.062 0.438 11.031 1 88.31 88 ILE B CA 1
ATOM 2871 C C . ILE B 1 88 ? 16 -0.201 12.414 1 88.31 88 ILE B C 1
ATOM 2873 O O . ILE B 1 88 ? 14.977 -0.769 12.797 1 88.31 88 ILE B O 1
ATOM 2877 N N . ASP B 1 89 ? 16.984 -0.25 13.172 1 78.25 89 ASP B N 1
ATOM 2878 C CA . ASP B 1 89 ? 17.062 -0.92 14.469 1 78.25 89 ASP B CA 1
ATOM 2879 C C . ASP B 1 89 ? 17.375 0.073 15.586 1 78.25 89 ASP B C 1
ATOM 2881 O O . ASP B 1 89 ? 17.672 1.239 15.312 1 78.25 89 ASP B O 1
ATOM 2885 N N . PRO B 1 90 ? 17.594 -0.215 16.531 1 76 90 PRO B N 1
ATOM 2886 C CA . PRO B 1 90 ? 16.516 -0.372 17.516 1 76 90 PRO B CA 1
ATOM 2887 C C . PRO B 1 90 ? 15.75 0.923 17.766 1 76 90 PRO B C 1
ATOM 2889 O O . PRO B 1 90 ? 16.344 1.993 17.875 1 76 90 PRO B O 1
ATOM 2892 N N . LEU B 1 91 ? 14.516 1.006 17.5 1 83.56 91 LEU B N 1
ATOM 2893 C CA . LEU B 1 91 ? 13.602 2.068 17.906 1 83.56 91 LEU B CA 1
ATOM 2894 C C . LEU B 1 91 ? 12.969 1.754 19.266 1 83.56 91 LEU B C 1
ATOM 2896 O O . LEU B 1 91 ? 12.984 0.604 19.703 1 83.56 91 LEU B O 1
ATOM 2900 N N . PRO B 1 92 ? 12.648 2.809 19.953 1 86.38 92 PRO B N 1
ATOM 2901 C CA . PRO B 1 92 ? 11.922 2.514 21.188 1 86.38 92 PRO B CA 1
ATOM 2902 C C . PRO B 1 92 ? 10.711 1.612 20.969 1 86.38 92 PRO B C 1
ATOM 2904 O O . PRO B 1 92 ? 10.039 1.716 19.938 1 86.38 92 PRO B O 1
ATOM 2907 N N . SER B 1 93 ? 10.508 0.748 21.938 1 89.56 93 SER B N 1
ATOM 2908 C CA . SER B 1 93 ? 9.375 -0.161 21.812 1 89.56 93 SER B CA 1
ATOM 2909 C C . SER B 1 93 ? 8.07 0.606 21.672 1 89.56 93 SER B C 1
ATOM 2911 O O . SER B 1 93 ? 7.836 1.588 22.375 1 89.56 93 SER B O 1
ATOM 2913 N N . SER B 1 94 ? 7.305 0.241 20.734 1 91.06 94 SER B N 1
ATOM 2914 C CA . SER B 1 94 ? 6 0.836 20.453 1 91.06 94 SER B CA 1
ATOM 2915 C C . SER B 1 94 ? 4.996 -0.219 20 1 91.06 94 SER B C 1
ATOM 2917 O O . SER B 1 94 ? 5.121 -0.777 18.906 1 91.06 94 SER B O 1
ATOM 2919 N N . GLU B 1 95 ? 4.012 -0.506 20.781 1 90.38 95 GLU B N 1
ATOM 2920 C CA . GLU B 1 95 ? 2.984 -1.5 20.484 1 90.38 95 GLU B CA 1
ATOM 2921 C C . GLU B 1 95 ? 3.604 -2.855 20.156 1 90.38 95 GLU B C 1
ATOM 2923 O O . GLU B 1 95 ? 3.158 -3.541 19.234 1 90.38 95 GLU B O 1
ATOM 2928 N N . GLY B 1 96 ? 4.73 -3.17 20.797 1 90.44 96 GLY B N 1
ATOM 2929 C CA . GLY B 1 96 ? 5.375 -4.461 20.609 1 90.44 96 GLY B CA 1
ATOM 2930 C C . GLY B 1 96 ? 6.359 -4.477 19.453 1 90.44 96 GLY B C 1
ATOM 2931 O O . GLY B 1 96 ? 6.961 -5.512 19.156 1 90.44 96 GLY B O 1
ATOM 2932 N N . PHE B 1 97 ? 6.527 -3.389 18.797 1 93.5 97 PHE B N 1
ATOM 2933 C CA . PHE B 1 97 ? 7.449 -3.299 17.672 1 93.5 97 PHE B CA 1
ATOM 2934 C C . PHE B 1 97 ? 8.711 -2.549 18.062 1 93.5 97 PHE B C 1
ATOM 2936 O O . PHE B 1 97 ? 8.656 -1.562 18.812 1 93.5 97 PHE B O 1
ATOM 2943 N N . ARG B 1 98 ? 9.836 -3.039 17.562 1 92.81 98 ARG B N 1
ATOM 2944 C CA . ARG B 1 98 ? 11.102 -2.416 17.922 1 92.81 98 ARG B CA 1
ATOM 2945 C C . ARG B 1 98 ? 11.945 -2.154 16.672 1 92.81 98 ARG B C 1
ATOM 2947 O O . ARG B 1 98 ? 13.008 -1.531 16.75 1 92.81 98 ARG B O 1
ATOM 2954 N N . TYR B 1 99 ? 11.516 -2.686 15.562 1 93.38 99 TYR B N 1
ATOM 2955 C CA . TYR B 1 99 ? 12.234 -2.547 14.305 1 93.38 99 TYR B CA 1
ATOM 2956 C C . TYR B 1 99 ? 11.328 -1.991 13.211 1 93.38 99 TYR B C 1
ATOM 2958 O O . TYR B 1 99 ? 10.109 -1.963 13.367 1 93.38 99 TYR B O 1
ATOM 2966 N N . CYS B 1 100 ? 11.938 -1.467 12.219 1 95.12 100 CYS B N 1
ATOM 2967 C CA . CYS B 1 100 ? 11.188 -0.946 11.078 1 95.12 100 CYS B CA 1
ATOM 2968 C C . CYS B 1 100 ? 11.812 -1.388 9.766 1 95.12 100 CYS B C 1
ATOM 2970 O O . CYS B 1 100 ? 12.977 -1.082 9.492 1 95.12 100 CYS B O 1
ATOM 2972 N N . LEU B 1 101 ? 11.102 -2.193 9.016 1 95.25 101 LEU B N 1
ATOM 2973 C CA . LEU B 1 101 ? 11.523 -2.557 7.664 1 95.25 101 LEU B CA 1
ATOM 2974 C C . LEU B 1 101 ? 11.258 -1.416 6.688 1 95.25 101 LEU B C 1
ATOM 2976 O O . LEU B 1 101 ? 10.133 -0.902 6.613 1 95.25 101 LEU B O 1
ATOM 2980 N N . THR B 1 102 ? 12.25 -1.007 6.016 1 95.44 102 THR B N 1
ATOM 2981 C CA . THR B 1 102 ? 12.07 0.035 5.012 1 95.44 102 THR B CA 1
ATOM 2982 C C . THR B 1 102 ? 12.273 -0.527 3.605 1 95.44 102 THR B C 1
ATOM 2984 O O . THR B 1 102 ? 13.203 -1.307 3.375 1 95.44 102 THR B O 1
ATOM 2987 N N . ILE B 1 103 ? 11.359 -0.255 2.729 1 96.06 103 ILE B N 1
ATOM 2988 C CA . ILE B 1 103 ? 11.414 -0.592 1.311 1 96.06 103 ILE B CA 1
ATOM 2989 C C . ILE B 1 103 ? 11.32 0.683 0.474 1 96.06 103 ILE B C 1
ATOM 2991 O O . ILE B 1 103 ? 10.328 1.406 0.543 1 96.06 103 ILE B O 1
ATOM 2995 N N . ILE B 1 104 ? 12.328 0.961 -0.325 1 94.69 104 ILE B N 1
ATOM 2996 C CA . ILE B 1 104 ? 12.336 2.207 -1.082 1 94.69 104 ILE B CA 1
ATOM 2997 C C . ILE B 1 104 ? 12.477 1.904 -2.572 1 94.69 104 ILE B C 1
ATOM 2999 O O . ILE B 1 104 ? 13.422 1.229 -2.99 1 94.69 104 ILE B O 1
ATOM 3003 N N . ASP B 1 105 ? 11.523 2.326 -3.338 1 94.31 105 ASP B N 1
ATOM 3004 C CA . ASP B 1 105 ? 11.617 2.258 -4.793 1 94.31 105 ASP B CA 1
ATOM 3005 C C . ASP B 1 105 ? 12.742 3.154 -5.312 1 94.31 105 ASP B C 1
ATOM 3007 O O . ASP B 1 105 ? 12.766 4.355 -5.031 1 94.31 105 ASP B O 1
ATOM 3011 N N . ARG B 1 106 ? 13.539 2.676 -6.066 1 90.44 106 ARG B N 1
ATOM 3012 C CA . ARG B 1 106 ? 14.742 3.412 -6.434 1 90.44 106 ARG B CA 1
ATOM 3013 C C . ARG B 1 106 ? 14.445 4.453 -7.504 1 90.44 106 ARG B C 1
ATOM 3015 O O . ARG B 1 106 ? 15.227 5.387 -7.707 1 90.44 106 ARG B O 1
ATOM 3022 N N . TYR B 1 107 ? 13.406 4.324 -8.195 1 90.5 107 TYR B N 1
ATOM 3023 C CA . TYR B 1 107 ? 13.023 5.309 -9.203 1 90.5 107 TYR B CA 1
ATOM 3024 C C . TYR B 1 107 ? 12.234 6.449 -8.57 1 90.5 107 TYR B C 1
ATOM 3026 O O . TYR B 1 107 ? 12.648 7.609 -8.625 1 90.5 107 TYR B O 1
ATOM 3034 N N . SER B 1 108 ? 11.172 6.133 -7.949 1 91.5 108 SER B N 1
ATOM 3035 C CA . SER B 1 108 ? 10.234 7.133 -7.449 1 91.5 108 SER B CA 1
ATOM 3036 C C . SER B 1 108 ? 10.641 7.625 -6.062 1 91.5 108 SER B C 1
ATOM 3038 O O . SER B 1 108 ? 10.125 8.641 -5.582 1 91.5 108 SER B O 1
ATOM 3040 N N . ARG B 1 109 ? 11.414 6.812 -5.355 1 90.88 109 ARG B N 1
ATOM 3041 C CA . ARG B 1 109 ? 11.812 7.082 -3.977 1 90.88 109 ARG B CA 1
ATOM 3042 C C . ARG B 1 109 ? 10.633 6.895 -3.023 1 90.88 109 ARG B C 1
ATOM 3044 O O . ARG B 1 109 ? 10.688 7.332 -1.872 1 90.88 109 ARG B O 1
ATOM 3051 N N . TRP B 1 110 ? 9.609 6.23 -3.488 1 94.75 110 TRP B N 1
ATOM 3052 C CA . TRP B 1 110 ? 8.492 5.859 -2.629 1 94.75 110 TRP B CA 1
ATOM 3053 C C . TRP B 1 110 ? 8.953 4.965 -1.486 1 94.75 110 TRP B C 1
ATOM 3055 O O . TRP B 1 110 ? 9.602 3.941 -1.715 1 94.75 110 TRP B O 1
ATOM 3065 N N . PRO B 1 111 ? 8.594 5.402 -0.304 1 95.94 111 PRO B N 1
ATOM 3066 C CA . PRO B 1 111 ? 9.016 4.582 0.834 1 95.94 111 PRO B CA 1
ATOM 3067 C C . PRO B 1 111 ? 7.879 3.748 1.416 1 95.94 111 PRO B C 1
ATOM 3069 O O . PRO B 1 111 ? 6.738 4.215 1.484 1 95.94 111 PRO B O 1
ATOM 3072 N N . GLU B 1 112 ? 8.18 2.516 1.719 1 97.12 112 GLU B N 1
ATOM 3073 C CA . GLU B 1 112 ? 7.418 1.729 2.686 1 97.12 112 GLU B CA 1
ATOM 3074 C C . GLU B 1 112 ? 8.188 1.569 3.994 1 97.12 112 GLU B C 1
ATOM 3076 O O . GLU B 1 112 ? 9.398 1.35 3.982 1 97.12 112 GLU B O 1
ATOM 3081 N N . ALA B 1 113 ? 7.551 1.805 5.055 1 96.62 113 ALA B N 1
ATOM 3082 C CA . ALA B 1 113 ? 8.086 1.566 6.391 1 96.62 113 ALA B CA 1
ATOM 3083 C C . ALA B 1 113 ? 7.129 0.721 7.227 1 96.62 113 ALA B C 1
ATOM 3085 O O . ALA B 1 113 ? 6.004 1.139 7.504 1 96.62 113 ALA B O 1
ATOM 3086 N N . ILE B 1 114 ? 7.613 -0.424 7.586 1 96.69 114 ILE B N 1
ATOM 3087 C CA . ILE B 1 114 ? 6.742 -1.412 8.219 1 96.69 114 ILE B CA 1
ATOM 3088 C C . ILE B 1 114 ? 7.312 -1.806 9.578 1 96.69 114 ILE B C 1
ATOM 3090 O O . ILE B 1 114 ? 8.422 -2.336 9.664 1 96.69 114 ILE B O 1
ATOM 3094 N N . PRO B 1 115 ? 6.566 -1.534 10.672 1 95.88 115 PRO B N 1
ATOM 3095 C CA . PRO B 1 115 ? 7.035 -1.971 11.992 1 95.88 115 PRO B CA 1
ATOM 3096 C C . PRO B 1 115 ? 7.18 -3.488 12.094 1 95.88 115 PRO B C 1
ATOM 3098 O O . PRO B 1 115 ? 6.34 -4.227 11.578 1 95.88 115 PRO B O 1
ATOM 3101 N N . LEU B 1 116 ? 8.219 -3.943 12.695 1 95.56 116 LEU B N 1
ATOM 3102 C CA . LEU B 1 116 ? 8.484 -5.367 12.883 1 95.56 116 LEU B CA 1
ATOM 3103 C C . LEU B 1 116 ? 8.695 -5.688 14.359 1 95.56 116 LEU B C 1
ATOM 3105 O O . LEU B 1 116 ? 9.336 -4.918 15.086 1 95.56 116 LEU B O 1
ATOM 3109 N N . PRO B 1 117 ? 8.195 -6.828 14.805 1 94.12 117 PRO B N 1
ATOM 3110 C CA . PRO B 1 117 ? 8.477 -7.25 16.172 1 94.12 117 PRO B CA 1
ATOM 3111 C C . PRO B 1 117 ? 9.883 -7.828 16.328 1 94.12 117 PRO B C 1
ATOM 3113 O O . PRO B 1 117 ? 10.438 -7.82 17.438 1 94.12 117 PRO B O 1
ATOM 3116 N N . ASP B 1 118 ? 10.422 -8.367 15.234 1 92.88 118 ASP B N 1
ATOM 3117 C CA . ASP B 1 118 ? 11.75 -8.961 15.203 1 92.88 118 ASP B CA 1
ATOM 3118 C C . ASP B 1 118 ? 12.359 -8.891 13.805 1 92.88 118 ASP B C 1
ATOM 3120 O O . ASP B 1 118 ? 11.719 -8.406 12.867 1 92.88 118 ASP B O 1
ATOM 3124 N N . ILE B 1 119 ? 13.547 -9.336 13.727 1 90.88 119 ILE B N 1
ATOM 3125 C CA . ILE B 1 119 ? 14.211 -9.203 12.43 1 90.88 119 ILE B CA 1
ATOM 3126 C C . ILE B 1 119 ? 14.531 -10.586 11.875 1 90.88 119 ILE B C 1
ATOM 3128 O O . ILE B 1 119 ? 15.531 -10.766 11.172 1 90.88 119 ILE B O 1
ATOM 3132 N N . ARG B 1 120 ? 13.719 -11.547 12.227 1 92.19 120 ARG B N 1
ATOM 3133 C CA . ARG B 1 120 ? 13.883 -12.875 11.641 1 92.19 120 ARG B CA 1
ATOM 3134 C C . ARG B 1 120 ? 13.641 -12.844 10.133 1 92.19 120 ARG B C 1
ATOM 3136 O O . ARG B 1 120 ? 12.82 -12.055 9.648 1 92.19 120 ARG B O 1
ATOM 3143 N N . ALA B 1 121 ? 14.281 -13.742 9.414 1 90.75 121 ALA B N 1
ATOM 3144 C CA . ALA B 1 121 ? 14.18 -13.789 7.957 1 90.75 121 ALA B CA 1
ATOM 3145 C C . ALA B 1 121 ? 12.734 -13.992 7.508 1 90.75 121 ALA B C 1
ATOM 3147 O O . ALA B 1 121 ? 12.281 -13.359 6.555 1 90.75 121 ALA B O 1
ATOM 3148 N N . GLU B 1 122 ? 12.016 -14.828 8.203 1 91.94 122 GLU B N 1
ATOM 3149 C CA . GLU B 1 122 ? 10.633 -15.102 7.844 1 91.94 122 GLU B CA 1
ATOM 3150 C C . GLU B 1 122 ? 9.758 -13.859 8.016 1 91.94 122 GLU B C 1
ATOM 3152 O O . GLU B 1 122 ? 8.906 -13.57 7.172 1 91.94 122 GLU B O 1
ATOM 3157 N N . THR B 1 123 ? 10.016 -13.156 9.117 1 93.38 123 THR B N 1
ATOM 3158 C CA . THR B 1 123 ? 9.266 -11.938 9.383 1 93.38 123 THR B CA 1
ATOM 3159 C C . THR B 1 123 ? 9.523 -10.898 8.297 1 93.38 123 THR B C 1
ATOM 3161 O O . THR B 1 123 ? 8.586 -10.281 7.785 1 93.38 123 THR B O 1
ATOM 3164 N N . VAL B 1 124 ? 10.703 -10.75 7.934 1 93.69 124 VAL B N 1
ATOM 3165 C CA . VAL B 1 124 ? 11.086 -9.773 6.926 1 93.69 124 VAL B CA 1
ATOM 3166 C C . VAL B 1 124 ? 10.5 -10.172 5.57 1 93.69 124 VAL B C 1
ATOM 3168 O O . VAL B 1 124 ? 9.922 -9.336 4.871 1 93.69 124 VAL B O 1
ATOM 3171 N N . ALA B 1 125 ? 10.617 -11.43 5.234 1 93.25 125 ALA B N 1
ATOM 3172 C CA . ALA B 1 125 ? 10.102 -11.922 3.957 1 93.25 125 ALA B CA 1
ATOM 3173 C C . ALA B 1 125 ? 8.594 -11.742 3.867 1 93.25 125 ALA B C 1
ATOM 3175 O O . ALA B 1 125 ? 8.07 -11.312 2.834 1 93.25 125 ALA B O 1
ATOM 3176 N N . ASP B 1 126 ? 7.949 -12.07 4.918 1 93.62 126 ASP B N 1
ATOM 3177 C CA . ASP B 1 126 ? 6.496 -11.938 4.977 1 93.62 126 ASP B CA 1
ATOM 3178 C C . ASP B 1 126 ? 6.062 -10.492 4.758 1 93.62 126 ASP B C 1
ATOM 3180 O O . ASP B 1 126 ? 5.105 -10.227 4.027 1 93.62 126 ASP B O 1
ATOM 3184 N N . ASN B 1 127 ? 6.766 -9.617 5.363 1 95.62 127 ASN B N 1
ATOM 3185 C CA . ASN B 1 127 ? 6.402 -8.211 5.25 1 95.62 127 ASN B CA 1
ATOM 3186 C C . ASN B 1 127 ? 6.828 -7.625 3.904 1 95.62 127 ASN B C 1
ATOM 3188 O O . ASN B 1 127 ? 6.211 -6.684 3.408 1 95.62 127 ASN B O 1
ATOM 3192 N N . LEU B 1 128 ? 7.844 -8.172 3.307 1 95.56 128 LEU B N 1
ATOM 3193 C CA . LEU B 1 128 ? 8.172 -7.832 1.928 1 95.56 128 LEU B CA 1
ATOM 3194 C C . LEU B 1 128 ? 7.051 -8.25 0.982 1 95.56 128 LEU B C 1
ATOM 3196 O O . LEU B 1 128 ? 6.652 -7.484 0.104 1 95.56 128 LEU B O 1
ATOM 3200 N N . LEU B 1 129 ? 6.508 -9.414 1.194 1 93.88 129 LEU B N 1
ATOM 3201 C CA . LEU B 1 129 ? 5.418 -9.922 0.375 1 93.88 129 LEU B CA 1
ATOM 3202 C C . LEU B 1 129 ? 4.168 -9.062 0.532 1 93.88 129 LEU B C 1
ATOM 3204 O O . LEU B 1 129 ? 3.613 -8.586 -0.458 1 93.88 129 LEU B O 1
ATOM 3208 N N . LYS B 1 130 ? 3.824 -8.789 1.752 1 94.75 130 LYS B N 1
ATOM 3209 C CA . LYS B 1 130 ? 2.609 -8.039 2.07 1 94.75 130 LYS B CA 1
ATOM 3210 C C . LYS B 1 130 ? 2.746 -6.574 1.676 1 94.75 130 LYS B C 1
ATOM 3212 O O . LYS B 1 130 ? 1.824 -5.992 1.098 1 94.75 130 LYS B O 1
ATOM 3217 N N . GLY B 1 131 ? 3.846 -6.074 1.939 1 95.38 131 GLY B N 1
ATOM 3218 C CA . GLY B 1 131 ? 4.023 -4.633 1.869 1 95.38 131 GLY B CA 1
ATOM 3219 C C . GLY B 1 131 ? 4.41 -4.148 0.485 1 95.38 131 GLY B C 1
ATOM 3220 O O . GLY B 1 131 ? 4.168 -2.988 0.139 1 95.38 131 GLY B O 1
ATOM 3221 N N . TRP B 1 132 ? 5.023 -5.027 -0.264 1 96.94 132 TRP B N 1
ATOM 3222 C CA . TRP B 1 132 ? 5.492 -4.543 -1.559 1 96.94 132 TRP B CA 1
ATOM 3223 C C . TRP B 1 132 ? 5.008 -5.449 -2.686 1 96.94 132 TRP B C 1
ATOM 3225 O O . TRP B 1 132 ? 4.266 -5.012 -3.568 1 96.94 132 TRP B O 1
ATOM 3235 N N . ILE B 1 133 ? 5.332 -6.703 -2.652 1 94.56 133 ILE B N 1
ATOM 3236 C CA . ILE B 1 133 ? 5.117 -7.602 -3.783 1 94.56 133 ILE B CA 1
ATOM 3237 C C . ILE B 1 133 ? 3.627 -7.676 -4.102 1 94.56 133 ILE B C 1
ATOM 3239 O O . ILE B 1 133 ? 3.23 -7.609 -5.27 1 94.56 133 ILE B O 1
ATOM 3243 N N . ALA B 1 134 ? 2.812 -7.801 -3.133 1 94.44 134 ALA B N 1
ATOM 3244 C CA . ALA B 1 134 ? 1.369 -7.926 -3.324 1 94.44 134 ALA B CA 1
ATOM 3245 C C . ALA B 1 134 ? 0.775 -6.637 -3.879 1 94.44 134 ALA B C 1
ATOM 3247 O O . ALA B 1 134 ? -0.356 -6.625 -4.371 1 94.44 134 ALA B O 1
ATOM 3248 N N . ARG B 1 135 ? 1.527 -5.574 -3.779 1 94.5 135 ARG B N 1
ATOM 3249 C CA . ARG B 1 135 ? 0.98 -4.273 -4.148 1 94.5 135 ARG B CA 1
ATOM 3250 C C . ARG B 1 135 ? 1.591 -3.771 -5.453 1 94.5 135 ARG B C 1
ATOM 3252 O O . ARG B 1 135 ? 0.891 -3.205 -6.297 1 94.5 135 ARG B O 1
ATOM 3259 N N . PHE B 1 136 ? 2.893 -4.016 -5.547 1 95.06 136 PHE B N 1
ATOM 3260 C CA . PHE B 1 136 ? 3.602 -3.375 -6.648 1 95.06 136 PHE B CA 1
ATOM 3261 C C . PHE B 1 136 ? 4.246 -4.418 -7.555 1 95.06 136 PHE B C 1
ATOM 3263 O O . PHE B 1 136 ? 4.898 -4.07 -8.539 1 95.06 136 PHE B O 1
ATOM 3270 N N . GLY B 1 137 ? 4.066 -5.707 -7.188 1 93 137 GLY B N 1
ATOM 3271 C CA . GLY B 1 137 ? 4.629 -6.777 -8 1 93 137 GLY B CA 1
ATOM 3272 C C . GLY B 1 137 ? 6.047 -7.137 -7.609 1 93 137 GLY B C 1
ATOM 3273 O O . GLY B 1 137 ? 6.582 -6.609 -6.633 1 93 137 GLY B O 1
ATOM 3274 N N . THR B 1 138 ? 6.59 -8.008 -8.359 1 92.69 138 THR B N 1
ATOM 3275 C CA . THR B 1 138 ? 7.938 -8.492 -8.086 1 92.69 138 THR B CA 1
ATOM 3276 C C . THR B 1 138 ? 8.984 -7.574 -8.711 1 92.69 138 THR B C 1
ATOM 3278 O O . THR B 1 138 ? 8.992 -7.375 -9.922 1 92.69 138 THR B O 1
ATOM 3281 N N . PRO B 1 139 ? 9.859 -7.066 -7.875 1 94.12 139 PRO B N 1
ATOM 3282 C CA . PRO B 1 139 ? 10.961 -6.289 -8.453 1 94.12 139 PRO B CA 1
ATOM 3283 C C . PRO B 1 139 ? 11.945 -7.152 -9.234 1 94.12 139 PRO B C 1
ATOM 3285 O O . PRO B 1 139 ? 12 -8.367 -9.031 1 94.12 139 PRO B O 1
ATOM 3288 N N . LEU B 1 140 ? 12.703 -6.508 -10.078 1 92.31 140 LEU B N 1
ATOM 3289 C CA . LEU B 1 140 ? 13.789 -7.195 -10.758 1 92.31 140 LEU B CA 1
ATOM 3290 C C . LEU B 1 140 ? 14.992 -7.367 -9.828 1 92.31 140 LEU B C 1
ATOM 3292 O O . LEU B 1 140 ? 15.648 -8.414 -9.844 1 92.31 140 LEU B O 1
ATOM 3296 N N . VAL B 1 141 ? 15.172 -6.273 -9.07 1 92.75 141 VAL B N 1
ATOM 3297 C CA . VAL B 1 141 ? 16.359 -6.266 -8.203 1 92.75 141 VAL B CA 1
ATOM 3298 C C . VAL B 1 141 ? 15.977 -5.758 -6.816 1 92.75 141 VAL B C 1
ATOM 3300 O O . VAL B 1 141 ? 15.266 -4.758 -6.688 1 92.75 141 VAL B O 1
ATOM 3303 N N . ILE B 1 142 ? 16.391 -6.5 -5.848 1 93.12 142 ILE B N 1
ATOM 3304 C CA . ILE B 1 142 ? 16.312 -6.055 -4.461 1 93.12 142 ILE B CA 1
ATOM 3305 C C . ILE B 1 142 ? 17.719 -5.883 -3.887 1 93.12 142 ILE B C 1
ATOM 3307 O O . ILE B 1 142 ? 18.5 -6.832 -3.871 1 93.12 142 ILE B O 1
ATOM 3311 N N . THR B 1 143 ? 17.984 -4.664 -3.455 1 90.56 143 THR B N 1
ATOM 3312 C CA . THR B 1 143 ? 19.281 -4.383 -2.828 1 90.56 143 THR B CA 1
ATOM 3313 C C . THR B 1 143 ? 19.141 -4.348 -1.31 1 90.56 143 THR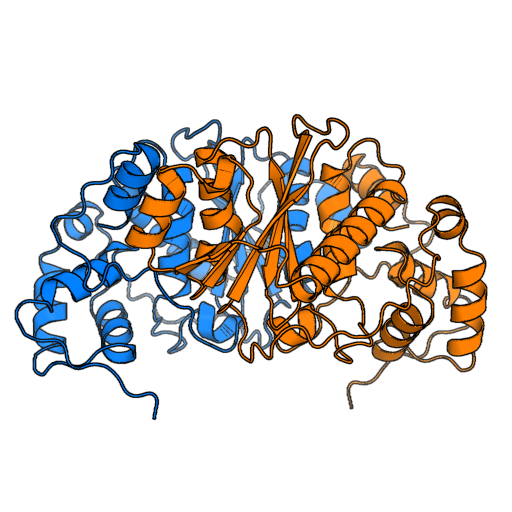 B C 1
ATOM 3315 O O . THR B 1 143 ? 18.25 -3.678 -0.775 1 90.56 143 THR B O 1
ATOM 3318 N N . THR B 1 144 ? 19.938 -5.137 -0.6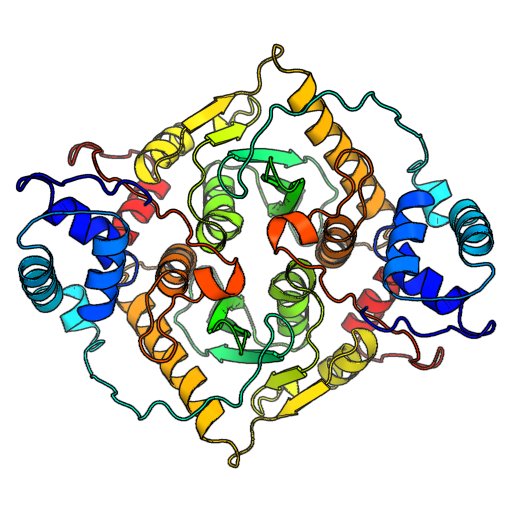95 1 88.75 144 THR B N 1
ATOM 3319 C CA . THR B 1 144 ? 19.922 -5.184 0.763 1 88.75 144 THR B CA 1
ATOM 3320 C C . THR B 1 144 ? 21.328 -4.926 1.32 1 88.75 144 THR B C 1
ATOM 3322 O O . THR B 1 144 ? 22.312 -4.988 0.586 1 88.75 144 THR B O 1
ATOM 3325 N N . ASP B 1 145 ? 21.391 -4.512 2.574 1 78.44 145 ASP B N 1
ATOM 3326 C CA . ASP B 1 145 ? 22.703 -4.48 3.217 1 78.44 145 ASP B CA 1
ATOM 3327 C C . ASP B 1 145 ? 23.156 -5.887 3.594 1 78.44 145 ASP B C 1
ATOM 3329 O O . ASP B 1 145 ? 22.562 -6.875 3.168 1 78.44 145 ASP B O 1
ATOM 3333 N N . GLN B 1 146 ? 24.25 -5.996 4.27 1 67.62 146 GLN B N 1
ATOM 3334 C CA . GLN B 1 146 ? 24.828 -7.301 4.578 1 67.62 146 GLN B CA 1
ATOM 3335 C C . GLN B 1 146 ? 24.359 -7.809 5.934 1 67.62 146 GLN B C 1
ATOM 3337 O O . GLN B 1 146 ? 25.094 -8.492 6.645 1 67.62 146 GLN B O 1
ATOM 3342 N N . GLY B 1 147 ? 23.156 -7.457 6.195 1 71.94 147 GLY B N 1
ATOM 3343 C CA . GLY B 1 147 ? 22.625 -7.988 7.441 1 71.94 147 GLY B CA 1
ATOM 3344 C C . GLY B 1 147 ? 22.312 -9.477 7.375 1 71.94 147 GLY B C 1
ATOM 3345 O O . GLY B 1 147 ? 21.922 -9.984 6.324 1 71.94 147 GLY B O 1
ATOM 3346 N N . THR B 1 148 ? 22.5 -10.117 8.406 1 71.75 148 THR B N 1
ATOM 3347 C CA . THR B 1 148 ? 22.359 -11.57 8.484 1 71.75 148 THR B CA 1
ATOM 3348 C C . THR B 1 148 ? 20.953 -12 8.094 1 71.75 148 THR B C 1
ATOM 3350 O O . THR B 1 148 ? 20.766 -13.07 7.512 1 71.75 148 THR B O 1
ATOM 3353 N N . GLN B 1 149 ? 20.047 -11.211 8.461 1 73.31 149 GLN B N 1
ATOM 3354 C CA . GLN B 1 149 ? 18.672 -11.562 8.125 1 73.31 149 GLN B CA 1
ATOM 3355 C C . GLN B 1 149 ? 18.484 -11.711 6.613 1 73.31 149 GLN B C 1
ATOM 3357 O O . GLN B 1 149 ? 17.688 -12.531 6.156 1 73.31 149 GLN B O 1
ATOM 3362 N N . PHE B 1 150 ? 19.219 -11.039 5.891 1 75.81 150 PHE B N 1
ATOM 3363 C CA . PHE B 1 150 ? 19.078 -11.062 4.441 1 75.81 150 PHE B CA 1
ATOM 3364 C C . PHE B 1 150 ? 19.969 -12.133 3.826 1 75.81 150 PHE B C 1
ATOM 3366 O O . PHE B 1 150 ? 19.797 -12.508 2.664 1 75.81 150 PHE B O 1
ATOM 3373 N N . GLU B 1 151 ? 20.875 -12.523 4.609 1 71.38 151 GLU B N 1
ATOM 3374 C CA . GLU B 1 151 ? 21.812 -13.539 4.137 1 71.38 151 GLU B CA 1
ATOM 3375 C C . GLU B 1 151 ? 21.266 -14.945 4.363 1 71.38 151 GLU B C 1
ATOM 3377 O O . GLU B 1 151 ? 21.812 -15.922 3.854 1 71.38 151 GLU B O 1
ATOM 3382 N N . ALA B 1 152 ? 20.234 -14.969 4.988 1 75.62 152 ALA B N 1
ATOM 3383 C CA . ALA B 1 152 ? 19.641 -16.266 5.312 1 75.62 152 ALA B CA 1
ATOM 3384 C C . ALA B 1 152 ? 19.234 -17 4.047 1 75.62 152 ALA B C 1
ATOM 3386 O O . ALA B 1 152 ? 18.938 -16.391 3.02 1 75.62 152 ALA B O 1
ATOM 3387 N N . GLN B 1 153 ? 19.391 -18.281 4.094 1 83.69 153 GLN B N 1
ATOM 3388 C CA . GLN B 1 153 ? 18.984 -19.188 3.029 1 83.69 153 GLN B CA 1
ATOM 3389 C C . GLN B 1 153 ? 17.562 -18.875 2.568 1 83.69 153 GLN B C 1
ATOM 3391 O O . GLN B 1 153 ? 17.234 -18.984 1.383 1 83.69 153 GLN B O 1
ATOM 3396 N N . LEU B 1 154 ? 16.875 -18.422 3.449 1 84.88 154 LEU B N 1
ATOM 3397 C CA . LEU B 1 154 ? 15.477 -18.109 3.164 1 84.88 154 LEU B CA 1
ATOM 3398 C C . LEU B 1 154 ? 15.367 -17.078 2.049 1 84.88 154 LEU B C 1
ATOM 3400 O O . LEU B 1 154 ? 14.57 -17.25 1.117 1 84.88 154 LEU B O 1
ATOM 3404 N N . PHE B 1 155 ? 16.141 -16.078 2.053 1 86.38 155 PHE B N 1
ATOM 3405 C CA . PHE B 1 155 ? 16.016 -15.016 1.065 1 86.38 155 PHE B CA 1
ATOM 3406 C C . PHE B 1 155 ? 16.531 -15.477 -0.297 1 86.38 155 PHE B C 1
ATOM 3408 O O . PHE B 1 155 ? 16.016 -15.047 -1.333 1 86.38 155 PHE B O 1
ATOM 3415 N N . GLN B 1 156 ? 17.484 -16.328 -0.215 1 86.31 156 GLN B N 1
ATOM 3416 C CA . GLN B 1 156 ? 17.938 -16.922 -1.467 1 86.31 156 GLN B CA 1
ATOM 3417 C C . GLN B 1 156 ? 16.828 -17.75 -2.113 1 86.31 156 GLN B C 1
ATOM 3419 O O . GLN B 1 156 ? 16.594 -17.656 -3.318 1 86.31 156 GLN B O 1
ATOM 3424 N N . GLU B 1 157 ? 16.25 -18.516 -1.331 1 88 157 GLU B N 1
ATOM 3425 C CA . GLU B 1 157 ? 15.156 -19.344 -1.826 1 88 157 GLU B CA 1
ATOM 3426 C C . GLU B 1 157 ? 13.984 -18.484 -2.287 1 88 157 GLU B C 1
ATOM 3428 O O . GLU B 1 157 ? 13.336 -18.781 -3.293 1 88 157 GLU B O 1
ATOM 3433 N N . LEU B 1 158 ? 13.75 -17.453 -1.537 1 88.44 158 LEU B N 1
ATOM 3434 C CA . LEU B 1 158 ? 12.68 -16.531 -1.902 1 88.44 158 LEU B CA 1
ATOM 3435 C C . LEU B 1 158 ? 12.961 -15.867 -3.248 1 88.44 158 LEU B C 1
ATOM 3437 O O . LEU B 1 158 ? 12.062 -15.742 -4.082 1 88.44 158 LEU B O 1
ATOM 3441 N N . SER B 1 159 ? 14.203 -15.453 -3.43 1 89.06 159 SER B N 1
ATOM 3442 C CA . SER B 1 159 ? 14.594 -14.82 -4.688 1 89.06 159 SER B CA 1
ATOM 3443 C C . SER B 1 159 ? 14.352 -15.75 -5.871 1 89.06 159 SER B C 1
ATOM 3445 O O . SER B 1 159 ? 13.906 -15.312 -6.93 1 89.06 159 SER B O 1
ATOM 3447 N N . LYS B 1 160 ? 14.586 -16.953 -5.66 1 86 160 LYS B N 1
ATOM 3448 C CA . LYS B 1 160 ? 14.391 -17.938 -6.719 1 86 160 LYS B CA 1
ATOM 3449 C C . LYS B 1 160 ? 12.906 -18.188 -6.973 1 86 160 LYS B C 1
ATOM 3451 O O . LYS B 1 160 ? 12.469 -18.234 -8.125 1 86 160 LYS B O 1
ATOM 3456 N N . LEU B 1 161 ? 12.242 -18.297 -5.984 1 84.44 161 LEU B N 1
ATOM 3457 C CA . LEU B 1 161 ? 10.82 -18.625 -6.094 1 84.44 161 LEU B CA 1
ATOM 3458 C C . LEU B 1 161 ? 10.055 -17.469 -6.738 1 84.44 161 LEU B C 1
ATOM 3460 O O . LEU B 1 161 ? 9.242 -17.688 -7.645 1 84.44 161 LEU B O 1
ATOM 3464 N N . ILE B 1 162 ? 10.297 -16.234 -6.25 1 87.19 162 ILE B N 1
ATOM 3465 C CA . ILE B 1 162 ? 9.508 -15.086 -6.668 1 87.19 162 ILE B CA 1
ATOM 3466 C C . ILE B 1 162 ? 10.117 -14.477 -7.93 1 87.19 162 ILE B C 1
ATOM 3468 O O . ILE B 1 162 ? 9.414 -13.828 -8.719 1 87.19 162 ILE B O 1
ATOM 3472 N N . GLY B 1 163 ? 11.414 -14.656 -8.102 1 87.75 163 GLY B N 1
ATOM 3473 C CA . GLY B 1 163 ? 12.055 -14.258 -9.344 1 87.75 163 GLY B CA 1
ATOM 3474 C C . GLY B 1 163 ? 12.633 -12.852 -9.289 1 87.75 163 GLY B C 1
ATOM 3475 O O . GLY B 1 163 ? 12.344 -12.023 -10.164 1 87.75 163 GLY B O 1
ATOM 3476 N N . PHE B 1 164 ? 13.453 -12.578 -8.344 1 90 164 PHE B N 1
ATOM 3477 C CA . PHE B 1 164 ? 14.211 -11.336 -8.32 1 90 164 PHE B CA 1
ATOM 3478 C C . PHE B 1 164 ? 15.688 -11.602 -8.07 1 90 164 PHE B C 1
ATOM 3480 O O . PHE B 1 164 ? 16.062 -12.672 -7.594 1 90 164 PHE B O 1
ATOM 3487 N N . LYS B 1 165 ? 16.484 -10.641 -8.453 1 91 165 LYS B N 1
ATOM 3488 C CA . LYS B 1 165 ? 17.906 -10.68 -8.148 1 91 165 LYS B CA 1
ATOM 3489 C C . LYS B 1 165 ? 18.219 -9.898 -6.871 1 91 165 LYS B C 1
ATOM 3491 O O . LYS B 1 165 ? 17.688 -8.812 -6.66 1 91 165 LYS B O 1
ATOM 3496 N N . ARG B 1 166 ? 19.031 -10.508 -6.098 1 89.12 166 ARG B N 1
ATOM 3497 C CA . ARG B 1 166 ? 19.438 -9.828 -4.875 1 89.12 166 ARG B CA 1
ATOM 3498 C C . ARG B 1 166 ? 20.828 -9.211 -5.027 1 89.12 166 ARG B C 1
ATOM 3500 O O . ARG B 1 166 ? 21.781 -9.891 -5.43 1 89.12 166 ARG B O 1
ATOM 3507 N N . ASN B 1 167 ? 20.891 -7.918 -4.746 1 86.25 167 ASN B N 1
ATOM 3508 C CA . ASN B 1 167 ? 22.156 -7.207 -4.719 1 86.25 167 ASN B CA 1
ATOM 3509 C C . ASN B 1 167 ? 22.562 -6.82 -3.297 1 86.25 167 ASN B C 1
ATOM 3511 O O . ASN B 1 167 ? 21.703 -6.43 -2.496 1 86.25 167 ASN B O 1
ATOM 3515 N N . ARG B 1 168 ? 23.812 -7.031 -3.062 1 80.31 168 ARG B N 1
ATOM 3516 C CA . ARG B 1 168 ? 24.328 -6.59 -1.771 1 80.31 168 ARG B CA 1
ATOM 3517 C C . ARG B 1 168 ? 24.984 -5.215 -1.881 1 80.31 168 ARG B C 1
ATOM 3519 O O . ARG B 1 168 ? 25.672 -4.926 -2.859 1 80.31 168 ARG B O 1
ATOM 3526 N N . THR B 1 169 ? 24.562 -4.41 -0.917 1 74.25 169 THR B N 1
ATOM 3527 C CA . THR B 1 169 ? 25.266 -3.133 -0.882 1 74.25 169 THR B CA 1
ATOM 3528 C C . THR B 1 169 ? 26.734 -3.336 -0.528 1 74.25 169 THR B C 1
ATOM 3530 O O . THR B 1 169 ? 27.062 -4.18 0.309 1 74.25 169 THR B O 1
ATOM 3533 N N . THR B 1 170 ? 27.547 -3.02 -1.483 1 60.91 170 THR B N 1
ATOM 3534 C CA . THR B 1 170 ? 28.984 -3.084 -1.214 1 60.91 170 THR B CA 1
ATOM 3535 C C . THR B 1 170 ? 29.547 -1.69 -0.956 1 60.91 170 THR B C 1
ATOM 3537 O O . THR B 1 170 ? 28.922 -0.687 -1.311 1 60.91 170 THR B O 1
ATOM 3540 N N . SER B 1 171 ? 30.641 -1.673 -0.08 1 58.44 171 SER B N 1
ATOM 3541 C CA . SER B 1 171 ? 31.391 -0.442 0.12 1 58.44 171 SER B CA 1
ATOM 3542 C C . SER B 1 171 ? 31.625 0.286 -1.2 1 58.44 171 SER B C 1
ATOM 3544 O O . SER B 1 171 ? 31.875 1.494 -1.214 1 58.44 171 SER B O 1
ATOM 3546 N N . TYR B 1 172 ? 31.328 -0.466 -2.209 1 50.34 172 TYR B N 1
ATOM 3547 C CA . TYR B 1 172 ? 31.719 0.092 -3.5 1 50.34 172 TYR B CA 1
ATOM 3548 C C . TYR B 1 172 ? 30.625 1.001 -4.051 1 50.34 172 TYR B C 1
ATOM 3550 O O . TYR B 1 172 ? 30.875 1.782 -4.973 1 50.34 172 TYR B O 1
ATOM 3558 N N . HIS B 1 173 ? 29.406 0.885 -3.508 1 58.72 173 HIS B N 1
ATOM 3559 C CA . HIS B 1 173 ? 28.391 1.794 -4.016 1 58.72 173 HIS B CA 1
ATOM 3560 C C . HIS B 1 173 ? 27.891 2.727 -2.918 1 58.72 173 HIS B C 1
ATOM 3562 O O . HIS B 1 173 ? 26.734 2.643 -2.508 1 58.72 173 HIS B O 1
ATOM 3568 N N . PRO B 1 174 ? 28.828 3.621 -2.51 1 59.28 174 PRO B N 1
ATOM 3569 C CA . PRO B 1 174 ? 28.594 4.523 -1.377 1 59.28 174 PRO B CA 1
ATOM 3570 C C . PRO B 1 174 ? 27.406 5.457 -1.593 1 59.28 174 PRO B C 1
ATOM 3572 O O . PRO B 1 174 ? 26.703 5.801 -0.639 1 59.28 174 PRO B O 1
ATOM 3575 N N . GLN B 1 175 ? 27.219 5.621 -2.877 1 60 175 GLN B N 1
ATOM 3576 C CA . GLN B 1 175 ? 26.219 6.652 -3.152 1 60 175 GLN B CA 1
ATOM 3577 C C . GLN B 1 175 ? 24.812 6.145 -2.877 1 60 175 GLN B C 1
ATOM 3579 O O . GLN B 1 175 ? 24.016 6.84 -2.252 1 60 175 GLN B O 1
ATOM 3584 N N . ALA B 1 176 ? 24.484 4.934 -3.406 1 61.62 176 ALA B N 1
ATOM 3585 C CA . ALA B 1 176 ? 23.141 4.387 -3.189 1 61.62 176 ALA B CA 1
ATOM 3586 C C . ALA B 1 176 ? 22.859 4.211 -1.701 1 61.62 176 ALA B C 1
ATOM 3588 O O . ALA B 1 176 ? 21.75 4.48 -1.241 1 61.62 176 ALA B O 1
ATOM 3589 N N . ASN B 1 177 ? 23.875 3.969 -0.983 1 68.81 177 ASN B N 1
ATOM 3590 C CA . ASN B 1 177 ? 23.734 3.773 0.456 1 68.81 177 ASN B CA 1
ATOM 3591 C C . ASN B 1 177 ? 23.516 5.098 1.185 1 68.81 177 ASN B C 1
ATOM 3593 O O . ASN B 1 177 ? 22.766 5.16 2.162 1 68.81 177 ASN B O 1
ATOM 3597 N N . GLY B 1 178 ? 24.094 6.066 0.576 1 72.62 178 GLY B N 1
ATOM 3598 C CA . GLY B 1 178 ? 23.969 7.379 1.192 1 72.62 178 GLY B CA 1
ATOM 3599 C C . GLY B 1 178 ? 22.547 7.914 1.164 1 72.62 178 GLY B C 1
ATOM 3600 O O . GLY B 1 178 ? 22.078 8.5 2.143 1 72.62 178 GLY B O 1
ATOM 3601 N N . CYS B 1 179 ? 21.844 7.641 0.083 1 75.5 179 CYS B N 1
ATOM 3602 C CA . CYS B 1 179 ? 20.469 8.109 -0.052 1 75.5 179 CYS B CA 1
ATOM 3603 C C . CYS B 1 179 ? 19.562 7.418 0.956 1 75.5 179 CYS B C 1
ATOM 3605 O O . CYS B 1 179 ? 18.703 8.062 1.566 1 75.5 179 CYS B O 1
ATOM 3607 N N . ILE B 1 180 ? 19.797 6.176 1.102 1 81.5 180 ILE B N 1
ATOM 3608 C CA . ILE B 1 180 ? 18.969 5.398 2.027 1 81.5 180 ILE B CA 1
ATOM 3609 C C . ILE B 1 180 ? 19.266 5.84 3.461 1 81.5 180 ILE B C 1
ATOM 3611 O O . ILE B 1 180 ? 18.328 6.02 4.254 1 81.5 180 ILE B O 1
ATOM 3615 N N . GLU B 1 181 ? 20.547 6.016 3.76 1 81.75 181 GLU B N 1
ATOM 3616 C CA . GLU B 1 181 ? 20.938 6.465 5.09 1 81.75 181 GLU B CA 1
ATOM 3617 C C . GLU B 1 181 ? 20.344 7.828 5.418 1 81.75 181 GLU B C 1
ATOM 3619 O O . GLU B 1 181 ? 19.859 8.047 6.527 1 81.75 181 GLU B O 1
ATOM 3624 N N . ARG B 1 182 ? 20.344 8.688 4.512 1 81.56 182 ARG B N 1
ATOM 3625 C CA . ARG B 1 182 ? 19.766 10.008 4.703 1 81.56 182 ARG B CA 1
ATOM 3626 C C . ARG B 1 182 ? 18.266 9.906 4.938 1 81.56 182 ARG B C 1
ATOM 3628 O O . ARG B 1 182 ? 17.703 10.609 5.793 1 81.56 182 ARG B O 1
ATOM 3635 N N . TRP B 1 183 ? 17.672 9.102 4.191 1 86.38 183 TRP B N 1
ATOM 3636 C CA . TRP B 1 183 ? 16.234 8.938 4.363 1 86.38 183 TRP B CA 1
ATOM 3637 C C . TRP B 1 183 ? 15.914 8.375 5.742 1 86.38 183 TRP B C 1
ATOM 3639 O O . TRP B 1 183 ? 14.945 8.797 6.387 1 86.38 183 TRP B O 1
ATOM 3649 N N . HIS B 1 184 ? 16.719 7.465 6.199 1 88.06 184 HIS B N 1
ATOM 3650 C CA . HIS B 1 184 ? 16.516 6.906 7.531 1 88.06 184 HIS B CA 1
ATOM 3651 C C . HIS B 1 184 ? 16.641 7.984 8.602 1 88.06 184 HIS B C 1
ATOM 3653 O O . HIS B 1 184 ? 15.867 8.008 9.562 1 88.06 184 HIS B O 1
ATOM 3659 N N . ARG B 1 185 ? 17.594 8.781 8.398 1 84.75 185 ARG B N 1
ATOM 3660 C CA . ARG B 1 185 ? 17.766 9.891 9.336 1 84.75 185 ARG B CA 1
ATOM 3661 C C . ARG B 1 185 ? 16.547 10.797 9.336 1 84.75 185 ARG B C 1
ATOM 3663 O O . ARG B 1 185 ? 16.062 11.203 10.398 1 84.75 185 ARG B O 1
ATOM 3670 N N . THR B 1 186 ? 16.109 11.086 8.141 1 85.31 186 THR B N 1
ATOM 3671 C CA . THR B 1 186 ? 14.906 11.906 8 1 85.31 186 THR B CA 1
ATOM 3672 C C . THR B 1 186 ? 13.719 11.258 8.703 1 85.31 186 THR B C 1
ATOM 3674 O O . THR B 1 186 ? 13.008 11.914 9.461 1 85.31 186 THR B O 1
ATOM 3677 N N . LEU B 1 187 ? 13.516 10.016 8.469 1 89.12 187 LEU B N 1
ATOM 3678 C CA . LEU B 1 187 ? 12.398 9.297 9.086 1 89.12 187 LEU B CA 1
ATOM 3679 C C . LEU B 1 187 ? 12.5 9.344 10.602 1 89.12 187 LEU B C 1
ATOM 3681 O O . LEU B 1 187 ? 11.516 9.648 11.289 1 89.12 187 LEU B O 1
ATOM 3685 N N . LYS B 1 188 ? 13.656 9.055 11.094 1 86.81 188 LYS B N 1
ATOM 3686 C CA . LYS B 1 188 ? 13.859 9.055 12.539 1 86.81 188 LYS B CA 1
ATOM 3687 C C . LYS B 1 188 ? 13.586 10.438 13.133 1 86.81 188 LYS B C 1
ATOM 3689 O O . LYS B 1 188 ? 12.945 10.547 14.18 1 86.81 188 LYS B O 1
ATOM 3694 N N . ALA B 1 189 ? 14.062 11.445 12.453 1 83.81 189 ALA B N 1
ATOM 3695 C CA . ALA B 1 189 ? 13.852 12.812 12.914 1 83.81 189 ALA B CA 1
ATOM 3696 C C . ALA B 1 189 ? 12.367 13.148 12.969 1 83.81 189 ALA B C 1
ATOM 3698 O O . ALA B 1 189 ? 11.898 13.789 13.922 1 83.81 189 ALA B O 1
ATOM 3699 N N . ARG B 1 190 ? 11.672 12.711 11.992 1 85.06 190 ARG B N 1
ATOM 3700 C CA . ARG B 1 190 ? 10.242 13.016 11.93 1 85.06 190 ARG B CA 1
ATOM 3701 C C . ARG B 1 190 ? 9.477 12.242 13 1 85.06 190 ARG B C 1
ATOM 3703 O O . ARG B 1 190 ? 8.5 12.75 13.562 1 85.06 190 ARG B O 1
ATOM 3710 N N . ILE B 1 191 ? 9.898 11.055 13.242 1 83.94 191 ILE B N 1
ATOM 3711 C CA . ILE B 1 191 ? 9.297 10.266 14.312 1 83.94 191 ILE B CA 1
ATOM 3712 C C . ILE B 1 191 ? 9.516 10.961 15.656 1 83.94 191 ILE B C 1
ATOM 3714 O O . ILE B 1 191 ? 8.594 11.047 16.469 1 83.94 191 ILE B O 1
ATOM 3718 N N . MET B 1 192 ? 10.648 11.516 15.812 1 79.62 192 MET B N 1
ATOM 3719 C CA . MET B 1 192 ? 10.992 12.18 17.062 1 79.62 192 MET B CA 1
ATOM 3720 C C . MET B 1 192 ? 10.203 13.477 17.234 1 79.62 192 MET B C 1
ATOM 3722 O O . MET B 1 192 ? 9.898 13.883 18.344 1 79.62 192 MET B O 1
ATOM 3726 N N . CYS B 1 193 ? 9.953 14.109 16.141 1 76.75 193 CYS B N 1
ATOM 3727 C CA . CYS B 1 193 ? 9.195 15.359 16.188 1 76.75 193 CYS B CA 1
ATOM 3728 C C . CYS B 1 193 ? 7.77 15.117 16.656 1 76.75 193 CYS B C 1
ATOM 3730 O O . CYS B 1 193 ? 7.113 16.031 17.156 1 76.75 193 CYS B O 1
ATOM 3732 N N . HIS B 1 194 ? 7.316 13.938 16.359 1 76.31 194 HIS B N 1
ATOM 3733 C CA . HIS B 1 194 ? 5.961 13.625 16.797 1 76.31 194 HIS B CA 1
ATOM 3734 C C . HIS B 1 194 ? 5.945 13.086 18.219 1 76.31 194 HIS B C 1
ATOM 3736 O O . HIS B 1 194 ? 6.738 12.211 18.562 1 76.31 194 HIS B O 1
ATOM 3742 N N . GLU B 1 195 ? 5.812 13.891 19.141 1 65.31 195 GLU B N 1
ATOM 3743 C CA . GLU B 1 195 ? 5.855 13.625 20.578 1 65.31 195 GLU B CA 1
ATOM 3744 C C . GLU B 1 195 ? 4.844 12.555 20.969 1 65.31 195 GLU B C 1
ATOM 3746 O O . GLU B 1 195 ? 4.07 12.742 21.922 1 65.31 195 GLU B O 1
ATOM 3751 N N . ASN B 1 196 ? 4.699 11.625 20.141 1 65.25 196 ASN B N 1
ATOM 3752 C CA . ASN B 1 196 ? 3.771 10.57 20.531 1 65.25 196 ASN B CA 1
ATOM 3753 C C . ASN B 1 196 ? 4.5 9.398 21.172 1 65.25 196 ASN B C 1
ATOM 3755 O O . ASN B 1 196 ? 5.66 9.133 20.859 1 65.25 196 ASN B O 1
ATOM 3759 N N . GLU B 1 197 ? 3.918 8.953 22.156 1 66.81 197 GLU B N 1
ATOM 3760 C CA . GLU B 1 197 ? 4.453 7.809 22.891 1 66.81 197 GLU B CA 1
ATOM 3761 C C . GLU B 1 197 ? 4.688 6.617 21.969 1 66.81 197 GLU B C 1
ATOM 3763 O O . GLU B 1 197 ? 5.617 5.832 22.188 1 66.81 197 GLU B O 1
ATOM 3768 N N . SER B 1 198 ? 3.928 6.605 20.906 1 86.38 198 SER B N 1
ATOM 3769 C CA . SER B 1 198 ? 4.082 5.438 20.047 1 86.38 198 SER B CA 1
ATOM 3770 C C . SER B 1 198 ? 4.375 5.852 18.609 1 86.38 198 SER B C 1
ATOM 3772 O O . SER B 1 198 ? 3.512 6.41 17.922 1 86.38 198 SER B O 1
ATOM 3774 N N . TRP B 1 199 ? 5.617 5.562 18.203 1 90.31 199 TRP B N 1
ATOM 3775 C CA . TRP B 1 199 ? 6.012 5.949 16.859 1 90.31 199 TRP B CA 1
ATOM 3776 C C . TRP B 1 199 ? 5.195 5.191 15.812 1 90.31 199 TRP B C 1
ATOM 3778 O O . TRP B 1 199 ? 4.988 5.684 14.695 1 90.31 199 TRP B O 1
ATOM 3788 N N . THR B 1 200 ? 4.688 3.992 16.156 1 92.25 200 THR B N 1
ATOM 3789 C CA . THR B 1 200 ? 3.922 3.203 15.203 1 92.25 200 THR B CA 1
ATOM 3790 C C . THR B 1 200 ? 2.596 3.887 14.883 1 92.25 200 THR B C 1
ATOM 3792 O O . THR B 1 200 ? 2.084 3.764 13.766 1 92.25 200 THR B O 1
ATOM 3795 N N . ARG B 1 201 ? 2.109 4.652 15.75 1 88.38 201 ARG B N 1
ATOM 3796 C CA . ARG B 1 201 ? 0.834 5.332 15.555 1 88.38 201 ARG B CA 1
ATOM 3797 C C . ARG B 1 201 ? 1.005 6.57 14.68 1 88.38 201 ARG B C 1
ATOM 3799 O O . ARG B 1 201 ? 0.091 6.953 13.945 1 88.38 201 ARG B O 1
ATOM 3806 N N . SER B 1 202 ? 2.17 7.191 14.742 1 89.75 202 SER B N 1
ATOM 3807 C CA . SER B 1 202 ? 2.428 8.398 13.969 1 89.75 202 SER B CA 1
ATOM 3808 C C . SER B 1 202 ? 2.963 8.062 12.578 1 89.75 202 SER B C 1
ATOM 3810 O O . SER B 1 202 ? 2.947 8.906 11.68 1 89.75 202 SER B O 1
ATOM 3812 N N . LEU B 1 203 ? 3.361 6.855 12.414 1 93.5 203 LEU B N 1
ATOM 3813 C CA . LEU B 1 203 ? 4.102 6.453 11.227 1 93.5 203 LEU B CA 1
ATOM 3814 C C . LEU B 1 203 ? 3.264 6.66 9.969 1 93.5 203 LEU B C 1
ATOM 3816 O O . LEU B 1 203 ? 3.762 7.168 8.961 1 93.5 203 LEU B O 1
ATOM 3820 N N . PRO B 1 204 ? 1.948 6.363 10.047 1 93.06 204 PRO B N 1
ATOM 3821 C CA . PRO B 1 204 ? 1.165 6.547 8.82 1 93.06 204 PRO B CA 1
ATOM 3822 C C . PRO B 1 204 ? 1.12 8 8.367 1 93.06 204 PRO B C 1
ATOM 3824 O O . PRO B 1 204 ? 1.26 8.281 7.172 1 93.06 204 PRO B O 1
ATOM 3827 N N . ILE B 1 205 ? 0.987 8.875 9.242 1 89.06 205 ILE B N 1
ATOM 3828 C CA . ILE B 1 205 ? 0.927 10.297 8.906 1 89.06 205 ILE B CA 1
ATOM 3829 C C . ILE B 1 205 ? 2.305 10.781 8.461 1 89.06 205 ILE B C 1
ATOM 3831 O O . ILE B 1 205 ? 2.416 11.562 7.512 1 89.06 205 ILE B O 1
ATOM 3835 N N . ILE B 1 206 ? 3.299 10.305 9.133 1 90.56 206 ILE B N 1
ATOM 3836 C CA . ILE B 1 206 ? 4.668 10.656 8.766 1 90.56 206 ILE B CA 1
ATOM 3837 C C . ILE B 1 206 ? 4.953 10.195 7.34 1 90.56 206 ILE B C 1
ATOM 3839 O O . ILE B 1 206 ? 5.496 10.953 6.535 1 90.56 206 ILE B O 1
ATOM 3843 N N . LEU B 1 207 ? 4.547 9.008 7.031 1 94.75 207 LEU B N 1
ATOM 3844 C CA . LEU B 1 207 ? 4.777 8.469 5.695 1 94.75 207 LEU B CA 1
ATOM 3845 C C . LEU B 1 207 ? 3.986 9.25 4.652 1 94.75 207 LEU B C 1
ATOM 3847 O O . LEU B 1 207 ? 4.488 9.523 3.559 1 94.75 207 LEU B O 1
ATOM 3851 N N . LEU B 1 208 ? 2.748 9.555 4.977 1 92.19 208 LEU B N 1
ATOM 3852 C CA . LEU B 1 208 ? 1.96 10.383 4.078 1 92.19 208 LEU B CA 1
ATOM 3853 C C . LEU B 1 208 ? 2.697 11.68 3.75 1 92.19 208 LEU B C 1
ATOM 3855 O O . LEU B 1 208 ? 2.791 12.07 2.584 1 92.19 208 LEU B O 1
ATOM 3859 N N . GLY B 1 209 ? 3.225 12.281 4.746 1 89.19 209 GLY B N 1
ATOM 3860 C CA . GLY B 1 209 ? 3.99 13.5 4.555 1 89.19 209 GLY B CA 1
ATOM 3861 C C . GLY B 1 209 ? 5.227 13.305 3.697 1 89.19 209 GLY B C 1
ATOM 3862 O O . GLY B 1 209 ? 5.48 14.086 2.777 1 89.19 209 GLY B O 1
ATOM 3863 N N . LEU B 1 210 ? 5.965 12.281 3.969 1 91.19 210 LEU B N 1
ATOM 3864 C CA . LEU B 1 210 ? 7.203 12.023 3.242 1 91.19 210 LEU B CA 1
ATOM 3865 C C . LEU B 1 210 ? 6.918 11.664 1.788 1 91.19 210 LEU B C 1
ATOM 3867 O O . LEU B 1 210 ? 7.695 12 0.894 1 91.19 210 LEU B O 1
ATOM 3871 N N . ARG B 1 211 ? 5.848 10.984 1.555 1 93.19 211 ARG B N 1
ATOM 3872 C CA . ARG B 1 211 ? 5.461 10.578 0.21 1 93.19 211 ARG B CA 1
ATOM 3873 C C . ARG B 1 211 ? 5.023 11.773 -0.625 1 93.19 211 ARG B C 1
ATOM 3875 O O . ARG B 1 211 ? 5.059 11.727 -1.856 1 93.19 211 ARG B O 1
ATOM 3882 N N . THR B 1 212 ? 4.629 12.852 0.038 1 89.62 212 THR B N 1
ATOM 3883 C CA . THR B 1 212 ? 4.07 13.992 -0.674 1 89.62 212 THR B CA 1
ATOM 3884 C C . THR B 1 212 ? 4.996 15.203 -0.571 1 89.62 212 THR B C 1
ATOM 3886 O O . THR B 1 212 ? 4.637 16.312 -0.978 1 89.62 212 THR B O 1
ATOM 3889 N N . THR B 1 213 ? 6.145 14.977 -0.029 1 87.81 213 THR B N 1
ATOM 3890 C CA . THR B 1 213 ? 7.121 16.047 0.1 1 87.81 213 THR B CA 1
ATOM 3891 C C . THR B 1 213 ? 7.887 16.25 -1.205 1 87.81 213 THR B C 1
ATOM 3893 O O . THR B 1 213 ? 8.375 15.273 -1.794 1 87.81 213 THR B O 1
ATOM 3896 N N . TRP B 1 214 ? 7.953 17.438 -1.569 1 85.62 214 TRP B N 1
ATOM 3897 C CA . TRP B 1 214 ? 8.719 17.781 -2.764 1 85.62 214 TRP B CA 1
ATOM 3898 C C . TRP B 1 214 ? 10.211 17.609 -2.52 1 85.62 214 TRP B C 1
ATOM 3900 O O . TRP B 1 214 ? 10.727 18 -1.471 1 85.62 214 TRP B O 1
ATOM 3910 N N . ARG B 1 215 ? 10.82 16.984 -3.502 1 82.75 215 ARG B N 1
ATOM 3911 C CA . ARG B 1 215 ? 12.266 16.766 -3.42 1 82.75 215 ARG B CA 1
ATOM 3912 C C . ARG B 1 215 ? 12.992 17.484 -4.543 1 82.75 215 ARG B C 1
ATOM 3914 O O . ARG B 1 215 ? 12.586 17.422 -5.703 1 82.75 215 ARG B O 1
ATOM 3921 N N . ALA B 1 216 ? 14.055 18.125 -4.242 1 78.12 216 ALA B N 1
ATOM 3922 C CA . ALA B 1 216 ? 14.805 18.953 -5.191 1 78.12 216 ALA B CA 1
ATOM 3923 C C . ALA B 1 216 ? 15.609 18.078 -6.152 1 78.12 216 ALA B C 1
ATOM 3925 O O . ALA B 1 216 ? 15.812 18.453 -7.312 1 78.12 216 ALA B O 1
ATOM 3926 N N . ASP B 1 217 ? 16.062 16.953 -5.688 1 76.38 217 ASP B N 1
ATOM 3927 C CA . ASP B 1 217 ? 16.969 16.125 -6.473 1 76.38 217 ASP B CA 1
ATOM 3928 C C . ASP B 1 217 ? 16.266 15.586 -7.719 1 76.38 217 ASP B C 1
ATOM 3930 O O . ASP B 1 217 ? 16.906 15.336 -8.742 1 76.38 217 ASP B O 1
ATOM 3934 N N . PHE B 1 218 ? 14.906 15.422 -7.625 1 79.94 218 PHE B N 1
ATOM 3935 C CA . PHE B 1 218 ? 14.219 14.938 -8.812 1 79.94 218 PHE B CA 1
ATOM 3936 C C . PHE B 1 218 ? 13.016 15.82 -9.133 1 79.94 218 PHE B C 1
ATOM 3938 O O . PHE B 1 218 ? 12.25 15.516 -10.055 1 79.94 218 PHE B O 1
ATOM 3945 N N . GLN B 1 219 ? 12.883 16.922 -8.453 1 82.25 219 GLN B N 1
ATOM 3946 C CA . GLN B 1 219 ? 11.914 18 -8.703 1 82.25 219 GLN B CA 1
ATOM 3947 C C . GLN B 1 219 ? 10.492 17.453 -8.766 1 82.25 219 GLN B C 1
ATOM 3949 O O . GLN B 1 219 ? 9.734 17.766 -9.68 1 82.25 219 GLN B O 1
ATOM 3954 N N . SER B 1 220 ? 10.188 16.594 -7.902 1 89.19 220 SER B N 1
ATOM 3955 C CA . SER B 1 220 ? 8.883 15.961 -7.785 1 89.19 220 SER B CA 1
ATOM 3956 C C . SER B 1 220 ? 8.688 15.352 -6.398 1 89.19 220 SER B C 1
ATOM 3958 O O . SER B 1 220 ? 9.5 15.562 -5.5 1 89.19 220 SER B O 1
ATOM 3960 N N . THR B 1 221 ? 7.586 14.82 -6.211 1 90.38 221 THR B N 1
ATOM 3961 C CA . THR B 1 221 ? 7.332 14.055 -4.992 1 90.38 221 THR B CA 1
ATOM 3962 C C . THR B 1 221 ? 7.344 12.562 -5.277 1 90.38 221 THR B C 1
ATOM 3964 O O . THR B 1 221 ? 7.062 12.133 -6.398 1 90.38 221 THR B O 1
ATOM 3967 N N . PRO B 1 222 ? 7.688 11.781 -4.293 1 92.12 222 PRO B N 1
ATOM 3968 C CA . PRO B 1 222 ? 7.586 10.328 -4.484 1 92.12 222 PRO B CA 1
ATOM 3969 C C . PRO B 1 222 ? 6.199 9.891 -4.953 1 92.12 222 PRO B C 1
ATOM 3971 O O . PRO B 1 222 ? 6.082 9.047 -5.84 1 92.12 222 PRO B O 1
ATOM 3974 N N . ALA B 1 223 ? 5.168 10.508 -4.422 1 91.44 223 ALA B N 1
ATOM 3975 C CA . ALA B 1 223 ? 3.799 10.164 -4.793 1 91.44 223 ALA B CA 1
ATOM 3976 C C . ALA B 1 223 ? 3.535 10.469 -6.266 1 91.44 223 ALA B C 1
ATOM 3978 O O . ALA B 1 223 ? 2.912 9.664 -6.969 1 91.44 223 ALA B O 1
ATOM 3979 N N . GLU B 1 224 ? 3.988 11.531 -6.688 1 89.31 224 GLU B N 1
ATOM 3980 C CA . GLU B 1 224 ? 3.795 11.906 -8.086 1 89.31 224 GLU B CA 1
ATOM 3981 C C . GLU B 1 224 ? 4.531 10.953 -9.023 1 89.31 224 GLU B C 1
ATOM 3983 O O . GLU B 1 224 ? 4 10.57 -10.062 1 89.31 224 GLU B O 1
ATOM 3988 N N . LEU B 1 225 ? 5.695 10.625 -8.656 1 89.06 225 LEU B N 1
ATOM 3989 C CA . LEU B 1 225 ? 6.488 9.742 -9.5 1 89.06 225 LEU B CA 1
ATOM 3990 C C . LEU B 1 225 ? 5.93 8.328 -9.484 1 89.06 225 LEU B C 1
ATOM 3992 O O . LEU B 1 225 ? 5.984 7.621 -10.5 1 89.06 225 LEU B O 1
ATOM 3996 N N . LEU B 1 226 ? 5.41 7.926 -8.344 1 90.62 226 LEU B N 1
ATOM 3997 C CA . LEU B 1 226 ? 4.91 6.562 -8.25 1 90.62 226 LEU B CA 1
ATOM 3998 C C . LEU B 1 226 ? 3.514 6.449 -8.852 1 90.62 226 LEU B C 1
ATOM 4000 O O . LEU B 1 226 ? 3.242 5.535 -9.633 1 90.62 226 LEU B O 1
ATOM 4004 N N . ASN B 1 227 ? 2.6 7.34 -8.484 1 86.56 227 ASN B N 1
ATOM 4005 C CA . ASN B 1 227 ? 1.194 7.258 -8.867 1 86.56 227 ASN B CA 1
ATOM 4006 C C . ASN B 1 227 ? 0.902 8.086 -10.109 1 86.56 227 ASN B C 1
ATOM 4008 O O . ASN B 1 227 ? -0.214 8.055 -10.633 1 86.56 227 ASN B O 1
ATOM 4012 N N . ASP B 1 228 ? 1.81 8.836 -10.57 1 82.25 228 ASP B N 1
ATOM 4013 C CA . ASP B 1 228 ? 1.686 9.75 -11.695 1 82.25 228 ASP B CA 1
ATOM 4014 C C . ASP B 1 228 ? 0.745 10.906 -11.367 1 82.25 228 ASP B C 1
ATOM 4016 O O . ASP B 1 228 ? 0.173 11.531 -12.266 1 82.25 228 ASP B O 1
ATOM 4020 N N . GLU B 1 229 ? 0.461 11.086 -10.055 1 81 229 GLU B N 1
ATOM 4021 C CA . GLU B 1 229 ? -0.321 12.227 -9.586 1 81 229 GLU B CA 1
ATOM 4022 C C . GLU B 1 229 ? -0.088 12.477 -8.094 1 81 229 GLU B C 1
ATOM 4024 O O . GLU B 1 229 ? 0.383 11.594 -7.379 1 81 229 GLU B O 1
ATOM 4029 N N . ASN B 1 230 ? -0.452 13.672 -7.695 1 79.62 230 ASN B N 1
ATOM 4030 C CA . ASN B 1 230 ? -0.358 13.984 -6.273 1 79.62 230 ASN B CA 1
ATOM 4031 C C . ASN B 1 230 ? -1.533 13.398 -5.492 1 79.62 230 ASN B C 1
ATOM 4033 O O . ASN B 1 230 ? -2.566 13.062 -6.078 1 79.62 230 ASN B O 1
ATOM 4037 N N . ILE B 1 231 ? -1.315 13.195 -4.254 1 84.25 231 ILE B N 1
ATOM 4038 C CA . ILE B 1 231 ? -2.363 12.633 -3.406 1 84.25 231 ILE B CA 1
ATOM 4039 C C . ILE B 1 231 ? -2.959 13.727 -2.527 1 84.25 231 ILE B C 1
ATOM 4041 O O . ILE B 1 231 ? -2.268 14.68 -2.152 1 84.25 231 ILE B O 1
ATOM 4045 N N . ARG B 1 232 ? -4.172 13.555 -2.195 1 85.94 232 ARG B N 1
ATOM 4046 C CA . ARG B 1 232 ? -4.883 14.531 -1.374 1 85.94 232 ARG B CA 1
ATOM 4047 C C . ARG B 1 232 ? -4.504 14.383 0.096 1 85.94 232 ARG B C 1
ATOM 4049 O O . ARG B 1 232 ? -4.539 13.281 0.646 1 85.94 232 ARG B O 1
ATOM 4056 N N . LEU B 1 233 ? -4.125 15.438 0.68 1 85.94 233 LEU B N 1
ATOM 4057 C CA . LEU B 1 233 ? -3.74 15.43 2.088 1 85.94 233 LEU B CA 1
ATOM 4058 C C . LEU B 1 233 ? -4.941 15.734 2.979 1 85.94 233 LEU B C 1
ATOM 4060 O O . LEU B 1 233 ? -5.91 16.359 2.533 1 85.94 233 LEU B O 1
ATOM 4064 N N . PRO B 1 234 ? -4.793 15.148 4.156 1 81.69 234 PRO B N 1
ATOM 4065 C CA . PRO B 1 234 ? -5.859 15.516 5.09 1 81.69 234 PRO B CA 1
ATOM 4066 C C . PRO B 1 234 ? -5.918 17.016 5.352 1 81.69 234 PRO B C 1
ATOM 4068 O O . PRO B 1 234 ? -4.879 17.688 5.406 1 81.69 234 PRO B O 1
ATOM 4071 N N . CYS B 1 235 ? -6.945 17.703 4.895 1 64.12 235 CYS B N 1
ATOM 4072 C CA . CYS B 1 235 ? -7.051 19.141 5.098 1 64.12 235 CYS B CA 1
ATOM 4073 C C . CYS B 1 235 ? -8.094 19.469 6.16 1 64.12 235 CYS B C 1
ATOM 4075 O O . CYS B 1 235 ? -9.234 19.016 6.074 1 64.12 235 CYS B O 1
ATOM 4077 N N . ASN B 1 236 ? -7.574 19.609 7.402 1 55.88 236 ASN B N 1
ATOM 4078 C CA . ASN B 1 236 ? -8.523 20.25 8.305 1 55.88 236 ASN B CA 1
ATOM 4079 C C . ASN B 1 236 ? -8.766 21.703 7.918 1 55.88 236 ASN B C 1
ATOM 4081 O O . ASN B 1 236 ? -8.422 22.625 8.672 1 55.88 236 ASN B O 1
ATOM 4085 N N . PHE B 1 237 ? -8.57 21.953 6.594 1 51.25 237 PHE B N 1
ATOM 4086 C CA . PHE B 1 237 ? -8.383 23.359 6.273 1 51.25 237 PHE B CA 1
ATOM 4087 C C . PHE B 1 237 ? -9.289 24.234 7.125 1 51.25 237 PHE B C 1
ATOM 4089 O O . PHE B 1 237 ? -8.828 25.203 7.73 1 51.25 237 PHE B O 1
ATOM 4096 N N . PHE B 1 238 ? -10.602 24.234 6.652 1 47.94 238 PHE B N 1
ATOM 4097 C CA . PHE B 1 238 ? -11.453 25.312 7.145 1 47.94 238 PHE B CA 1
ATOM 4098 C C . PHE B 1 238 ? -12.125 24.922 8.453 1 47.94 238 PHE B C 1
ATOM 4100 O O . PHE B 1 238 ? -13 25.625 8.953 1 47.94 238 PHE B O 1
ATOM 4107 N N . GLU B 1 239 ? -11.82 23.609 8.68 1 50.38 239 GLU B N 1
ATOM 4108 C CA . GLU B 1 239 ? -12.727 23.422 9.797 1 50.38 239 GLU B CA 1
ATOM 4109 C C . GLU B 1 239 ? -12.211 24.109 11.062 1 50.38 239 GLU B C 1
ATOM 4111 O O . GLU B 1 239 ? -11 24.328 11.195 1 50.38 239 GLU B O 1
ATOM 4116 N N . ASP B 1 240 ? -13.094 24.391 12 1 52.12 240 ASP B N 1
ATOM 4117 C CA . ASP B 1 240 ? -13.289 25.188 13.211 1 52.12 240 ASP B CA 1
ATOM 4118 C C . ASP B 1 240 ? -12.203 24.891 14.242 1 52.12 240 ASP B C 1
ATOM 4120 O O . ASP B 1 240 ? -12.008 23.734 14.625 1 52.12 240 ASP B O 1
ATOM 4124 N N . THR B 1 241 ? -11.07 25.625 14.211 1 55.62 241 THR B N 1
ATOM 4125 C CA . THR B 1 241 ? -10.195 25.703 15.375 1 55.62 241 THR B CA 1
ATOM 4126 C C . THR B 1 241 ? -10.914 25.172 16.625 1 55.62 241 THR B C 1
ATOM 4128 O O . THR B 1 241 ? -10.266 24.844 17.609 1 55.62 241 THR B O 1
ATOM 4131 N N . LYS B 1 242 ? -12.305 25.078 16.469 1 63.91 242 LYS B N 1
ATOM 4132 C CA . LYS B 1 242 ? -13.117 24.734 17.625 1 63.91 242 LYS B CA 1
ATOM 4133 C C . LYS B 1 242 ? -13.43 23.234 17.656 1 63.91 242 LYS B C 1
ATOM 4135 O O . LYS B 1 242 ? -14.094 22.75 18.578 1 63.91 242 LYS B O 1
ATOM 4140 N N . PHE B 1 243 ? -12.781 22.5 16.641 1 73.56 243 PHE B N 1
ATOM 4141 C CA . PHE B 1 243 ? -13.117 21.078 16.656 1 73.56 243 PHE B CA 1
ATOM 4142 C C . PHE B 1 243 ? -12.383 20.359 17.781 1 73.56 243 PHE B C 1
ATOM 4144 O O . PHE B 1 243 ? -11.156 20.328 17.812 1 73.56 243 PHE B O 1
ATOM 4151 N N . GLN B 1 244 ? -13.109 19.969 18.781 1 80.88 244 GLN B N 1
ATOM 4152 C CA . GLN B 1 244 ? -12.586 19.188 19.906 1 80.88 244 GLN B CA 1
ATOM 4153 C C . GLN B 1 244 ? -13.164 17.781 19.906 1 80.88 244 GLN B C 1
ATOM 4155 O O . GLN B 1 244 ? -14.242 17.547 20.469 1 80.88 244 GLN B O 1
ATOM 4160 N N . PRO B 1 245 ? -12.414 16.859 19.25 1 84.69 245 PRO B N 1
ATOM 4161 C CA . PRO B 1 245 ? -12.938 15.5 19.219 1 84.69 245 PRO B CA 1
ATOM 4162 C C . PRO B 1 245 ? -13.039 14.875 20.625 1 84.69 245 PRO B C 1
ATOM 4164 O O . PRO B 1 245 ? -12.25 15.219 21.5 1 84.69 245 PRO B O 1
ATOM 4167 N N . GLN B 1 246 ? -13.914 14 20.781 1 85.31 246 GLN B N 1
ATOM 4168 C CA . GLN B 1 246 ? -14.125 13.305 22.031 1 85.31 246 GLN B CA 1
ATOM 4169 C C . GLN B 1 246 ? -13.359 11.977 22.062 1 85.31 246 GLN B C 1
ATOM 4171 O O . GLN B 1 246 ? -12.859 11.57 23.109 1 85.31 246 GLN B O 1
ATOM 4176 N N . SER B 1 247 ? -13.227 11.398 20.953 1 87.12 247 SER B N 1
ATOM 4177 C CA . SER B 1 247 ? -12.539 10.117 20.859 1 87.12 247 SER B CA 1
ATOM 4178 C C . SER B 1 247 ? -11.039 10.281 21.078 1 87.12 247 SER B C 1
ATOM 4180 O O . SER B 1 247 ? -10.398 11.125 20.453 1 87.12 247 SER B O 1
ATOM 4182 N N . GLU B 1 248 ? -10.539 9.469 21.953 1 84.31 248 GLU B N 1
ATOM 4183 C CA . GLU B 1 248 ? -9.109 9.516 22.234 1 84.31 248 GLU B CA 1
ATOM 4184 C C . GLU B 1 248 ? -8.289 9.281 20.969 1 84.31 248 GLU B C 1
ATOM 4186 O O . GLU B 1 248 ? -7.246 9.914 20.781 1 84.31 248 GLU B O 1
ATOM 4191 N N . PHE B 1 249 ? -8.805 8.453 20.25 1 86.75 249 PHE B N 1
ATOM 4192 C CA . PHE B 1 249 ? -8.109 8.133 19 1 86.75 249 PHE B CA 1
ATOM 4193 C C . PHE B 1 249 ? -7.984 9.375 18.125 1 86.75 249 PHE B C 1
ATOM 4195 O O . PHE B 1 249 ? -6.895 9.688 17.641 1 86.75 249 PHE B O 1
ATOM 4202 N N . VAL B 1 250 ? -8.984 10.039 17.953 1 87.25 250 VAL B N 1
ATOM 4203 C CA . VAL B 1 250 ? -9 11.195 17.062 1 87.25 250 VAL B CA 1
ATOM 4204 C C . VAL B 1 250 ? -8.188 12.336 17.688 1 87.25 250 VAL B C 1
ATOM 4206 O O . VAL B 1 250 ? -7.52 13.094 16.984 1 87.25 250 VAL B O 1
ATOM 4209 N N . GLN B 1 251 ? -8.25 12.391 18.969 1 85.06 251 GLN B N 1
ATOM 4210 C CA . GLN B 1 251 ? -7.438 13.391 19.656 1 85.06 251 GLN B CA 1
ATOM 4211 C C . GLN B 1 251 ? -5.953 13.172 19.406 1 85.06 251 GLN B C 1
ATOM 4213 O O . GLN B 1 251 ? -5.223 14.109 19.094 1 85.06 251 GLN B O 1
ATOM 4218 N N . LYS B 1 252 ? -5.613 11.977 19.547 1 83.5 252 LYS B N 1
ATOM 4219 C CA . LYS B 1 252 ? -4.211 11.641 19.344 1 83.5 252 LYS B CA 1
ATOM 4220 C C . LYS B 1 252 ? -3.801 11.867 17.891 1 83.5 252 LYS B C 1
ATOM 4222 O O . LYS B 1 252 ? -2.695 12.344 17.625 1 83.5 252 LYS B O 1
ATOM 4227 N N . LEU B 1 253 ? -4.695 11.477 17.047 1 83.06 253 LEU B N 1
ATOM 4228 C CA . LEU B 1 253 ? -4.426 11.695 15.633 1 83.06 253 LEU B CA 1
ATOM 4229 C C . LEU B 1 253 ? -4.312 13.188 15.328 1 83.06 253 LEU B C 1
ATOM 4231 O O . LEU B 1 253 ? -3.402 13.609 14.609 1 83.06 253 LEU B O 1
ATOM 4235 N N . LYS B 1 254 ? -5.211 13.945 15.883 1 82.06 254 LYS B N 1
ATOM 4236 C CA . LYS B 1 254 ? -5.176 15.398 15.711 1 82.06 254 LYS B CA 1
ATOM 4237 C C . LYS B 1 254 ? -3.867 15.984 16.234 1 82.06 254 LYS B C 1
ATOM 4239 O O . LYS B 1 254 ? -3.277 16.859 15.602 1 82.06 254 LYS B O 1
ATOM 4244 N N . ALA B 1 255 ? -3.449 15.492 17.312 1 78.81 255 ALA B N 1
ATOM 4245 C CA . ALA B 1 255 ? -2.203 15.969 17.906 1 78.81 255 ALA B CA 1
ATOM 4246 C C . ALA B 1 255 ? -1.01 15.656 17.016 1 78.81 255 ALA B C 1
ATOM 4248 O O . ALA B 1 255 ? -0.059 16.438 16.938 1 78.81 255 ALA B O 1
ATOM 4249 N N . THR B 1 256 ? -1.071 14.547 16.344 1 76.5 256 THR B N 1
ATOM 4250 C CA . THR B 1 256 ? 0.003 14.141 15.438 1 76.5 256 THR B CA 1
ATOM 4251 C C . THR B 1 256 ? 0.032 15.031 14.203 1 76.5 256 THR B C 1
ATOM 4253 O O . THR B 1 256 ? 1.103 15.312 13.656 1 76.5 256 THR B O 1
ATOM 4256 N N . MET B 1 257 ? -1.118 15.461 13.812 1 76 257 MET B N 1
ATOM 4257 C CA . MET B 1 257 ? -1.22 16.234 12.57 1 76 257 MET B CA 1
ATOM 4258 C C . MET B 1 257 ? -1.012 17.719 12.836 1 76 257 MET B C 1
ATOM 4260 O O . MET B 1 257 ? -0.783 18.484 11.906 1 76 257 MET B O 1
ATOM 4264 N N . LYS B 1 258 ? -1.232 18.141 14.055 1 70.06 258 LYS B N 1
ATOM 4265 C CA . LYS B 1 258 ? -1.07 19.547 14.406 1 70.06 258 LYS B CA 1
ATOM 4266 C C . LYS B 1 258 ? 0.387 19.875 14.727 1 70.06 258 LYS B C 1
ATOM 4268 O O . LYS B 1 258 ? 0.877 20.953 14.383 1 70.06 258 LYS B O 1
#

Sequence (516 aa):
MKKRPYIPESFRKIVFNSVHNLVHPGIKATTKLLKSKFVWPSINKDTRTWTRSCLKCQKSKVTRHMQSPFQQYHNVNKRFTEINLDIIDPLPSSEGFRYCLTIIDRYSRWPEAIPLPDIRAETVADNLLKGWIARFGTPLVITTDQGTQFEAQLFQELSKLIGFKRNRTTSYHPQANGCIERWHRTLKARIMCHENESWTRSLPIILLGLRTTWRADFQSTPAELLNDENIRLPCNFFEDTKFQPQSEFVQKLKATMKMKKRPYIPESFRKIVFNSVHNLVHPGIKATTKLLKSKFVWPSINKDTRTWTRSCLKCQKSKVTRHMQSPFQQYHNVNKRFTEINLDIIDPLPSSEGFRYCLTIIDRYSRWPEAIPLPDIRAETVADNLLKGWIARFGTPLVITTDQGTQFEAQLFQELSKLIGFKRNRTTSYHPQANGCIERWHRTLKARIMCHENESWTRSLPIILLGLRTTWRADFQSTPAELLNDENIRLPCNFFEDTKFQPQSEFVQKLKATMK

Foldseek 3Di:
DPDAEEDDPVQLVVQLLLQCLLQNDDLVQSLVLCVVHHDDDCSSVVSNVCSVPDPLCVVLVLPPPPPDPLPDLPCPPDWLAEKEWEKDDADPDFPQFGIWIWIATSHLRQIDIHTFNDLALVRSVVCCCVPRCVVRNHYQEYEYEPDPSCVDPVVVVVCVVRPHHYHYDDPVCVPNVVVVVVVVSSLVSRLSSQPDPHSVLSNVSNSLSQQQGADPSVRGGSVCRHVVDHDDGDPPRPDDPPDDDPDPSVVSVVSSSD/DPDAEEDDPVQLVVQLLLQCLLQNDDLVQSLVLCVVHHDDDCSSVVSNVCSVPDPLCVVLVLPPPPPDPLPPLPCPPDWLAEKEWEKDDADPDFPQFGIWIWIATSFLRQIDIDTFNDLALVRSVVCCCVPRCVVSNHYQEYEYEPDPSCVDPVVVVVCVVRPHHYHYDDPVCVPNVVVVVSVVSSLVSSLSSQPDPHSVLSNVSNSLSQQQTADPSVRGGSVCRHVVDHDDGDPPRPDDPPDDDPDPSVVSVVSSSD